Protein AF-A0A7Y4X6X1-F1 (afdb_monomer)

Radius of gyration: 31.56 Å; Cα contacts (8 Å, |Δi|>4): 1169; chains: 1; bounding box: 115×96×69 Å

Sequence (636 aa):
MRKLFISIATLCLVATAGYAQTANPLDARVKAAIADFKGQVWIHAKNLDSGAIYSLNGDQRVRTASTIKLPIMVAAFGLVADGKLKWTDELTLTEAKKVSGAGILFEFHDGLKITLRDAVHLMITISDNTATNLVLDAVTADEVNVRMDALGFKNLRSLRKIGGGGESKAFSDALNKRADGSTYGIGMSTPQEMVALLEKLERGELVSPEASKEMIAILKRQQFHDGAGRNLGRRLKGVTIANKTGALDALRSDIGILYSPRGRIVYALTTDYMPEIDWSPDNPGLLLLSRLSELLLDGLSTPLETKPVAPKQEGEPTALDKKRFDAIEGRFHDALGTYAELLLANQLIAQGQLVQPLFSVTQTEAKLQAALAQLPEADARRATFQRETEFIRQAAAQGAQQLLASSDKQLSQVRHTAREFAEAKAGDVQLTFADGTALPVSVKTDKSNKVAVAEGQTPDLFNKWAARYFKVTRTEYDKLISELGFASEAELKANYLNVARLVAEILLRKLALADGAINDFRRARVTNLAAAQHLFKQLRHYQHGNDGSRVIIFDRVDGEVKWASRLDAIDLDALTAERISFLPARPRNGHATVSEFGLKIDKQTVVTFQIKHRRGKAKGTARQYEFSDLTTRLSL

Secondary structure (DSSP, 8-state):
------------------------HHHHHHHHHHTT-SSEEEEEEEETTT--EEEESTTS-EE-GGGGHHHHHHHHHHHHHTTSS-TTPEEEP-GGG--SSS-SGGGSPTT-EEEHHHHHHHHHHS--HHHHHHHHHHH-HHHHHHHHHHTT-SS-EE---TTS----GGGGSGGGB-TTS-B-TTEEE-HHHHHHHHHHHHTT-SS-HHHHHHHHHHHTT----SSTTTTTTTTTTT-EEEEEEEEETTEEEEEEEEEETTEEEEEEEEEE--SS---STT-HHHHHHHHHHHHHHHHHSPPP------S--S-------HHHHHHHHHHHHHHHHHHHHHHHHHHHHHHTT-SSPPPP-HHHHHHHHHHHHTS-TT-THHHHHHHHHHHHHHHHHHHHHHHHHT-SSPEEEEEE-TT--SS----SEEEEETTS-EEEEEEEEESSSEEE-TT-----TIIIIIIHHH---HHHHHHHHHHTT-S-HHHHHTSHHHHHHHHHHHHHHHTTEET-BTTB-TT-EES-HHHHHHHHHHHHHHTT-SSS-EEEEEETTT--EE---TTTTS-SSS--GGGEEE-----STT-SS-SEEEEEETTEEEEEEEEEEPPSS-TTSGGGG-EEEEEEEEE-

Nearest PDB structures (foldseek):
  4ewf-assembly4_D  TM=9.244E-01  e=1.073E-20  Sphaerobacter thermophilus DSM 20745
  2jbf-assembly1_A  TM=8.949E-01  e=4.291E-19  Synechococcus elongatus
  2j7v-assembly1_A  TM=8.948E-01  e=4.291E-19  Synechococcus elongatus
  3cjm-assembly1_A  TM=8.525E-01  e=1.955E-15  Enterococcus faecalis V583
  5e43-assembly1_A  TM=8.623E-01  e=6.036E-13  Streptosporangium roseum DSM 43021

Solvent-accessible surface area (backbone atoms only — not comparable to full-atom values): 34229 Å² total; per-residue (Å²): 137,87,87,84,88,82,80,88,76,84,80,81,80,76,82,78,80,78,78,76,78,78,77,54,72,53,58,54,53,51,51,61,71,47,67,83,53,68,48,47,73,34,29,14,33,35,16,74,77,78,65,40,71,51,71,41,62,16,83,46,78,40,61,30,52,54,37,45,48,55,57,46,48,53,30,49,55,37,37,36,75,72,67,76,44,53,57,75,42,73,42,71,42,41,71,91,56,47,44,82,80,48,52,61,66,58,80,51,64,70,68,43,72,42,33,47,50,56,29,53,49,40,24,54,22,53,47,13,36,25,28,41,38,55,49,40,70,76,52,35,26,49,49,28,30,53,47,28,46,78,73,69,39,88,53,49,35,42,17,30,35,75,98,57,60,66,64,17,78,61,48,76,37,78,81,37,51,45,97,87,71,46,62,40,69,45,9,34,25,19,27,45,57,54,27,52,52,50,50,33,33,76,71,21,66,75,75,34,53,66,58,26,52,50,52,48,55,48,26,50,53,37,67,82,33,56,26,59,48,58,40,45,85,61,86,37,58,78,39,48,60,28,39,39,52,18,63,53,69,36,30,33,31,42,35,36,37,39,42,38,95,50,40,42,35,32,30,15,39,37,31,33,68,30,86,64,77,53,91,55,75,78,22,69,50,27,51,46,40,27,52,47,44,53,50,47,52,67,57,41,30,55,71,74,87,71,82,88,84,75,80,96,64,96,80,90,84,81,82,86,48,70,73,61,46,53,56,33,55,50,50,27,55,54,25,46,45,58,39,40,43,46,44,24,48,35,32,38,35,62,77,58,66,43,98,61,85,71,69,84,55,62,70,35,50,50,41,35,50,56,30,45,67,73,43,62,91,85,39,72,65,50,61,50,55,52,49,31,53,50,23,36,54,53,12,17,46,52,44,25,52,54,55,54,73,73,40,100,60,57,65,64,47,75,45,74,46,94,77,56,87,80,75,89,58,53,36,46,31,38,38,29,29,74,88,71,50,74,43,32,29,23,72,40,75,40,87,73,60,54,44,61,31,39,71,56,76,31,69,53,56,53,69,77,37,38,30,62,41,56,68,43,48,73,69,57,49,57,47,53,42,45,77,74,72,31,95,42,71,70,63,34,37,53,30,28,65,50,46,27,49,54,53,30,50,50,50,41,62,51,27,38,36,45,72,46,49,73,45,38,27,69,63,26,33,50,68,32,50,70,44,49,40,49,27,52,52,43,50,62,59,36,39,28,18,92,77,63,20,40,47,40,31,31,28,46,85,81,20,50,69,44,63,70,38,54,57,72,79,50,66,62,87,79,57,58,42,86,42,38,41,44,46,69,28,63,44,63,96,85,45,83,52,30,50,51,47,34,42,18,51,79,87,39,70,33,39,33,44,35,51,33,48,42,74,90,83,25,79,94,46,87,54,37,41,19,44,50,31,42,40,50,29,36,20,81

Mean predicted aligned error: 17.56 Å

Foldseek 3Di:
DDDDDDDDDDDDPPPPPPPPPDDQPLNVVLCVLCVPPQFDKWKWKAFLVPRDIDTDQQQPKAQCFLVLLLLLLLLLLQCCLVVNDPQADWQFDAQVLQDDDWFDCNVDDGRDIDGLNVLSLRCFQGVHQSSQSSSCVSRAQQSSVVLCVVVPFDFWGQAAGDPDDSGYPCVPDPSQADPVRHGSPRTMHGFVSLLVSVSCLVVQNSRGVVSSVVLQVSQLNHPDQLAQNVQCVHLVDQWGWRWGWRDDQFKTKIFTWIDHPLGIMGMIIMTGPHPGGDPDSVPVSRVSRNVSSSSCCVSNRDPPDDDDDDDDDPDDDDDQDPVNLVVLVVQLVVLLQLLLLLLLLQLLCVVLVEPDDRDDSPVSVVSNVVSLVSDDPPNVVSVLSVLLSVLSNLLSNVVSVVVCVVDPFRWHDKDACPDPPPDQFFARMWTATPVRDIAGAHEAEDAPLKDFQRRDFCPPCPPVPLCQQQVQDPVNLCVLCVVLPHNDPQRLLLFLQSVLLSVLVSCCPSQVWDPDDSQWQQPTFGPNLVSVLSNLVSCVCRSQHVNNYFYWYQYSPRSDIDGDFPSNVDDSVPDDRVQKGWDGRHDPPPDSHHQKIFIGGNPHTFKMWGWDADPDPQVPHSRRRRTDGTTIMGRD

pLDDT: mean 86.98, std 16.72, range [28.06, 98.94]

Structure (mmCIF, N/CA/C/O backbone):
data_AF-A0A7Y4X6X1-F1
#
_entry.id   AF-A0A7Y4X6X1-F1
#
loop_
_atom_site.group_PDB
_atom_site.id
_atom_site.type_symbol
_atom_site.label_atom_id
_atom_site.label_alt_id
_atom_site.label_comp_id
_atom_site.label_asym_id
_atom_site.label_entity_id
_atom_site.label_seq_id
_atom_site.pdbx_PDB_ins_code
_atom_site.Cartn_x
_atom_site.Cartn_y
_atom_site.Cartn_z
_atom_site.occupancy
_atom_site.B_iso_or_equiv
_atom_site.auth_seq_id
_atom_site.auth_comp_id
_atom_site.auth_asym_id
_atom_site.auth_atom_id
_atom_site.pdbx_PDB_model_num
ATOM 1 N N . MET A 1 1 ? 73.351 -66.917 -3.710 1.00 44.62 1 MET A N 1
ATOM 2 C CA . MET A 1 1 ? 73.353 -66.000 -2.545 1.00 44.62 1 MET A CA 1
ATOM 3 C C . MET A 1 1 ? 72.791 -64.651 -2.969 1.00 44.62 1 MET A C 1
ATOM 5 O O . MET A 1 1 ? 73.077 -64.234 -4.078 1.00 44.62 1 MET A O 1
ATOM 9 N N . ARG A 1 2 ? 72.100 -63.982 -2.035 1.00 36.53 2 ARG A N 1
ATOM 10 C CA . ARG A 1 2 ? 71.563 -62.603 -2.052 1.00 36.53 2 ARG A CA 1
ATOM 11 C C . ARG A 1 2 ? 70.124 -62.414 -2.560 1.00 36.53 2 ARG A C 1
ATOM 13 O O . ARG A 1 2 ? 69.808 -62.516 -3.734 1.00 36.53 2 ARG A O 1
ATOM 20 N N . LYS A 1 3 ? 69.301 -62.139 -1.545 1.00 40.00 3 LYS A N 1
ATOM 21 C CA . LYS A 1 3 ? 67.905 -61.708 -1.484 1.00 40.00 3 LYS A CA 1
ATOM 22 C C . LYS A 1 3 ? 67.731 -60.327 -2.126 1.00 40.00 3 LYS A C 1
ATOM 24 O O . LYS A 1 3 ? 68.626 -59.501 -1.960 1.00 40.00 3 LYS A O 1
ATOM 29 N N . LEU A 1 4 ? 66.542 -60.014 -2.643 1.00 32.50 4 LEU A N 1
ATOM 30 C CA . LEU A 1 4 ? 65.960 -58.695 -2.384 1.00 32.50 4 LEU A CA 1
ATOM 31 C C . LEU A 1 4 ? 64.427 -58.735 -2.391 1.00 32.50 4 LEU A C 1
ATOM 33 O O . LEU A 1 4 ? 63.801 -59.372 -3.230 1.00 32.50 4 LEU A O 1
ATOM 37 N N . PHE A 1 5 ? 63.883 -58.092 -1.365 1.00 35.22 5 PHE A N 1
ATOM 38 C CA . PHE A 1 5 ? 62.489 -58.002 -0.961 1.00 35.22 5 PHE A CA 1
ATOM 39 C C . PHE A 1 5 ? 61.619 -57.281 -1.998 1.00 35.22 5 PHE A C 1
ATOM 41 O O . PHE A 1 5 ? 62.009 -56.225 -2.489 1.00 35.22 5 PHE A O 1
ATOM 48 N N . ILE A 1 6 ? 60.399 -57.774 -2.220 1.00 36.19 6 ILE A N 1
ATOM 49 C CA . ILE A 1 6 ? 59.289 -56.952 -2.715 1.00 36.19 6 ILE A CA 1
ATOM 50 C C . ILE A 1 6 ? 58.206 -56.969 -1.636 1.00 36.19 6 ILE A C 1
ATOM 52 O O . ILE A 1 6 ? 57.622 -58.009 -1.332 1.00 36.19 6 ILE A O 1
ATOM 56 N N . SER A 1 7 ? 58.023 -55.807 -1.011 1.00 33.28 7 SER A N 1
ATOM 57 C CA . SER A 1 7 ? 57.021 -55.523 0.013 1.00 33.28 7 SER A CA 1
ATOM 58 C C . SER A 1 7 ? 55.604 -55.582 -0.551 1.00 33.28 7 SER A C 1
ATOM 60 O O . SER A 1 7 ? 55.316 -55.034 -1.613 1.00 33.28 7 SER A O 1
ATOM 62 N N . ILE A 1 8 ? 54.712 -56.191 0.224 1.00 38.94 8 ILE A N 1
ATOM 63 C CA . ILE A 1 8 ? 53.261 -56.133 0.062 1.00 38.94 8 ILE A CA 1
ATOM 64 C C . ILE A 1 8 ? 52.809 -54.715 0.436 1.00 38.94 8 ILE A C 1
ATOM 66 O O . ILE A 1 8 ? 52.896 -54.324 1.598 1.00 38.94 8 ILE A O 1
ATOM 70 N N . ALA A 1 9 ? 52.347 -53.941 -0.547 1.00 34.94 9 ALA A N 1
ATOM 71 C CA . ALA A 1 9 ? 51.637 -52.688 -0.322 1.00 34.94 9 ALA A CA 1
ATOM 72 C C . ALA A 1 9 ? 50.130 -52.958 -0.412 1.00 34.94 9 ALA A C 1
ATOM 74 O O . ALA A 1 9 ? 49.586 -53.210 -1.487 1.00 34.94 9 ALA A O 1
ATOM 75 N N . THR A 1 10 ? 49.468 -52.936 0.740 1.00 38.97 10 THR A N 1
ATOM 76 C CA . THR A 1 10 ? 48.012 -52.990 0.876 1.00 38.97 10 THR A CA 1
ATOM 77 C C . THR A 1 10 ? 47.400 -51.753 0.218 1.00 38.97 10 THR A C 1
ATOM 79 O O . THR A 1 10 ? 47.567 -50.634 0.701 1.00 38.97 10 THR A O 1
ATOM 82 N N . LEU A 1 11 ? 46.702 -51.949 -0.900 1.00 35.38 11 LEU A N 1
ATOM 83 C CA . LEU A 1 11 ? 45.959 -50.905 -1.597 1.00 35.38 11 LEU A CA 1
ATOM 84 C C . LEU A 1 11 ? 44.651 -50.635 -0.833 1.00 35.38 11 LEU A C 1
ATOM 86 O O . LEU A 1 11 ? 43.662 -51.345 -1.001 1.00 35.38 11 LEU A O 1
ATOM 90 N N . CYS A 1 12 ? 44.647 -49.618 0.031 1.00 31.97 12 CYS A N 1
ATOM 91 C CA . CYS A 1 12 ? 43.413 -49.051 0.573 1.00 31.97 12 CYS A CA 1
ATOM 92 C C . CYS A 1 12 ? 42.631 -48.382 -0.566 1.00 31.97 12 CYS A C 1
ATOM 94 O O . CYS A 1 12 ? 42.969 -47.281 -1.000 1.00 31.97 12 CYS A O 1
ATOM 96 N N . LEU A 1 13 ? 41.577 -49.047 -1.044 1.00 33.44 13 LEU A N 1
ATOM 97 C CA . LEU A 1 13 ? 40.573 -48.443 -1.914 1.00 33.44 13 LEU A CA 1
ATOM 98 C C . LEU A 1 13 ? 39.768 -47.426 -1.085 1.00 33.44 13 LEU A C 1
ATOM 100 O O . LEU A 1 13 ? 38.833 -47.782 -0.371 1.00 33.44 13 LEU A O 1
ATOM 104 N N . VAL A 1 14 ? 40.144 -46.150 -1.153 1.00 37.94 14 VAL A N 1
ATOM 105 C CA . VAL A 1 14 ? 39.281 -45.059 -0.691 1.00 37.94 14 VAL A CA 1
ATOM 106 C C . VAL A 1 14 ? 38.214 -44.863 -1.763 1.00 37.94 14 VAL A C 1
ATOM 108 O O . VAL A 1 14 ? 38.481 -44.305 -2.825 1.00 37.94 14 VAL A O 1
ATOM 111 N N . ALA A 1 15 ? 37.007 -45.359 -1.500 1.00 36.97 15 ALA A N 1
ATOM 112 C CA . ALA A 1 15 ? 35.839 -45.046 -2.306 1.00 36.97 15 ALA A CA 1
ATOM 113 C C . ALA A 1 15 ? 35.512 -43.553 -2.139 1.00 36.97 15 ALA A C 1
ATOM 115 O O . ALA A 1 15 ? 34.954 -43.131 -1.126 1.00 36.97 15 ALA A O 1
ATOM 116 N N . THR A 1 16 ? 35.874 -42.738 -3.127 1.00 37.56 16 THR A N 1
ATOM 117 C CA . THR A 1 16 ? 35.384 -41.366 -3.247 1.00 37.56 16 THR A CA 1
ATOM 118 C C . THR A 1 16 ? 33.923 -41.419 -3.686 1.00 37.56 16 THR A C 1
ATOM 120 O O . THR A 1 16 ? 33.598 -41.527 -4.866 1.00 37.56 16 THR A O 1
ATOM 123 N N . ALA A 1 17 ? 33.010 -41.366 -2.717 1.00 39.28 17 ALA A N 1
ATOM 124 C CA . ALA A 1 17 ? 31.610 -41.087 -2.993 1.00 39.28 17 ALA A CA 1
ATOM 125 C C . ALA A 1 17 ? 31.510 -39.661 -3.559 1.00 39.28 17 ALA A C 1
ATOM 127 O O . ALA A 1 17 ? 31.633 -38.675 -2.832 1.00 39.28 17 ALA A O 1
ATOM 128 N N . GLY A 1 18 ? 31.334 -39.553 -4.877 1.00 34.75 18 GLY A N 1
ATOM 129 C CA . GLY A 1 18 ? 30.986 -38.300 -5.528 1.00 34.75 18 GLY A CA 1
ATOM 130 C C . GLY A 1 18 ? 29.644 -37.812 -4.994 1.00 34.75 18 GLY A C 1
ATOM 131 O O . GLY A 1 18 ? 28.602 -38.383 -5.308 1.00 34.75 18 GLY A O 1
ATOM 132 N N . TYR A 1 19 ? 29.662 -36.754 -4.187 1.00 34.47 19 TYR A N 1
ATOM 133 C CA . TYR A 1 19 ? 28.461 -35.986 -3.884 1.00 34.47 19 TYR A CA 1
ATOM 134 C C . TYR A 1 19 ? 28.014 -35.292 -5.173 1.00 34.47 19 TYR A C 1
ATOM 136 O O . TYR A 1 19 ? 28.538 -34.245 -5.549 1.00 34.47 19 TYR A O 1
ATOM 144 N N . ALA A 1 20 ? 27.049 -35.884 -5.875 1.00 37.38 20 ALA A N 1
ATOM 145 C CA . ALA A 1 20 ? 26.297 -35.173 -6.895 1.00 37.38 20 ALA A CA 1
ATOM 146 C C . ALA A 1 20 ? 25.547 -34.022 -6.206 1.00 37.38 20 ALA A C 1
ATOM 148 O O . ALA A 1 20 ? 24.614 -34.240 -5.434 1.00 37.38 20 ALA A O 1
ATOM 149 N N . GLN A 1 21 ? 26.001 -32.793 -6.443 1.00 36.38 21 GLN A N 1
ATOM 150 C CA . GLN A 1 21 ? 25.398 -31.573 -5.922 1.00 36.38 21 GLN A CA 1
ATOM 151 C C . GLN A 1 21 ? 23.976 -31.448 -6.484 1.00 36.38 21 GLN A C 1
ATOM 153 O O . GLN A 1 21 ? 23.782 -31.131 -7.656 1.00 36.38 21 GLN A O 1
ATOM 158 N N . THR A 1 22 ? 22.966 -31.743 -5.665 1.00 40.16 22 THR A N 1
ATOM 159 C CA . THR A 1 22 ? 21.558 -31.583 -6.041 1.00 40.16 22 THR A CA 1
ATOM 160 C C . THR A 1 22 ? 21.306 -30.120 -6.409 1.00 40.16 22 THR A C 1
ATOM 162 O O . THR A 1 22 ? 21.441 -29.236 -5.562 1.00 40.16 22 THR A O 1
ATOM 165 N N . ALA A 1 23 ? 20.980 -29.854 -7.675 1.00 54.22 23 ALA A N 1
ATOM 166 C CA . ALA A 1 23 ? 20.745 -28.504 -8.179 1.00 54.22 23 ALA A CA 1
ATOM 167 C C . ALA A 1 23 ? 19.604 -27.816 -7.405 1.00 54.22 23 ALA A C 1
ATOM 169 O O . ALA A 1 23 ? 18.520 -28.380 -7.256 1.00 54.22 23 ALA A O 1
ATOM 170 N N . ASN A 1 24 ? 19.835 -26.591 -6.922 1.00 72.62 24 ASN A N 1
ATOM 171 C CA . ASN A 1 24 ? 18.816 -25.786 -6.246 1.00 72.62 24 ASN A CA 1
ATOM 172 C C . ASN A 1 24 ? 17.636 -25.519 -7.219 1.00 72.62 24 ASN A C 1
ATOM 174 O O . ASN A 1 24 ? 17.858 -24.921 -8.275 1.00 72.62 24 ASN A O 1
ATOM 178 N N . PRO A 1 25 ? 16.384 -25.915 -6.898 1.00 83.50 25 PRO A N 1
ATOM 179 C CA . PRO A 1 25 ? 15.237 -25.741 -7.796 1.00 83.50 25 PRO A CA 1
ATOM 180 C C . PRO A 1 25 ? 14.961 -24.285 -8.201 1.00 83.50 25 PRO A C 1
ATOM 182 O O . PRO A 1 25 ? 14.493 -24.036 -9.314 1.00 83.50 25 PRO A O 1
ATOM 185 N N . LEU A 1 26 ? 15.250 -23.311 -7.327 1.00 90.50 26 LEU A N 1
ATOM 186 C CA . LEU A 1 26 ? 15.163 -21.888 -7.668 1.00 90.50 26 LEU A CA 1
ATOM 187 C C . LEU A 1 26 ? 16.266 -21.496 -8.656 1.00 90.50 26 LEU A C 1
ATOM 189 O O . LEU A 1 26 ? 15.980 -20.824 -9.643 1.00 90.50 26 LEU A O 1
ATOM 193 N N . ASP A 1 27 ? 17.494 -21.963 -8.434 1.00 91.38 27 ASP A N 1
ATOM 194 C CA . ASP A 1 27 ? 18.629 -21.681 -9.317 1.00 91.38 27 ASP A CA 1
ATOM 195 C C . ASP A 1 27 ? 18.392 -22.191 -10.740 1.00 91.38 27 ASP A C 1
ATOM 197 O O . ASP A 1 27 ? 18.574 -21.447 -11.699 1.00 91.38 27 ASP A O 1
ATOM 201 N N . ALA A 1 28 ? 17.890 -23.419 -10.888 1.00 91.56 28 ALA A N 1
ATOM 202 C CA . ALA A 1 28 ? 17.552 -23.977 -12.196 1.00 91.56 28 ALA A CA 1
ATOM 203 C C . ALA A 1 28 ? 16.471 -23.151 -12.919 1.00 91.56 28 ALA A C 1
ATOM 205 O O . ALA A 1 28 ? 16.596 -22.871 -14.110 1.00 91.56 28 ALA A O 1
ATOM 206 N N . ARG A 1 29 ? 15.426 -22.711 -12.201 1.00 94.81 29 ARG A N 1
ATOM 207 C CA . ARG A 1 29 ? 14.353 -21.864 -12.757 1.00 94.81 29 ARG A CA 1
ATOM 208 C C . ARG A 1 29 ? 14.857 -20.480 -13.161 1.00 94.81 29 ARG A C 1
ATOM 210 O O . ARG A 1 29 ? 14.423 -19.964 -14.188 1.00 94.81 29 ARG A O 1
ATOM 217 N N . VAL A 1 30 ? 15.743 -19.882 -12.364 1.00 95.94 30 VAL A N 1
ATOM 218 C CA . VAL A 1 30 ? 16.373 -18.593 -12.681 1.00 95.94 30 VAL A CA 1
ATOM 219 C C . VAL A 1 30 ? 17.282 -18.742 -13.897 1.00 95.94 30 VAL A C 1
ATOM 221 O O . VAL A 1 30 ? 17.111 -17.993 -14.853 1.00 95.94 30 VAL A O 1
ATOM 224 N N . LYS A 1 31 ? 18.167 -19.748 -13.921 1.00 95.25 31 LYS A N 1
ATOM 225 C CA . LYS A 1 31 ? 19.034 -20.054 -15.071 1.00 95.25 31 LYS A CA 1
ATOM 226 C C . LYS A 1 31 ? 18.234 -20.278 -16.352 1.00 95.25 31 LYS A C 1
ATOM 228 O O . LYS A 1 31 ? 18.587 -19.724 -17.384 1.00 95.25 31 LYS A O 1
ATOM 233 N N . ALA A 1 32 ? 17.124 -21.011 -16.275 1.00 94.75 32 ALA A N 1
ATOM 234 C CA . ALA A 1 32 ? 16.222 -21.196 -17.408 1.00 94.75 32 ALA A CA 1
ATOM 235 C C . ALA A 1 32 ? 15.579 -19.876 -17.869 1.00 94.75 32 ALA A C 1
ATOM 237 O O . ALA A 1 32 ? 15.475 -19.633 -19.065 1.00 94.75 32 ALA A O 1
ATOM 238 N N . ALA A 1 33 ? 15.172 -19.003 -16.942 1.00 94.81 33 ALA A N 1
ATOM 239 C CA . ALA A 1 33 ? 14.563 -17.717 -17.281 1.00 94.81 33 ALA A CA 1
ATOM 240 C C . ALA A 1 33 ? 15.544 -16.721 -17.922 1.00 94.81 33 ALA A C 1
ATOM 242 O O . ALA A 1 33 ? 15.106 -15.852 -18.671 1.00 94.81 33 ALA A O 1
ATOM 243 N N . ILE A 1 34 ? 16.844 -16.834 -17.628 1.00 97.50 34 ILE A N 1
ATOM 244 C CA . ILE A 1 34 ? 17.882 -15.955 -18.187 1.00 97.50 34 ILE A CA 1
ATOM 245 C C . ILE A 1 34 ? 18.605 -16.558 -19.399 1.00 97.50 34 ILE A C 1
ATOM 247 O O . ILE A 1 34 ? 19.384 -15.849 -20.023 1.00 97.50 34 ILE A O 1
ATOM 251 N N . ALA A 1 35 ? 18.379 -17.834 -19.734 1.00 95.25 35 ALA A N 1
ATOM 252 C CA . ALA A 1 35 ? 19.161 -18.566 -20.737 1.00 95.25 35 ALA A CA 1
ATOM 253 C C . ALA A 1 35 ? 19.188 -17.874 -22.110 1.00 95.25 35 ALA A C 1
ATOM 255 O O . ALA A 1 35 ? 20.241 -17.777 -22.739 1.00 95.25 35 ALA A O 1
ATOM 256 N N . ASP A 1 36 ? 18.042 -17.342 -22.537 1.00 92.81 36 ASP A N 1
ATOM 257 C CA . ASP A 1 36 ? 17.900 -16.662 -23.827 1.00 92.81 36 ASP A CA 1
ATOM 258 C C . ASP A 1 36 ? 18.092 -15.141 -23.739 1.00 92.81 36 ASP A C 1
ATOM 260 O O . ASP A 1 36 ? 18.066 -14.449 -24.763 1.00 92.81 36 ASP A O 1
ATOM 264 N N . PHE A 1 37 ? 18.306 -14.598 -22.535 1.00 97.38 37 PHE A N 1
ATOM 265 C CA . PHE A 1 37 ? 18.473 -13.164 -22.341 1.00 97.38 37 PHE A CA 1
ATOM 266 C C . PHE A 1 37 ? 19.798 -12.686 -22.940 1.00 97.38 37 PHE A C 1
ATOM 268 O O . PHE A 1 37 ? 20.877 -13.171 -22.599 1.00 97.38 37 PHE A O 1
ATOM 275 N N . LYS A 1 38 ? 19.727 -11.706 -23.844 1.0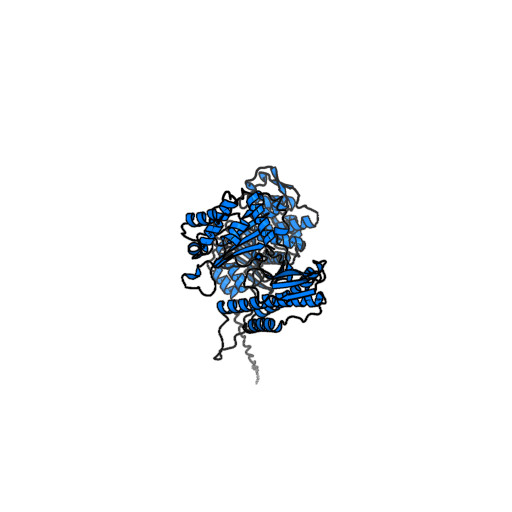0 96.38 38 LYS A N 1
ATOM 276 C CA . LYS A 1 38 ? 20.905 -11.095 -24.465 1.00 96.38 38 LYS A CA 1
ATOM 277 C C . LYS A 1 38 ? 21.384 -9.941 -23.592 1.00 96.38 38 LYS A C 1
ATOM 279 O O . LYS A 1 38 ? 20.920 -8.816 -23.730 1.00 96.38 38 LYS A O 1
ATOM 284 N N . GLY A 1 39 ? 22.270 -10.261 -22.658 1.00 96.12 39 GLY A N 1
ATOM 285 C CA . GLY A 1 39 ? 22.850 -9.333 -21.694 1.00 96.12 39 GLY A CA 1
ATOM 286 C C . GLY A 1 39 ? 23.389 -10.085 -20.482 1.00 96.12 39 GLY A C 1
ATOM 287 O O . GLY A 1 39 ? 23.401 -11.315 -20.449 1.00 96.12 39 GLY A O 1
ATOM 288 N N . GLN A 1 40 ? 23.827 -9.350 -19.468 1.00 96.69 40 GLN A N 1
ATOM 289 C CA . GLN A 1 40 ? 24.251 -9.911 -18.187 1.00 96.69 40 GLN A CA 1
ATOM 290 C C . GLN A 1 40 ? 23.223 -9.609 -17.100 1.00 96.69 40 GLN A C 1
ATOM 292 O O . GLN A 1 40 ? 22.528 -8.593 -17.152 1.00 96.69 40 GLN A O 1
ATOM 297 N N . VAL A 1 41 ? 23.132 -10.503 -16.113 1.00 98.50 41 VAL A N 1
ATOM 298 C CA . VAL A 1 41 ? 22.142 -10.447 -15.033 1.00 98.50 41 VAL A CA 1
ATOM 299 C C . VAL A 1 41 ? 22.844 -10.565 -13.683 1.00 98.50 41 VAL A C 1
ATOM 301 O O . VAL A 1 41 ? 23.680 -11.448 -13.474 1.00 98.50 41 VAL A O 1
ATOM 304 N N . TRP A 1 42 ? 22.459 -9.694 -12.756 1.00 98.62 42 TRP A N 1
ATOM 305 C CA . TRP A 1 42 ? 22.901 -9.680 -11.368 1.00 98.62 42 TRP A CA 1
ATOM 306 C C . TRP A 1 42 ? 21.689 -9.708 -10.449 1.00 98.62 42 TRP A C 1
ATOM 308 O O . TRP A 1 42 ? 20.734 -8.946 -10.626 1.00 98.62 42 TRP A O 1
ATOM 318 N N . ILE A 1 43 ? 21.730 -10.602 -9.468 1.00 98.69 43 ILE A N 1
ATOM 319 C CA . ILE A 1 43 ? 20.627 -10.873 -8.556 1.00 98.69 43 ILE A CA 1
ATOM 320 C C . ILE A 1 43 ? 21.196 -11.023 -7.157 1.00 98.69 43 ILE A C 1
ATOM 322 O O . ILE A 1 43 ? 22.104 -11.819 -6.924 1.00 98.69 43 ILE A O 1
ATOM 326 N N . HIS A 1 44 ? 20.595 -10.329 -6.205 1.00 98.69 44 HIS A N 1
ATOM 327 C CA . HIS A 1 44 ? 20.654 -10.739 -4.815 1.00 98.69 44 HIS A CA 1
ATOM 328 C C . HIS A 1 44 ? 19.284 -10.533 -4.195 1.00 98.69 44 HIS A C 1
ATOM 330 O O . HIS A 1 44 ? 18.635 -9.517 -4.436 1.00 98.69 44 HIS A O 1
ATOM 336 N N . ALA A 1 45 ? 18.819 -11.502 -3.424 1.00 98.25 45 ALA A N 1
ATOM 337 C CA . ALA A 1 45 ? 17.562 -11.393 -2.716 1.00 98.25 45 ALA A CA 1
ATOM 338 C C . ALA A 1 45 ? 17.605 -12.190 -1.422 1.00 98.25 45 ALA A C 1
ATOM 340 O O . ALA A 1 45 ? 18.242 -13.241 -1.346 1.00 98.25 45 ALA A O 1
ATOM 341 N N . LYS A 1 46 ? 16.902 -11.678 -0.417 1.00 96.81 46 LYS A N 1
ATOM 342 C CA . LYS A 1 46 ? 16.829 -12.238 0.922 1.00 96.81 46 LYS A CA 1
ATOM 343 C C . LYS A 1 46 ? 15.396 -12.195 1.423 1.00 96.81 46 LYS A C 1
ATOM 345 O O . LYS A 1 46 ? 14.737 -11.158 1.364 1.00 96.81 46 LYS A O 1
ATOM 350 N N . ASN A 1 47 ? 14.933 -13.315 1.954 1.00 95.06 47 ASN A N 1
ATOM 351 C CA . ASN A 1 47 ? 13.757 -13.344 2.802 1.00 95.06 47 ASN A CA 1
ATOM 352 C C . ASN A 1 47 ? 14.163 -12.883 4.205 1.00 95.06 47 ASN A C 1
ATOM 354 O O . ASN A 1 47 ? 14.997 -13.518 4.849 1.00 95.06 47 ASN A O 1
ATOM 358 N N . LEU A 1 48 ? 13.599 -11.770 4.671 1.00 92.88 48 LEU A N 1
ATOM 359 C CA . LEU A 1 48 ? 13.927 -11.218 5.987 1.00 92.88 48 LEU A CA 1
ATOM 360 C C . LEU A 1 48 ? 13.361 -12.037 7.144 1.00 92.88 48 LEU A C 1
ATOM 362 O O . LEU A 1 48 ? 13.860 -11.925 8.258 1.00 92.88 48 LEU A O 1
ATOM 366 N N . ASP A 1 49 ? 12.335 -12.842 6.886 1.00 89.38 49 ASP A N 1
ATOM 367 C CA . ASP A 1 49 ? 11.661 -13.630 7.911 1.00 89.38 49 ASP A CA 1
ATOM 368 C C . ASP A 1 49 ? 12.365 -14.978 8.121 1.00 89.38 49 ASP A C 1
ATOM 370 O O . ASP A 1 49 ? 12.552 -15.401 9.256 1.00 89.38 49 ASP A O 1
ATOM 374 N N . SER A 1 50 ? 12.795 -15.644 7.041 1.00 87.69 50 SER A N 1
ATOM 375 C CA . SER A 1 50 ? 13.488 -16.944 7.117 1.00 87.69 50 SER A CA 1
ATOM 376 C C . SER A 1 50 ? 15.014 -16.858 7.040 1.00 87.69 50 SER A C 1
ATOM 378 O O . SER A 1 50 ? 15.701 -17.831 7.337 1.00 87.69 50 SER A O 1
ATOM 380 N N . GLY A 1 51 ? 15.560 -15.729 6.584 1.00 89.31 51 GLY A N 1
ATOM 381 C CA . GLY A 1 51 ? 16.985 -15.575 6.290 1.00 89.31 51 GLY A CA 1
ATOM 382 C C . GLY A 1 51 ? 17.446 -16.253 4.993 1.00 89.31 51 GLY A C 1
ATOM 383 O O . GLY A 1 51 ? 18.629 -16.164 4.672 1.00 89.31 51 GLY A O 1
ATOM 384 N N . ALA A 1 52 ? 16.553 -16.904 4.234 1.00 90.25 52 ALA A N 1
ATOM 385 C CA . ALA A 1 52 ? 16.897 -17.552 2.968 1.00 90.25 52 ALA A CA 1
ATOM 386 C C . ALA A 1 52 ? 17.386 -16.532 1.929 1.00 90.25 52 ALA A C 1
ATOM 388 O O . ALA A 1 52 ? 16.784 -15.470 1.760 1.00 90.25 52 ALA A O 1
ATOM 389 N N . ILE A 1 53 ? 18.458 -16.872 1.212 1.00 94.06 53 ILE A N 1
ATOM 390 C CA . ILE A 1 53 ? 19.124 -15.985 0.251 1.00 94.06 53 ILE A CA 1
ATOM 391 C C . ILE A 1 53 ? 19.241 -16.680 -1.106 1.00 94.06 53 ILE A C 1
ATOM 393 O O . ILE A 1 53 ? 19.552 -17.868 -1.185 1.00 94.06 53 ILE A O 1
ATOM 397 N N . TYR A 1 54 ? 19.043 -15.917 -2.179 1.00 97.00 54 TYR A N 1
ATOM 398 C CA . TYR A 1 54 ? 19.458 -16.290 -3.529 1.00 97.00 54 TYR A CA 1
ATOM 399 C C . TYR A 1 54 ? 20.389 -15.215 -4.076 1.00 97.00 54 TYR A C 1
ATOM 401 O O . TYR A 1 54 ? 20.123 -14.021 -3.933 1.00 97.00 54 TYR A O 1
ATOM 409 N N . SER A 1 55 ? 21.475 -15.641 -4.713 1.00 97.19 55 SER A N 1
ATOM 410 C CA . SER A 1 55 ? 22.477 -14.742 -5.269 1.00 97.19 55 SER A CA 1
ATOM 411 C C . SER A 1 55 ? 22.988 -15.285 -6.598 1.00 97.19 55 SER A C 1
ATOM 413 O O . SER A 1 55 ? 23.357 -16.454 -6.687 1.00 97.19 55 SER A O 1
ATOM 415 N N . LEU A 1 56 ? 23.036 -14.423 -7.610 1.00 97.44 56 LEU A N 1
ATOM 416 C CA . LEU A 1 56 ? 23.700 -14.649 -8.890 1.00 97.44 56 LEU A CA 1
ATOM 417 C C . LEU A 1 56 ? 24.530 -13.401 -9.181 1.00 97.44 56 LEU A C 1
ATOM 419 O O . LEU A 1 56 ? 23.966 -12.327 -9.379 1.00 97.44 56 LEU A O 1
ATOM 423 N N . ASN A 1 57 ? 25.858 -13.530 -9.167 1.00 97.56 57 ASN A N 1
ATOM 424 C CA . ASN A 1 57 ? 26.787 -12.400 -9.289 1.00 97.56 57 ASN A CA 1
ATOM 425 C C . ASN A 1 57 ? 26.555 -11.294 -8.229 1.00 97.56 57 ASN A C 1
ATOM 427 O O . ASN A 1 57 ? 26.918 -10.144 -8.442 1.00 97.56 57 ASN A O 1
ATOM 431 N N . GLY A 1 58 ? 25.908 -11.598 -7.097 1.00 97.44 58 GLY A N 1
ATOM 432 C CA . GLY A 1 58 ? 25.417 -10.579 -6.160 1.00 97.44 58 GLY A CA 1
ATOM 433 C C . GLY A 1 58 ? 26.498 -9.738 -5.468 1.00 97.44 58 GLY A C 1
ATOM 434 O O . GLY A 1 58 ? 26.189 -8.669 -4.948 1.00 97.44 58 GLY A O 1
ATOM 435 N N . ASP A 1 59 ? 27.745 -10.197 -5.484 1.00 97.25 59 ASP A N 1
ATOM 436 C CA . ASP A 1 59 ? 28.944 -9.529 -4.971 1.00 97.25 59 ASP A CA 1
ATOM 437 C C . ASP A 1 59 ? 29.687 -8.705 -6.040 1.00 97.25 59 ASP A C 1
ATOM 439 O O . ASP A 1 59 ? 30.592 -7.934 -5.720 1.00 97.25 59 ASP A O 1
ATOM 443 N N . GLN A 1 60 ? 29.300 -8.825 -7.311 1.00 97.62 60 GLN A N 1
ATOM 444 C CA . GLN A 1 60 ? 29.908 -8.076 -8.403 1.00 97.62 60 GLN A CA 1
ATOM 445 C C . GLN A 1 60 ? 29.318 -6.670 -8.501 1.00 97.62 60 GLN A C 1
ATOM 447 O O . GLN A 1 60 ? 28.115 -6.447 -8.332 1.00 97.62 60 GLN A O 1
ATOM 452 N N . ARG A 1 61 ? 30.185 -5.700 -8.804 1.00 97.69 61 ARG A N 1
ATOM 453 C CA . ARG A 1 61 ? 29.775 -4.308 -8.979 1.00 97.69 61 ARG A CA 1
ATOM 454 C C . ARG A 1 61 ? 28.967 -4.134 -10.261 1.00 97.69 61 ARG A C 1
ATOM 456 O O . ARG A 1 61 ? 29.343 -4.613 -11.328 1.00 97.69 61 ARG A O 1
ATOM 463 N N . VAL A 1 62 ? 27.892 -3.364 -10.159 1.00 98.00 62 VAL A N 1
ATOM 464 C CA . VAL A 1 62 ? 27.022 -2.966 -11.265 1.00 98.00 62 VAL A CA 1
ATOM 465 C C . VAL A 1 62 ? 26.892 -1.451 -11.322 1.00 98.00 62 VAL A C 1
ATOM 467 O O . VAL A 1 62 ? 27.073 -0.748 -10.323 1.00 98.00 62 VAL A O 1
ATOM 470 N N . ARG A 1 63 ? 26.549 -0.937 -12.506 1.00 98.00 63 ARG A N 1
ATOM 471 C CA . ARG A 1 63 ? 26.077 0.445 -12.640 1.00 98.00 63 ARG A CA 1
ATOM 472 C C . ARG A 1 63 ? 24.736 0.535 -11.931 1.00 98.00 63 ARG A C 1
ATOM 474 O O . ARG A 1 63 ? 23.879 -0.324 -12.116 1.00 98.00 63 ARG A O 1
ATOM 481 N N . THR A 1 64 ? 24.539 1.565 -11.126 1.00 97.94 64 THR A N 1
ATOM 482 C CA . THR A 1 64 ? 23.288 1.722 -10.368 1.00 97.94 64 THR A CA 1
ATOM 483 C C . THR A 1 64 ? 22.185 2.363 -11.203 1.00 97.94 64 THR A C 1
ATOM 485 O O . THR A 1 64 ? 20.997 2.116 -10.980 1.00 97.94 64 THR A O 1
ATOM 488 N N . ALA A 1 65 ? 22.558 3.210 -12.168 1.00 97.56 65 ALA A N 1
ATOM 489 C CA . ALA A 1 65 ? 21.625 4.159 -12.765 1.00 97.56 65 ALA A CA 1
ATOM 490 C C . ALA A 1 65 ? 20.832 4.877 -11.650 1.00 97.56 65 ALA A C 1
ATOM 492 O O . ALA A 1 65 ? 21.378 5.196 -10.594 1.00 97.56 65 ALA A O 1
ATOM 493 N N . SER A 1 66 ? 19.533 5.114 -11.835 1.00 98.44 66 SER A N 1
ATOM 494 C CA . SER A 1 66 ? 18.720 5.821 -10.836 1.00 98.44 66 SER A CA 1
ATOM 495 C C . SER A 1 66 ? 18.501 5.074 -9.510 1.00 98.44 66 SER A C 1
ATOM 497 O O . SER A 1 66 ? 17.930 5.669 -8.595 1.00 98.44 66 SER A O 1
ATOM 499 N N . THR A 1 67 ? 18.961 3.828 -9.338 1.00 98.75 67 THR A N 1
ATOM 500 C CA . THR A 1 67 ? 18.887 3.171 -8.017 1.00 98.75 67 THR A CA 1
ATOM 501 C C . THR A 1 67 ? 19.840 3.802 -6.998 1.00 98.75 67 THR A C 1
ATOM 503 O O . THR A 1 67 ? 19.577 3.723 -5.801 1.00 98.75 67 THR A O 1
ATOM 506 N N . ILE A 1 68 ? 20.851 4.569 -7.445 1.00 98.81 68 ILE A N 1
ATOM 507 C CA . ILE A 1 68 ? 21.704 5.391 -6.564 1.00 98.81 68 ILE A CA 1
ATOM 508 C C . ILE A 1 68 ? 20.923 6.451 -5.781 1.00 98.81 68 ILE A C 1
ATOM 510 O O . ILE A 1 68 ? 21.386 6.951 -4.765 1.00 98.81 68 ILE A O 1
ATOM 514 N N . LYS A 1 69 ? 19.705 6.787 -6.206 1.00 98.81 69 LYS A N 1
ATOM 515 C CA . LYS A 1 69 ? 18.852 7.738 -5.486 1.00 98.81 69 LYS A CA 1
ATOM 516 C C . LYS A 1 69 ? 18.431 7.206 -4.112 1.00 98.81 69 LYS A C 1
ATOM 518 O O . LYS A 1 69 ? 18.100 7.999 -3.236 1.00 98.81 69 LYS A O 1
ATOM 523 N N . LEU A 1 70 ? 18.502 5.887 -3.898 1.00 98.69 70 LEU A N 1
ATOM 524 C CA . LEU A 1 70 ? 18.249 5.257 -2.605 1.00 98.69 70 LEU A CA 1
ATOM 525 C C . LEU A 1 70 ? 19.270 5.707 -1.536 1.00 98.69 70 LEU A C 1
ATOM 527 O O . LEU A 1 70 ? 18.831 6.326 -0.568 1.00 98.69 70 LEU A O 1
ATOM 531 N N . PRO A 1 71 ? 20.600 5.513 -1.682 1.00 98.75 71 PRO A N 1
ATOM 532 C CA . PRO A 1 71 ? 21.562 6.045 -0.713 1.00 98.75 71 PRO A CA 1
ATOM 533 C C . PRO A 1 71 ? 21.594 7.579 -0.653 1.00 98.75 71 PRO A C 1
ATOM 535 O O . PRO A 1 71 ? 21.867 8.118 0.415 1.00 98.75 71 PRO A O 1
ATOM 538 N N . ILE A 1 72 ? 21.255 8.294 -1.738 1.00 98.94 72 ILE A N 1
ATOM 539 C CA . ILE A 1 72 ? 21.111 9.763 -1.694 1.00 98.94 72 ILE A CA 1
ATOM 540 C C . ILE A 1 72 ? 19.985 10.167 -0.730 1.00 98.94 72 ILE A C 1
ATOM 542 O O . ILE A 1 72 ? 20.178 11.047 0.105 1.00 98.94 72 ILE A O 1
ATOM 546 N N . MET A 1 73 ? 18.827 9.496 -0.788 1.00 98.88 73 MET A N 1
ATOM 547 C CA . MET A 1 73 ? 17.743 9.715 0.175 1.00 98.88 73 MET A CA 1
ATOM 548 C C . MET A 1 73 ? 18.192 9.390 1.605 1.00 98.88 73 MET A C 1
ATOM 550 O O . MET A 1 73 ? 17.929 10.179 2.507 1.00 98.88 73 MET A O 1
ATOM 554 N N . VAL A 1 74 ? 18.900 8.275 1.816 1.00 98.81 74 VAL A N 1
ATOM 555 C CA . VAL A 1 74 ? 19.407 7.897 3.149 1.00 98.81 74 VAL A CA 1
ATOM 556 C C . VAL A 1 74 ? 20.337 8.970 3.718 1.00 98.81 74 VAL A C 1
ATOM 558 O O . VAL A 1 74 ? 20.206 9.334 4.885 1.00 98.81 74 VAL A O 1
ATOM 561 N N . ALA A 1 75 ? 21.236 9.516 2.898 1.00 98.88 75 ALA A N 1
ATOM 562 C CA . ALA A 1 75 ? 22.119 10.607 3.297 1.00 98.88 75 ALA A CA 1
ATOM 563 C C . ALA A 1 75 ? 21.348 11.899 3.603 1.00 98.88 75 ALA A C 1
ATOM 565 O O . ALA A 1 75 ? 21.617 12.524 4.623 1.00 98.88 75 ALA A O 1
ATOM 566 N N . ALA A 1 76 ? 20.346 12.262 2.793 1.00 98.88 76 ALA A N 1
ATOM 567 C CA . ALA A 1 76 ? 19.504 13.432 3.050 1.00 98.88 76 ALA A CA 1
ATOM 568 C C . ALA A 1 76 ? 18.757 13.324 4.392 1.00 98.88 76 ALA A C 1
ATOM 570 O O . ALA A 1 76 ? 18.822 14.241 5.206 1.00 98.88 76 ALA A O 1
ATOM 571 N N . PHE A 1 77 ? 18.103 12.186 4.660 1.00 98.81 77 PHE A N 1
ATOM 572 C CA . PHE A 1 77 ? 17.466 11.931 5.960 1.00 98.81 77 PHE A CA 1
ATOM 573 C C . PHE A 1 77 ? 18.478 11.977 7.106 1.00 98.81 77 PHE A C 1
ATOM 575 O O . PHE A 1 77 ? 18.182 12.526 8.164 1.00 98.81 77 PHE A O 1
ATOM 582 N N . GLY A 1 78 ? 19.670 11.422 6.882 1.00 98.62 78 GLY A N 1
ATOM 583 C CA . GLY A 1 78 ? 20.774 11.460 7.826 1.00 98.62 78 GLY A CA 1
ATOM 584 C C . GLY A 1 78 ? 21.197 12.877 8.198 1.00 98.62 78 GLY A C 1
ATOM 585 O O . GLY A 1 78 ? 21.173 13.228 9.369 1.00 98.62 78 GLY A O 1
ATOM 586 N N . LEU A 1 79 ? 21.509 13.708 7.205 1.00 98.81 79 LEU A N 1
ATOM 587 C CA . LEU A 1 79 ? 21.932 15.094 7.414 1.00 98.81 79 LEU A CA 1
ATOM 588 C C . LEU A 1 79 ? 20.845 15.950 8.072 1.00 98.81 79 LEU A C 1
ATOM 590 O O . LEU A 1 79 ? 21.167 16.840 8.857 1.00 98.81 79 LEU A O 1
ATOM 594 N N . VAL A 1 80 ? 19.568 15.683 7.779 1.00 98.81 80 VAL A N 1
ATOM 595 C CA . VAL A 1 80 ? 18.458 16.360 8.461 1.00 98.81 80 VAL A CA 1
ATOM 596 C C . VAL A 1 80 ? 18.354 15.929 9.924 1.00 98.81 80 VAL A C 1
ATOM 598 O O . VAL A 1 80 ? 18.186 16.779 10.795 1.00 98.81 80 VAL A O 1
ATOM 601 N N . ALA A 1 81 ? 18.488 14.633 10.215 1.00 98.00 81 ALA A N 1
ATOM 602 C CA . ALA A 1 81 ? 18.500 14.133 11.590 1.00 98.00 81 ALA A CA 1
ATOM 603 C C . ALA A 1 81 ? 19.696 14.674 12.393 1.00 98.00 81 ALA A C 1
ATOM 605 O O . ALA A 1 81 ? 19.548 15.005 13.566 1.00 98.00 81 ALA A O 1
ATOM 606 N N . ASP A 1 82 ? 20.845 14.844 11.736 1.00 97.44 82 ASP A N 1
ATOM 607 C CA . ASP A 1 82 ? 22.060 15.421 12.321 1.00 97.44 82 ASP A CA 1
ATOM 608 C C . ASP A 1 82 ? 21.977 16.959 12.471 1.00 97.44 82 ASP A C 1
ATOM 610 O O . ASP A 1 82 ? 22.930 17.593 12.924 1.00 97.44 82 ASP A O 1
ATOM 614 N N . GLY A 1 83 ? 20.867 17.588 12.059 1.00 97.88 83 GLY A N 1
ATOM 615 C CA . GLY A 1 83 ? 20.649 19.037 12.137 1.00 97.88 83 GLY A CA 1
ATOM 616 C C . GLY A 1 83 ? 21.465 19.870 11.141 1.00 97.88 83 GLY A C 1
ATOM 617 O O . GLY A 1 83 ? 21.483 21.096 11.244 1.00 97.88 83 GLY A O 1
ATOM 618 N N . LYS A 1 84 ? 22.136 19.229 10.176 1.00 98.25 84 LYS A N 1
ATOM 619 C CA . LYS A 1 84 ? 22.969 19.889 9.154 1.00 98.25 84 LYS A CA 1
ATOM 620 C C . LYS A 1 84 ? 22.158 20.439 7.983 1.00 98.25 84 LYS A C 1
ATOM 622 O O . LYS A 1 84 ? 22.591 21.387 7.340 1.00 98.25 84 LYS A O 1
ATOM 627 N N . LEU A 1 85 ? 20.999 19.842 7.714 1.00 98.50 85 LEU A N 1
ATOM 628 C CA . LEU A 1 85 ? 20.017 20.298 6.729 1.00 98.50 85 LEU A CA 1
ATOM 629 C C . LEU A 1 85 ? 18.630 20.358 7.375 1.00 98.50 85 LEU A C 1
ATOM 631 O O . LEU A 1 85 ? 18.381 19.740 8.411 1.00 98.50 85 LEU A O 1
ATOM 635 N N . LYS A 1 86 ? 17.694 21.061 6.742 1.00 98.62 86 LYS A N 1
ATOM 636 C CA . LYS A 1 86 ? 16.279 21.070 7.124 1.00 98.62 86 LYS A CA 1
ATOM 637 C C . LYS A 1 86 ? 15.427 20.651 5.943 1.00 98.62 86 LYS A C 1
ATOM 639 O O . LYS A 1 86 ? 15.669 21.014 4.798 1.00 98.62 86 LYS A O 1
ATOM 644 N N . TRP A 1 87 ? 14.339 19.942 6.229 1.00 98.56 87 TRP A N 1
ATOM 645 C CA . TRP A 1 87 ? 13.371 19.567 5.197 1.00 98.56 87 TRP A CA 1
ATOM 646 C C . TRP A 1 87 ? 12.767 20.761 4.452 1.00 98.56 87 TRP A C 1
ATOM 648 O O . TRP A 1 87 ? 12.342 20.601 3.311 1.00 98.56 87 TRP A O 1
ATOM 658 N N . THR A 1 88 ? 12.736 21.925 5.099 1.00 98.44 88 THR A N 1
ATOM 659 C CA . THR A 1 88 ? 12.218 23.191 4.574 1.00 98.44 88 THR A CA 1
ATOM 660 C C . THR A 1 88 ? 13.260 24.016 3.822 1.00 98.44 88 THR A C 1
ATOM 662 O O . THR A 1 88 ? 12.915 25.100 3.365 1.00 98.44 88 THR A O 1
ATOM 665 N N . ASP A 1 89 ? 14.513 23.559 3.716 1.00 98.38 89 ASP A N 1
ATOM 666 C CA . ASP A 1 89 ? 15.532 24.282 2.952 1.00 98.38 89 ASP A CA 1
ATOM 667 C C . ASP A 1 89 ? 15.084 24.406 1.491 1.00 98.38 89 ASP A C 1
ATOM 669 O O . ASP A 1 89 ? 14.657 23.426 0.871 1.00 98.38 89 ASP A O 1
ATOM 673 N N . GLU A 1 90 ? 15.140 25.625 0.958 1.00 98.38 90 GLU A N 1
ATOM 674 C CA . GLU A 1 90 ? 14.716 25.928 -0.406 1.00 98.38 90 GLU A CA 1
ATOM 675 C C . GLU A 1 90 ? 15.846 25.629 -1.397 1.00 98.38 90 GLU A C 1
ATOM 677 O O . GLU A 1 90 ? 16.948 26.170 -1.304 1.00 98.38 90 GLU A O 1
ATOM 682 N N . LEU A 1 91 ? 15.548 24.795 -2.387 1.00 98.25 91 LEU A N 1
ATOM 683 C CA . LEU A 1 91 ? 16.409 24.495 -3.519 1.00 98.25 91 LEU A CA 1
ATOM 684 C C . LEU A 1 91 ? 15.888 25.255 -4.738 1.00 98.25 91 LEU A C 1
ATOM 686 O O . LEU A 1 91 ? 14.758 25.041 -5.183 1.00 98.25 91 LEU A O 1
ATOM 690 N N . THR A 1 92 ? 16.718 26.137 -5.287 1.00 98.06 92 THR A N 1
ATOM 691 C CA . THR A 1 92 ? 16.377 26.895 -6.494 1.00 98.06 92 THR A CA 1
ATOM 692 C C . THR A 1 92 ? 16.675 26.067 -7.738 1.00 98.06 92 THR A C 1
ATOM 694 O O . THR A 1 92 ? 17.832 25.709 -7.999 1.00 98.06 92 THR A O 1
ATOM 697 N N . LEU A 1 93 ? 15.628 25.796 -8.513 1.00 98.00 93 LEU A N 1
ATOM 698 C CA . LEU A 1 93 ? 15.722 25.292 -9.873 1.00 98.00 93 LEU A CA 1
ATOM 699 C C . LEU A 1 93 ? 16.273 26.398 -10.773 1.00 98.00 93 LEU A C 1
ATOM 701 O O . LEU A 1 93 ? 15.710 27.488 -10.823 1.00 98.00 93 LEU A O 1
ATOM 705 N N . THR A 1 94 ? 17.350 26.105 -11.497 1.00 95.94 94 THR A N 1
ATOM 706 C CA . THR A 1 94 ? 17.865 26.996 -12.539 1.00 95.94 94 THR A CA 1
ATOM 707 C C . THR A 1 94 ? 17.961 26.269 -13.872 1.00 95.94 94 THR A C 1
ATOM 709 O O . THR A 1 94 ? 18.115 25.045 -13.884 1.00 95.94 94 THR A O 1
ATOM 712 N N . GLU A 1 95 ? 17.925 26.997 -14.991 1.00 94.88 95 GLU A N 1
ATOM 713 C CA . GLU A 1 95 ? 18.083 26.406 -16.332 1.00 94.88 95 GLU A CA 1
ATOM 714 C C . GLU A 1 95 ? 19.341 25.530 -16.433 1.00 94.88 95 GLU A C 1
ATOM 716 O O . GLU A 1 95 ? 19.281 24.402 -16.913 1.00 94.88 95 GLU A O 1
ATOM 721 N N . ALA A 1 96 ? 20.466 25.985 -15.871 1.00 91.06 96 ALA A N 1
ATOM 722 C CA . ALA A 1 96 ? 21.727 25.237 -15.867 1.00 91.06 96 ALA A CA 1
ATOM 723 C C . ALA A 1 96 ? 21.674 23.908 -15.085 1.00 91.06 96 ALA A C 1
ATOM 725 O O . ALA A 1 96 ? 22.524 23.042 -15.281 1.00 91.06 96 ALA A O 1
ATOM 726 N N . LYS A 1 97 ? 20.705 23.745 -14.176 1.00 90.00 97 LYS A N 1
ATOM 727 C CA . LYS A 1 97 ? 20.530 22.529 -13.367 1.00 90.00 97 LYS A CA 1
ATOM 728 C C . LYS A 1 97 ? 19.540 21.541 -13.977 1.00 90.00 97 LYS A C 1
ATOM 730 O O . LYS A 1 97 ? 19.472 20.399 -13.511 1.00 90.00 97 LYS A O 1
ATOM 735 N N . LYS A 1 98 ? 18.770 21.955 -14.986 1.00 95.00 98 LYS A N 1
ATOM 736 C CA . LYS A 1 98 ? 17.820 21.081 -15.672 1.00 95.00 98 LYS A CA 1
ATOM 737 C C . LYS A 1 98 ? 18.566 20.025 -16.470 1.00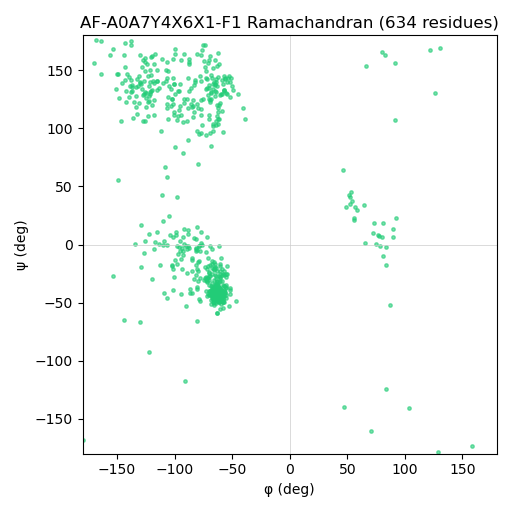 95.00 98 LYS A C 1
ATOM 739 O O . LYS A 1 98 ? 19.470 20.321 -17.245 1.00 95.00 98 LYS A O 1
ATOM 744 N N . VAL A 1 99 ? 18.152 18.779 -16.289 1.00 95.31 99 VAL A N 1
ATOM 745 C CA . VAL A 1 99 ? 18.709 17.632 -17.004 1.00 95.31 99 VAL A CA 1
ATOM 746 C C . VAL A 1 99 ? 17.588 16.786 -17.589 1.00 95.31 99 VAL A C 1
ATOM 748 O O . VAL A 1 99 ? 16.514 16.658 -17.002 1.00 95.31 99 VAL A O 1
ATOM 751 N N . SER A 1 100 ? 17.847 16.211 -18.762 1.00 89.88 100 SER A N 1
ATOM 752 C CA . SER A 1 100 ? 16.889 15.373 -19.479 1.00 89.88 100 SER A CA 1
ATOM 753 C C . SER A 1 100 ? 16.717 13.988 -18.835 1.00 89.88 100 SER A C 1
ATOM 755 O O . SER A 1 100 ? 17.441 13.582 -17.915 1.00 89.88 100 SER A O 1
ATOM 757 N N . GLY A 1 101 ? 15.731 13.237 -19.329 1.00 91.12 101 GLY A N 1
ATOM 758 C CA . GLY A 1 101 ? 15.399 11.893 -18.861 1.00 91.12 101 GLY A CA 1
ATOM 759 C C . GLY A 1 101 ? 14.158 11.886 -17.971 1.00 91.12 101 GLY A C 1
ATOM 760 O O . GLY A 1 101 ? 13.179 12.562 -18.263 1.00 91.12 101 GLY A O 1
ATOM 761 N N . ALA A 1 102 ? 14.174 11.080 -16.908 1.00 92.75 102 ALA A N 1
ATOM 762 C CA . ALA A 1 102 ? 13.023 10.931 -16.020 1.00 92.75 102 ALA A CA 1
ATOM 763 C C . ALA A 1 102 ? 12.817 12.168 -15.133 1.00 92.75 102 ALA A C 1
ATOM 765 O O . ALA A 1 102 ? 13.783 12.743 -14.628 1.00 92.75 102 ALA A O 1
ATOM 766 N N . GLY A 1 103 ? 11.555 12.519 -14.886 1.00 94.62 103 GLY A N 1
ATOM 767 C CA . GLY A 1 103 ? 11.163 13.637 -14.033 1.00 94.62 103 GLY A CA 1
ATOM 768 C C . GLY A 1 103 ? 10.174 14.576 -14.703 1.00 94.62 103 GLY A C 1
ATOM 769 O O . GLY A 1 103 ? 9.751 14.343 -15.829 1.00 94.62 103 GLY A O 1
ATOM 770 N N . ILE A 1 104 ? 9.810 15.629 -13.983 1.00 96.94 104 ILE A N 1
ATOM 771 C CA . ILE A 1 104 ? 8.957 16.716 -14.465 1.00 96.94 104 ILE A CA 1
ATOM 772 C C . ILE A 1 104 ? 9.571 18.093 -14.201 1.00 96.94 104 ILE A C 1
ATOM 774 O O . ILE A 1 104 ? 9.212 19.055 -14.867 1.00 96.94 104 ILE A O 1
ATOM 778 N N . LEU A 1 105 ? 10.527 18.219 -13.271 1.00 97.00 105 LEU A N 1
ATOM 779 C CA . LEU A 1 105 ? 11.071 19.527 -12.897 1.00 97.00 105 LEU A CA 1
ATOM 780 C C . LEU A 1 105 ? 11.791 20.250 -14.038 1.00 97.00 105 LEU A C 1
ATOM 782 O O . LEU A 1 105 ? 11.895 21.470 -13.993 1.00 97.00 105 LEU A O 1
ATOM 786 N N . PHE A 1 106 ? 12.280 19.545 -15.062 1.00 95.56 106 PHE A N 1
ATOM 787 C CA . PHE A 1 106 ? 12.889 20.212 -16.217 1.00 95.56 106 PHE A CA 1
ATOM 788 C C . PHE A 1 106 ? 11.876 21.043 -17.032 1.00 95.56 106 PHE A C 1
ATOM 790 O O . PHE A 1 106 ? 12.282 21.991 -17.698 1.00 95.56 106 PHE A O 1
ATOM 797 N N . GLU A 1 107 ? 10.574 20.755 -16.919 1.00 96.81 107 GLU A N 1
ATOM 798 C CA . GLU A 1 107 ? 9.491 21.514 -17.566 1.00 96.81 107 GLU A CA 1
ATOM 799 C C . GLU A 1 107 ? 9.135 22.808 -16.816 1.00 96.81 107 GLU A C 1
ATOM 801 O O . GLU A 1 107 ? 8.410 23.659 -17.327 1.00 96.81 107 GLU A O 1
ATOM 806 N N . PHE A 1 108 ? 9.581 22.956 -15.566 1.00 97.50 108 PHE A N 1
ATOM 807 C CA . PHE A 1 108 ? 9.164 24.066 -14.708 1.00 97.50 108 PHE A CA 1
ATOM 808 C C . PHE A 1 108 ? 10.062 25.290 -14.909 1.00 97.50 108 PHE A C 1
ATOM 810 O O . PHE A 1 108 ? 11.200 25.171 -15.352 1.00 97.50 108 PHE A O 1
ATOM 817 N N . HIS A 1 109 ? 9.548 26.486 -14.624 1.00 97.06 109 HIS A N 1
ATOM 818 C CA . HIS A 1 109 ? 10.245 27.737 -14.933 1.00 97.06 109 HIS A CA 1
ATOM 819 C C . HIS A 1 109 ? 11.534 27.937 -14.111 1.00 97.06 109 HIS A C 1
ATOM 821 O O . HIS A 1 109 ? 11.647 27.474 -12.973 1.00 97.06 109 HIS A O 1
ATOM 827 N N . ASP A 1 110 ? 12.488 28.676 -14.683 1.00 97.44 110 ASP A N 1
ATOM 828 C CA . ASP A 1 110 ? 13.696 29.144 -13.997 1.00 97.44 110 ASP A CA 1
ATOM 829 C C . ASP A 1 110 ? 13.356 29.910 -12.707 1.00 97.44 110 ASP A C 1
ATOM 831 O O . ASP A 1 110 ? 12.348 30.621 -12.624 1.00 97.44 110 ASP A O 1
ATOM 835 N N . GLY A 1 111 ? 14.180 29.736 -11.675 1.00 97.00 111 GLY A N 1
ATOM 836 C CA . GLY A 1 111 ? 14.014 30.387 -10.377 1.00 97.00 111 GLY A CA 1
ATOM 837 C C . GLY A 1 111 ? 12.949 29.766 -9.467 1.00 97.00 111 GLY A C 1
ATOM 838 O O . GLY A 1 111 ? 12.791 30.233 -8.337 1.00 97.00 111 GLY A O 1
ATOM 839 N N . LEU A 1 112 ? 12.233 28.719 -9.905 1.00 98.19 112 LEU A N 1
ATOM 840 C CA . LEU A 1 112 ? 11.300 27.999 -9.037 1.00 98.19 112 LEU A CA 1
ATOM 841 C C . LEU A 1 112 ? 12.027 27.478 -7.792 1.00 98.19 112 LEU A C 1
ATOM 843 O O . LEU A 1 112 ? 13.064 26.820 -7.883 1.00 98.19 112 LEU A O 1
ATOM 847 N N . LYS A 1 113 ? 11.438 27.720 -6.623 1.00 98.12 113 LYS A N 1
ATOM 848 C CA . LYS A 1 113 ? 11.922 27.183 -5.355 1.00 98.12 113 LYS A CA 1
ATOM 849 C C . LYS A 1 113 ? 11.112 25.964 -4.949 1.00 98.12 113 LYS A C 1
ATOM 851 O O . LYS A 1 113 ? 9.884 26.017 -4.916 1.00 98.12 113 LYS A O 1
ATOM 856 N N . ILE A 1 114 ? 11.804 24.883 -4.613 1.00 98.19 114 ILE A N 1
ATOM 857 C CA . ILE A 1 114 ? 11.201 23.669 -4.057 1.00 98.19 114 ILE A CA 1
ATOM 858 C C . ILE A 1 114 ? 11.891 23.310 -2.749 1.00 98.19 114 ILE A C 1
ATOM 860 O O . ILE A 1 114 ? 13.081 23.567 -2.587 1.00 98.19 114 ILE A O 1
ATOM 864 N N . THR A 1 115 ? 11.176 22.699 -1.809 1.00 98.81 115 THR A N 1
ATOM 865 C CA . THR A 1 115 ? 11.808 22.269 -0.558 1.00 98.81 115 THR A CA 1
ATOM 866 C C . THR A 1 115 ? 12.689 21.036 -0.785 1.00 98.81 115 THR A C 1
ATOM 868 O O . THR A 1 115 ? 12.408 20.217 -1.668 1.00 98.81 115 THR A O 1
ATOM 871 N N . LEU A 1 116 ? 13.722 20.844 0.044 1.00 98.81 116 LEU A N 1
ATOM 872 C CA . LEU A 1 116 ? 14.515 19.607 0.067 1.00 98.81 116 LEU A CA 1
ATOM 873 C C . LEU A 1 116 ? 13.614 18.368 0.195 1.00 98.81 116 LEU A C 1
ATOM 875 O O . LEU A 1 116 ? 13.842 17.352 -0.465 1.00 98.81 116 LEU A O 1
ATOM 879 N N . ARG A 1 117 ? 12.558 18.462 1.013 1.00 98.69 117 ARG A N 1
ATOM 880 C CA . ARG A 1 117 ? 11.566 17.395 1.195 1.00 98.69 117 ARG A CA 1
ATOM 881 C C . ARG A 1 117 ? 10.872 17.036 -0.113 1.00 98.69 117 ARG A C 1
ATOM 883 O O . ARG A 1 117 ? 10.820 15.852 -0.452 1.00 98.69 117 ARG A O 1
ATOM 890 N N . ASP A 1 118 ? 10.384 18.023 -0.853 1.00 98.69 118 ASP A N 1
ATOM 891 C CA . ASP A 1 118 ? 9.696 17.792 -2.126 1.00 98.69 118 ASP A CA 1
ATOM 892 C C . ASP A 1 118 ? 10.656 17.265 -3.195 1.00 98.69 118 ASP A C 1
ATOM 894 O O . ASP A 1 118 ? 10.327 16.316 -3.911 1.00 98.69 118 ASP A O 1
ATOM 898 N N . ALA A 1 119 ? 11.879 17.799 -3.247 1.00 98.75 119 ALA A N 1
ATOM 899 C CA . ALA A 1 119 ? 12.913 17.326 -4.160 1.00 98.75 119 ALA A CA 1
ATOM 900 C C . ALA A 1 119 ? 13.259 15.845 -3.914 1.00 98.75 119 ALA A C 1
ATOM 902 O O . ALA A 1 119 ? 13.296 15.057 -4.861 1.00 98.75 119 ALA A O 1
ATOM 903 N N . VAL A 1 120 ? 13.418 15.420 -2.653 1.00 98.88 120 VAL A N 1
ATOM 904 C CA . VAL A 1 120 ? 13.632 14.003 -2.303 1.00 98.88 120 VAL A CA 1
ATOM 905 C C . VAL A 1 120 ? 12.429 13.137 -2.700 1.00 98.88 120 VAL A C 1
ATOM 907 O O . VAL A 1 120 ? 12.605 12.032 -3.218 1.00 98.88 120 VAL A O 1
ATOM 910 N N . HIS A 1 121 ? 11.200 13.631 -2.527 1.00 98.69 121 HIS A N 1
ATOM 911 C CA . HIS A 1 121 ? 10.002 12.899 -2.941 1.00 98.69 121 HIS A CA 1
ATOM 912 C C . HIS A 1 121 ? 9.938 12.703 -4.461 1.00 98.69 121 HIS A C 1
ATOM 914 O O . HIS A 1 121 ? 9.672 11.585 -4.912 1.00 98.69 121 HIS A O 1
ATOM 920 N N . LEU A 1 122 ? 10.214 13.738 -5.258 1.00 98.69 122 LEU A N 1
ATOM 921 C CA . LEU A 1 122 ? 10.252 13.647 -6.725 1.00 98.69 122 LEU A CA 1
ATOM 922 C C . LEU A 1 122 ? 11.398 12.744 -7.205 1.00 98.69 122 LEU A C 1
ATOM 924 O O . LEU A 1 122 ? 11.198 11.884 -8.070 1.00 98.69 122 LEU A O 1
ATOM 928 N N . MET A 1 123 ? 12.571 12.867 -6.576 1.00 98.75 123 MET A N 1
ATOM 929 C CA . MET A 1 123 ? 13.748 12.031 -6.826 1.00 98.75 123 MET A CA 1
ATOM 930 C C . MET A 1 123 ? 13.438 10.535 -6.666 1.00 98.75 123 MET A C 1
ATOM 932 O O . MET A 1 123 ? 13.954 9.712 -7.425 1.00 98.75 123 MET A O 1
ATOM 936 N N . ILE A 1 124 ? 12.596 10.160 -5.701 1.00 98.81 124 ILE A N 1
ATOM 937 C CA . ILE A 1 124 ? 12.253 8.754 -5.473 1.00 98.81 124 ILE A CA 1
ATOM 938 C C . ILE A 1 124 ? 11.028 8.323 -6.273 1.00 98.81 124 ILE A C 1
ATOM 940 O O . ILE A 1 124 ? 11.122 7.336 -6.997 1.00 98.81 124 ILE A O 1
ATOM 944 N N . THR A 1 125 ? 9.904 9.034 -6.175 1.00 98.19 125 THR A N 1
ATOM 945 C CA . THR A 1 125 ? 8.593 8.555 -6.663 1.00 98.19 125 THR A CA 1
ATOM 946 C C . THR A 1 125 ? 8.450 8.529 -8.181 1.00 98.19 125 THR A C 1
ATOM 948 O O . THR A 1 125 ? 7.760 7.656 -8.699 1.00 98.19 125 THR A O 1
ATOM 951 N N . ILE A 1 126 ? 9.110 9.450 -8.885 1.00 97.81 126 ILE A N 1
ATOM 952 C CA . ILE A 1 126 ? 9.113 9.534 -10.356 1.00 97.81 126 ILE A CA 1
ATOM 953 C C . ILE A 1 126 ? 10.534 9.620 -10.918 1.00 97.81 126 ILE A C 1
ATOM 955 O O . ILE A 1 126 ? 10.744 9.998 -12.067 1.00 97.81 126 ILE A O 1
ATOM 959 N N . SER A 1 127 ? 11.529 9.260 -10.102 1.00 98.06 127 SER A N 1
ATOM 960 C CA . SER A 1 127 ? 12.939 9.239 -10.488 1.00 98.06 127 SER A CA 1
ATOM 961 C C . SER A 1 127 ? 13.443 10.551 -11.096 1.00 98.06 127 SER A C 1
ATOM 963 O O . SER A 1 127 ? 14.297 10.497 -11.979 1.00 98.06 127 SER A O 1
ATOM 965 N N . ASP A 1 128 ? 12.959 11.706 -10.636 1.00 98.69 128 ASP A N 1
ATOM 966 C CA . ASP A 1 128 ? 13.266 12.995 -11.263 1.00 98.69 128 ASP A CA 1
ATOM 967 C C . ASP A 1 128 ? 14.774 13.300 -11.236 1.00 98.69 128 ASP A C 1
ATOM 969 O O . ASP A 1 128 ? 15.409 13.300 -10.175 1.00 98.69 128 ASP A O 1
ATOM 973 N N . ASN A 1 129 ? 15.381 13.474 -12.411 1.00 98.44 129 ASN A N 1
ATOM 974 C CA . ASN A 1 129 ? 16.816 13.702 -12.577 1.00 98.44 129 ASN A CA 1
ATOM 975 C C . ASN A 1 129 ? 17.235 15.105 -12.130 1.00 98.44 129 ASN A C 1
ATOM 977 O O . ASN A 1 129 ? 18.248 15.243 -11.444 1.00 98.44 129 ASN A O 1
ATOM 981 N N . THR A 1 130 ? 16.433 16.119 -12.437 1.00 98.56 130 THR A N 1
ATOM 982 C CA . THR A 1 130 ? 16.676 17.500 -12.012 1.00 98.56 130 THR A CA 1
ATOM 983 C C . THR A 1 130 ? 16.559 17.617 -10.492 1.00 98.56 130 THR A C 1
ATOM 985 O O . THR A 1 130 ? 17.449 18.172 -9.851 1.00 98.56 130 THR A O 1
ATOM 988 N N . ALA A 1 131 ? 15.550 16.987 -9.882 1.00 98.69 131 ALA A N 1
ATOM 989 C CA . ALA A 1 131 ? 15.418 16.906 -8.426 1.00 98.69 131 ALA A CA 1
ATOM 990 C C . ALA A 1 131 ? 16.629 16.212 -7.790 1.00 98.69 131 ALA A C 1
ATOM 992 O O . ALA A 1 131 ? 17.116 16.645 -6.753 1.00 98.69 131 ALA A O 1
ATOM 993 N N . THR A 1 132 ? 17.149 15.158 -8.430 1.00 98.62 132 THR A N 1
ATOM 994 C CA . THR A 1 132 ? 18.347 14.448 -7.946 1.00 98.62 132 THR A CA 1
ATOM 995 C C . THR A 1 132 ? 19.558 15.371 -7.900 1.00 98.62 132 THR A C 1
ATOM 997 O O . THR A 1 132 ? 20.281 15.375 -6.908 1.00 98.62 132 THR A O 1
ATOM 1000 N N . ASN A 1 133 ? 19.771 16.165 -8.951 1.00 98.38 133 ASN A N 1
ATOM 1001 C CA . ASN A 1 133 ? 20.879 17.114 -8.996 1.00 98.38 133 ASN A CA 1
ATOM 1002 C C . ASN A 1 133 ? 20.712 18.230 -7.961 1.00 98.38 133 ASN A C 1
ATOM 1004 O O . ASN A 1 133 ? 21.683 18.555 -7.287 1.00 98.38 133 ASN A O 1
ATOM 1008 N N . LEU A 1 134 ? 19.492 18.742 -7.766 1.00 98.56 134 LEU A N 1
ATOM 1009 C CA . LEU A 1 134 ? 19.197 19.712 -6.706 1.00 98.56 134 LEU A CA 1
ATOM 1010 C C . LEU A 1 134 ? 19.483 19.142 -5.310 1.00 98.56 134 LEU A C 1
ATOM 1012 O O . LEU A 1 134 ? 20.100 19.812 -4.487 1.00 98.56 134 LEU A O 1
ATOM 1016 N N . VAL A 1 135 ? 19.101 17.889 -5.047 1.00 98.81 135 VAL A N 1
ATOM 1017 C CA . VAL A 1 135 ? 19.428 17.216 -3.780 1.00 98.81 135 VAL A CA 1
ATOM 1018 C C . VAL A 1 135 ? 20.941 17.027 -3.641 1.00 98.81 135 VAL A C 1
ATOM 1020 O O . VAL A 1 135 ? 21.484 17.270 -2.570 1.00 98.81 135 VAL A O 1
ATOM 1023 N N . LEU A 1 136 ? 21.649 16.643 -4.707 1.00 98.56 136 LEU A N 1
ATOM 1024 C CA . LEU A 1 136 ? 23.108 16.490 -4.691 1.00 98.56 136 LEU A CA 1
ATOM 1025 C C . LEU A 1 136 ? 23.871 17.819 -4.611 1.00 98.56 136 LEU A C 1
ATOM 1027 O O . LEU A 1 136 ? 25.039 17.794 -4.239 1.00 98.56 136 LEU A O 1
ATOM 1031 N N . ASP A 1 137 ? 23.263 18.963 -4.920 1.00 97.44 137 ASP A N 1
ATOM 1032 C CA . ASP A 1 137 ? 23.861 20.269 -4.619 1.00 97.44 137 ASP A CA 1
ATOM 1033 C C . ASP A 1 137 ? 23.927 20.515 -3.106 1.00 97.44 137 ASP A C 1
ATOM 1035 O O . ASP A 1 137 ? 24.912 21.065 -2.624 1.00 97.44 137 ASP A O 1
ATOM 1039 N N . ALA A 1 138 ? 22.895 20.095 -2.368 1.00 97.50 138 ALA A N 1
ATOM 1040 C CA . ALA A 1 138 ? 22.810 20.273 -0.918 1.00 97.50 138 ALA A CA 1
ATOM 1041 C C . ALA A 1 138 ? 23.528 19.159 -0.139 1.00 97.50 138 ALA A C 1
ATOM 1043 O O . ALA A 1 138 ? 24.206 19.424 0.848 1.00 97.50 138 ALA A O 1
ATOM 1044 N N . VAL A 1 139 ? 23.375 17.907 -0.578 1.00 98.19 139 VAL A N 1
ATOM 1045 C CA . VAL A 1 139 ? 23.941 16.727 0.090 1.00 98.19 139 VAL A CA 1
ATOM 1046 C C . VAL A 1 139 ? 25.370 16.468 -0.378 1.00 98.19 139 VAL A C 1
ATOM 1048 O O . VAL A 1 139 ? 26.212 16.146 0.440 1.00 98.19 139 VAL A O 1
ATOM 1051 N N . THR A 1 140 ? 25.691 16.663 -1.659 1.00 98.50 140 THR A N 1
ATOM 1052 C CA . THR A 1 140 ? 26.938 16.223 -2.325 1.00 98.50 140 THR A CA 1
ATOM 1053 C C . THR A 1 140 ? 27.104 14.705 -2.429 1.00 98.50 140 THR A C 1
ATOM 1055 O O . THR A 1 140 ? 26.566 13.930 -1.644 1.00 98.50 140 THR A O 1
ATOM 1058 N N . ALA A 1 141 ? 27.859 14.248 -3.431 1.00 98.44 141 ALA A N 1
ATOM 1059 C CA . ALA A 1 141 ? 28.146 12.825 -3.599 1.00 98.44 141 ALA A CA 1
ATOM 1060 C C . ALA A 1 141 ? 29.109 12.283 -2.520 1.00 98.44 141 ALA A C 1
ATOM 1062 O O . ALA A 1 141 ? 29.004 11.114 -2.151 1.00 98.44 141 ALA A O 1
ATOM 1063 N N . ASP A 1 142 ? 30.001 13.121 -1.980 1.00 98.56 142 ASP A N 1
ATOM 1064 C CA . ASP A 1 142 ? 30.927 12.726 -0.913 1.00 98.56 142 ASP A CA 1
ATOM 1065 C C . ASP A 1 142 ? 30.208 12.480 0.421 1.00 98.56 142 ASP A C 1
ATOM 1067 O O . ASP A 1 142 ? 30.474 11.456 1.042 1.00 98.56 142 ASP A O 1
ATOM 1071 N N . GLU A 1 143 ? 29.246 13.312 0.843 1.00 98.56 143 GLU A N 1
ATOM 1072 C CA . GLU A 1 143 ? 28.477 13.028 2.076 1.00 98.56 143 GLU A CA 1
ATOM 1073 C C . GLU A 1 143 ? 27.644 11.749 1.952 1.00 98.56 143 GLU A C 1
ATOM 1075 O O . GLU A 1 143 ? 27.503 10.997 2.918 1.00 98.56 143 GLU A O 1
ATOM 1080 N N . VAL A 1 144 ? 27.125 11.453 0.751 1.00 98.81 144 VAL A N 1
ATOM 1081 C CA . VAL A 1 144 ? 26.472 10.161 0.496 1.00 98.81 144 VAL A CA 1
ATOM 1082 C C . VAL A 1 144 ? 27.453 9.027 0.770 1.00 98.81 144 VAL A C 1
ATOM 1084 O O . VAL A 1 144 ? 27.108 8.081 1.475 1.00 98.81 144 VAL A O 1
ATOM 1087 N N . ASN A 1 145 ? 28.683 9.132 0.265 1.00 98.75 145 ASN A N 1
ATOM 1088 C CA . ASN A 1 145 ? 29.711 8.115 0.468 1.00 98.75 145 ASN A CA 1
ATOM 1089 C C . ASN A 1 145 ? 30.140 8.008 1.936 1.00 98.75 145 ASN A C 1
ATOM 1091 O O . ASN A 1 145 ? 30.200 6.894 2.443 1.00 98.75 145 ASN A O 1
ATOM 1095 N N . VAL A 1 146 ? 30.327 9.131 2.638 1.00 98.62 146 VAL A N 1
ATOM 1096 C CA . VAL A 1 146 ? 30.621 9.166 4.083 1.00 98.62 146 VAL A CA 1
ATOM 1097 C C . VAL A 1 146 ? 29.531 8.448 4.877 1.00 98.62 146 VAL A C 1
ATOM 1099 O O . VAL A 1 146 ? 29.826 7.632 5.751 1.00 98.62 146 VAL A O 1
ATOM 1102 N N . ARG A 1 147 ? 28.255 8.692 4.552 1.00 98.31 147 ARG A N 1
ATOM 1103 C CA . ARG A 1 147 ? 27.139 7.996 5.202 1.00 98.31 147 ARG A CA 1
ATOM 1104 C C . ARG A 1 147 ? 27.154 6.501 4.898 1.00 98.31 147 ARG A C 1
ATOM 1106 O O . ARG A 1 147 ? 26.902 5.699 5.794 1.00 98.31 147 ARG A O 1
ATOM 1113 N N . MET A 1 148 ? 27.426 6.120 3.651 1.00 98.69 148 MET A N 1
ATOM 1114 C CA . MET A 1 148 ? 27.504 4.710 3.262 1.00 98.69 148 MET A CA 1
ATOM 1115 C C . MET A 1 148 ? 28.678 3.997 3.945 1.00 98.69 148 MET A C 1
ATOM 1117 O O . MET A 1 148 ? 28.505 2.868 4.401 1.00 98.69 148 MET A O 1
ATOM 1121 N N . ASP A 1 149 ? 29.816 4.673 4.115 1.00 98.50 149 ASP A N 1
ATOM 1122 C CA . ASP A 1 149 ? 30.970 4.178 4.872 1.00 98.50 149 ASP A CA 1
ATOM 1123 C C . ASP A 1 149 ? 30.640 3.954 6.344 1.00 98.50 149 ASP A C 1
ATOM 1125 O O . ASP A 1 149 ? 30.920 2.882 6.880 1.00 98.50 149 ASP A O 1
ATOM 1129 N N . ALA A 1 150 ? 29.972 4.919 6.982 1.00 98.00 150 ALA A N 1
ATOM 1130 C CA . ALA A 1 150 ? 29.526 4.795 8.369 1.00 98.00 150 ALA A CA 1
ATOM 1131 C C . ALA A 1 150 ? 28.549 3.621 8.577 1.00 98.00 150 ALA A C 1
ATOM 1133 O O . ALA A 1 150 ? 28.504 3.028 9.653 1.00 98.00 150 ALA A O 1
ATOM 1134 N N . LEU A 1 151 ? 27.788 3.254 7.541 1.00 97.44 151 LEU A N 1
ATOM 1135 C CA . LEU A 1 151 ? 26.887 2.099 7.547 1.00 97.44 151 LEU A CA 1
ATOM 1136 C C . LEU A 1 151 ? 27.570 0.779 7.133 1.00 97.44 151 LEU A C 1
ATOM 1138 O O . LEU A 1 151 ? 26.927 -0.274 7.181 1.00 97.44 151 LEU A O 1
ATOM 1142 N N . GLY A 1 152 ? 28.856 0.821 6.766 1.00 98.06 152 GLY A N 1
ATOM 1143 C CA . GLY A 1 152 ? 29.682 -0.340 6.427 1.00 98.06 152 GLY A CA 1
ATOM 1144 C C . GLY A 1 152 ? 29.664 -0.759 4.953 1.00 98.06 152 GLY A C 1
ATOM 1145 O O . GLY A 1 152 ? 30.124 -1.858 4.639 1.00 98.06 152 GLY A O 1
ATOM 1146 N N . PHE A 1 153 ? 29.151 0.073 4.043 1.00 98.31 153 PHE A N 1
ATOM 1147 C CA . PHE A 1 153 ? 29.087 -0.231 2.611 1.00 98.31 153 PHE A CA 1
ATOM 1148 C C . PHE A 1 153 ? 30.322 0.290 1.880 1.00 98.31 153 PHE A C 1
ATOM 1150 O O . PHE A 1 153 ? 30.597 1.487 1.895 1.00 98.31 153 PHE A O 1
ATOM 1157 N N . LYS A 1 154 ? 31.059 -0.605 1.214 1.00 95.06 154 LYS A N 1
ATOM 1158 C CA . LYS A 1 154 ? 32.338 -0.275 0.563 1.00 95.06 154 LYS A CA 1
ATOM 1159 C C . LYS A 1 154 ? 32.203 -0.070 -0.942 1.00 95.06 154 LYS A C 1
ATOM 1161 O O . LYS A 1 154 ? 33.008 0.641 -1.539 1.00 95.06 154 LYS A O 1
ATOM 1166 N N . ASN A 1 155 ? 31.219 -0.715 -1.565 1.00 97.31 155 ASN A N 1
ATOM 1167 C CA . ASN A 1 155 ? 31.017 -0.678 -3.011 1.00 97.31 155 ASN A CA 1
ATOM 1168 C C . ASN A 1 155 ? 29.881 0.263 -3.423 1.00 97.31 155 ASN A C 1
ATOM 1170 O O . ASN A 1 155 ? 29.829 0.656 -4.584 1.00 97.31 155 ASN A O 1
ATOM 1174 N N . LEU A 1 156 ? 28.984 0.625 -2.506 1.00 98.31 156 LEU A N 1
ATOM 1175 C CA . LEU A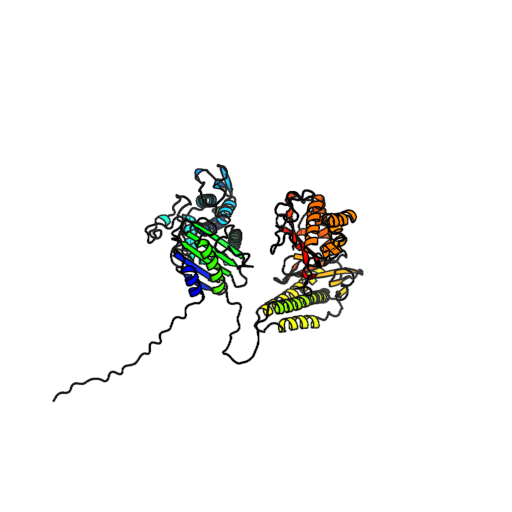 1 156 ? 27.869 1.535 -2.717 1.00 98.31 156 LEU A CA 1
ATOM 1176 C C . LEU A 1 156 ? 28.370 2.979 -2.695 1.00 98.31 156 LEU A C 1
ATOM 1178 O O . LEU A 1 156 ? 28.525 3.588 -1.635 1.00 98.31 156 LEU A O 1
ATOM 1182 N N . ARG A 1 157 ? 28.637 3.510 -3.889 1.00 98.62 157 ARG A N 1
ATOM 1183 C CA . ARG A 1 157 ? 29.198 4.847 -4.087 1.00 98.62 157 ARG A CA 1
ATOM 1184 C C . ARG A 1 157 ? 28.345 5.697 -5.008 1.00 98.62 157 ARG A C 1
ATOM 1186 O O . ARG A 1 157 ? 28.025 5.286 -6.125 1.00 98.62 157 ARG A O 1
ATOM 1193 N N . SER A 1 158 ? 28.045 6.909 -4.552 1.00 98.62 158 SER A N 1
ATOM 1194 C CA . SER A 1 158 ? 27.609 8.015 -5.398 1.00 98.62 158 SER A CA 1
ATOM 1195 C C . SER A 1 158 ? 28.848 8.641 -6.029 1.00 98.62 158 SER A C 1
ATOM 1197 O O . SER A 1 158 ? 29.779 9.052 -5.331 1.00 98.62 158 SER A O 1
ATOM 1199 N N . LEU A 1 159 ? 28.907 8.649 -7.357 1.00 98.56 159 LEU A N 1
ATOM 1200 C CA . LEU A 1 159 ? 30.127 8.995 -8.084 1.00 98.56 159 LEU A CA 1
ATOM 1201 C C . LEU A 1 159 ? 30.087 10.422 -8.624 1.00 98.56 159 LEU A C 1
ATOM 1203 O O . LEU A 1 159 ? 31.103 11.100 -8.589 1.00 98.56 159 LEU A O 1
ATOM 1207 N N . ARG A 1 160 ? 28.937 10.878 -9.127 1.00 97.75 160 ARG A N 1
ATOM 1208 C CA . ARG A 1 160 ? 28.751 12.232 -9.672 1.00 97.75 160 ARG A CA 1
ATOM 1209 C C . ARG A 1 160 ? 27.270 12.543 -9.899 1.00 97.75 160 ARG A C 1
ATOM 1211 O O . ARG A 1 160 ? 26.421 11.659 -9.763 1.00 97.75 160 ARG A O 1
ATOM 1218 N N . LYS A 1 161 ? 26.966 13.775 -10.309 1.00 97.69 161 LYS A N 1
ATOM 1219 C CA . LYS A 1 161 ? 25.614 14.206 -10.692 1.00 97.69 161 LYS A CA 1
ATOM 1220 C C . LYS A 1 161 ? 25.138 13.574 -12.001 1.00 97.69 161 LYS A C 1
ATOM 1222 O O . LYS A 1 161 ? 25.923 13.081 -12.818 1.00 97.69 161 LYS A O 1
ATOM 1227 N N . ILE A 1 162 ? 23.824 13.619 -12.212 1.00 96.31 162 ILE A N 1
ATOM 1228 C CA . ILE A 1 162 ? 23.205 13.255 -13.488 1.00 96.31 162 ILE A CA 1
ATOM 1229 C C . ILE A 1 162 ? 23.661 14.260 -14.552 1.00 96.31 162 ILE A C 1
ATOM 1231 O O . ILE A 1 162 ? 23.625 15.462 -14.310 1.00 96.31 162 ILE A O 1
ATOM 1235 N N . GLY A 1 163 ? 24.094 13.780 -15.719 1.00 90.62 163 GLY A N 1
ATOM 1236 C CA . GLY A 1 163 ? 24.608 14.629 -16.804 1.00 90.62 163 GLY A CA 1
ATOM 1237 C C . GLY A 1 163 ? 26.088 15.022 -16.677 1.00 90.62 163 GLY A C 1
ATOM 1238 O O . GLY A 1 163 ? 26.705 15.334 -17.688 1.00 90.62 163 GLY A O 1
ATOM 1239 N N . GLY A 1 164 ? 26.693 14.904 -15.489 1.00 92.12 164 GLY A N 1
ATOM 1240 C CA . GLY A 1 164 ? 28.110 15.199 -15.234 1.00 92.12 164 GLY A CA 1
ATOM 1241 C C . GLY A 1 164 ? 28.337 16.275 -14.169 1.00 92.12 164 GLY A C 1
ATOM 1242 O O . GLY A 1 164 ? 27.396 16.955 -13.763 1.00 92.12 164 GLY A O 1
ATOM 1243 N N . GLY A 1 165 ? 29.584 16.407 -13.702 1.00 93.25 165 GLY A N 1
ATOM 1244 C CA . GLY A 1 165 ? 29.961 17.343 -12.645 1.00 93.25 165 GLY A CA 1
ATOM 1245 C C . GLY A 1 165 ? 29.643 16.841 -11.233 1.00 93.25 165 GLY A C 1
ATOM 1246 O O . GLY A 1 165 ? 28.875 15.895 -11.028 1.00 93.25 165 GLY A O 1
ATOM 1247 N N . GLY A 1 166 ? 30.222 17.505 -10.231 1.00 94.31 166 GLY A N 1
ATOM 1248 C CA . GLY A 1 166 ? 30.043 17.137 -8.822 1.00 94.31 166 GLY A CA 1
ATOM 1249 C C . GLY A 1 166 ? 30.618 15.760 -8.495 1.00 94.31 166 GLY A C 1
ATOM 1250 O O . GLY A 1 166 ? 30.024 15.021 -7.708 1.00 94.31 166 GLY A O 1
ATOM 1251 N N . GLU A 1 167 ? 31.715 15.397 -9.159 1.00 97.69 167 GLU A N 1
ATOM 1252 C CA . GLU A 1 167 ? 32.456 14.166 -8.938 1.00 97.69 167 GLU A CA 1
ATOM 1253 C C . GLU A 1 167 ? 32.858 14.039 -7.463 1.00 97.69 167 GLU A C 1
ATOM 1255 O O . GLU A 1 167 ? 33.427 14.958 -6.873 1.00 97.69 167 GLU A O 1
ATOM 1260 N N . SER A 1 168 ? 32.557 12.888 -6.864 1.00 97.88 168 SER A N 1
ATOM 1261 C CA . SER A 1 168 ? 33.065 12.523 -5.544 1.00 97.88 168 SER A CA 1
ATOM 1262 C C . SER A 1 168 ? 34.521 12.082 -5.633 1.00 97.88 168 SER A C 1
ATOM 1264 O O . SER A 1 168 ? 35.028 11.749 -6.708 1.00 97.88 168 SER A O 1
ATOM 1266 N N . LYS A 1 169 ? 35.194 11.965 -4.487 1.00 96.81 169 LYS A N 1
ATOM 1267 C CA . LYS A 1 169 ? 36.548 11.384 -4.432 1.00 96.81 169 LYS A CA 1
ATOM 1268 C C . LYS A 1 169 ? 36.583 9.963 -5.005 1.00 96.81 169 LYS A C 1
ATOM 1270 O O . LYS A 1 169 ? 37.524 9.602 -5.706 1.00 96.81 169 LYS A O 1
ATOM 1275 N N . ALA A 1 170 ? 35.510 9.199 -4.791 1.00 96.75 170 ALA A N 1
ATOM 1276 C CA . ALA A 1 170 ? 35.349 7.847 -5.322 1.00 96.75 170 ALA A CA 1
ATOM 1277 C C . ALA A 1 170 ? 35.206 7.799 -6.858 1.00 96.75 170 ALA A C 1
ATOM 1279 O O . ALA A 1 170 ? 35.349 6.731 -7.451 1.00 96.75 170 ALA A O 1
ATOM 1280 N N . PHE A 1 171 ? 34.944 8.927 -7.534 1.00 96.81 171 PHE A N 1
ATOM 1281 C CA . PHE A 1 171 ? 34.911 8.978 -8.999 1.00 96.81 171 PHE A CA 1
ATOM 1282 C C . PHE A 1 171 ? 36.265 8.612 -9.617 1.00 96.81 171 PHE A C 1
ATOM 1284 O O . PHE A 1 171 ? 36.309 7.929 -10.643 1.00 96.81 171 PHE A O 1
ATOM 1291 N N . SER A 1 172 ? 37.355 9.031 -8.972 1.00 93.94 172 SER A N 1
ATOM 1292 C CA . SER A 1 172 ? 38.730 8.804 -9.429 1.00 93.94 172 SER A CA 1
ATOM 1293 C C . SER A 1 172 ? 39.338 7.497 -8.914 1.00 93.94 172 SER A C 1
ATOM 1295 O O . SER A 1 172 ? 40.457 7.161 -9.299 1.00 93.94 172 SER A O 1
ATOM 1297 N N . ASP A 1 173 ? 38.625 6.745 -8.069 1.00 93.69 173 ASP A N 1
ATOM 1298 C CA . ASP A 1 173 ? 39.119 5.467 -7.560 1.00 93.69 173 ASP A CA 1
ATOM 1299 C C . ASP A 1 173 ? 39.291 4.449 -8.688 1.00 93.69 173 ASP A C 1
ATOM 1301 O O . ASP A 1 173 ? 38.438 4.298 -9.567 1.00 93.69 173 ASP A O 1
ATOM 1305 N N . ALA A 1 174 ? 40.350 3.641 -8.596 1.00 92.50 174 ALA A N 1
ATOM 1306 C CA . ALA A 1 174 ? 40.571 2.518 -9.508 1.00 92.50 174 ALA A CA 1
ATOM 1307 C C . ALA A 1 174 ? 39.386 1.529 -9.518 1.00 92.50 174 ALA A C 1
ATOM 1309 O O . ALA A 1 174 ? 39.123 0.873 -10.524 1.00 92.50 174 ALA A O 1
ATOM 1310 N N . LEU A 1 175 ? 38.623 1.461 -8.419 1.00 91.38 175 LEU A N 1
ATOM 1311 C CA . LEU A 1 175 ? 37.412 0.644 -8.303 1.00 91.38 175 LEU A CA 1
ATOM 1312 C C . LEU A 1 175 ? 36.259 1.126 -9.200 1.00 91.38 175 LEU A C 1
ATOM 1314 O O . LEU A 1 175 ? 35.384 0.319 -9.518 1.00 91.38 175 LEU A O 1
ATOM 1318 N N . ASN A 1 176 ? 36.279 2.386 -9.655 1.00 95.06 176 ASN A N 1
ATOM 1319 C CA . ASN A 1 176 ? 35.334 2.932 -10.633 1.00 95.06 176 ASN A CA 1
ATOM 1320 C C . ASN A 1 176 ? 35.692 2.549 -12.088 1.00 95.06 176 ASN A C 1
ATOM 1322 O O . ASN A 1 176 ? 35.178 3.134 -13.041 1.00 95.06 176 ASN A O 1
ATOM 1326 N N . LYS A 1 177 ? 36.577 1.570 -12.298 1.00 93.88 177 LYS A N 1
ATOM 1327 C CA . LYS A 1 177 ? 36.855 0.991 -13.616 1.00 93.88 177 LYS A CA 1
ATOM 1328 C C . LYS A 1 177 ? 36.176 -0.366 -13.765 1.00 93.88 177 LYS A C 1
ATOM 1330 O O . LYS A 1 177 ? 36.214 -1.214 -12.872 1.00 93.88 177 LYS A O 1
ATOM 1335 N N . ARG A 1 178 ? 35.524 -0.556 -14.908 1.00 92.62 178 ARG A N 1
ATOM 1336 C CA . ARG A 1 178 ? 34.924 -1.821 -15.345 1.00 92.62 178 ARG A CA 1
ATOM 1337 C C . ARG A 1 178 ? 35.927 -2.608 -16.183 1.00 92.62 178 ARG A C 1
ATOM 1339 O O . ARG A 1 178 ? 36.913 -2.057 -16.666 1.00 92.62 178 ARG A O 1
ATOM 1346 N N . ALA A 1 179 ? 35.653 -3.897 -16.370 1.00 86.94 179 ALA A N 1
ATOM 1347 C CA . ALA A 1 179 ? 36.506 -4.791 -17.157 1.00 86.94 179 ALA A CA 1
ATOM 1348 C C . ALA A 1 179 ? 36.652 -4.348 -18.626 1.00 86.94 179 ALA A C 1
ATOM 1350 O O . ALA A 1 179 ? 37.682 -4.591 -19.242 1.00 86.94 179 ALA A O 1
ATOM 1351 N N . ASP A 1 180 ? 35.647 -3.655 -19.164 1.00 86.25 180 ASP A N 1
ATOM 1352 C CA . ASP A 1 180 ? 35.636 -3.074 -20.513 1.00 86.25 180 ASP A CA 1
ATOM 1353 C C . ASP A 1 180 ? 36.331 -1.694 -20.598 1.00 86.25 180 ASP A C 1
ATOM 1355 O O . ASP A 1 180 ? 36.277 -1.033 -21.631 1.00 86.25 180 ASP A O 1
ATOM 1359 N N . GLY A 1 181 ? 36.964 -1.230 -19.513 1.00 89.12 181 GLY A N 1
ATOM 1360 C CA . GLY A 1 181 ? 37.642 0.068 -19.428 1.00 89.12 181 GLY A CA 1
ATOM 1361 C C . GLY A 1 181 ? 36.721 1.267 -19.159 1.00 89.12 181 GLY A C 1
ATOM 1362 O O . GLY A 1 181 ? 37.215 2.355 -18.837 1.00 89.12 181 GLY A O 1
ATOM 1363 N N . SER A 1 182 ? 35.397 1.086 -19.229 1.00 91.31 182 SER A N 1
ATOM 1364 C CA . SER A 1 182 ? 34.419 2.133 -18.912 1.00 91.31 182 SER A CA 1
ATOM 1365 C C . SER A 1 182 ? 34.279 2.360 -17.397 1.00 91.31 182 SER A C 1
ATOM 1367 O O . SER A 1 182 ? 34.840 1.625 -16.579 1.00 91.31 182 SER A O 1
ATOM 1369 N N . THR A 1 183 ? 33.551 3.407 -16.998 1.00 94.19 183 THR A N 1
ATOM 1370 C CA . THR A 1 183 ? 33.237 3.677 -15.584 1.00 94.19 183 THR A CA 1
ATOM 1371 C C . THR A 1 183 ? 31.836 3.205 -15.216 1.00 94.19 183 THR A C 1
ATOM 1373 O O . THR A 1 183 ? 31.011 2.906 -16.084 1.00 94.19 183 THR A O 1
ATOM 1376 N N . TYR A 1 184 ? 31.518 3.171 -13.920 1.00 96.69 184 TYR A N 1
ATOM 1377 C CA . TYR A 1 184 ? 30.171 2.805 -13.478 1.00 96.69 184 TYR A CA 1
ATOM 1378 C C . TYR A 1 184 ? 29.126 3.928 -13.646 1.00 96.69 184 TYR A C 1
ATOM 1380 O O . TYR A 1 184 ? 27.944 3.743 -13.352 1.00 96.69 184 TYR A O 1
ATOM 1388 N N . GLY A 1 185 ? 29.525 5.085 -14.182 1.00 95.44 185 GLY A N 1
ATOM 1389 C CA . GLY A 1 185 ? 28.631 6.204 -14.465 1.00 95.44 185 GLY A CA 1
ATOM 1390 C C . GLY A 1 185 ? 28.379 7.079 -13.238 1.00 95.44 185 GLY A C 1
ATOM 1391 O O . GLY A 1 185 ? 29.312 7.646 -12.681 1.00 95.44 185 GLY A O 1
ATOM 1392 N N . ILE A 1 186 ? 27.108 7.262 -12.869 1.00 97.56 186 ILE A N 1
ATOM 1393 C CA . ILE A 1 186 ? 26.695 8.139 -11.753 1.00 97.56 186 ILE A CA 1
ATOM 1394 C C . ILE A 1 186 ? 26.826 7.473 -10.379 1.00 97.56 186 ILE A C 1
ATOM 1396 O O . ILE A 1 186 ? 26.845 8.151 -9.355 1.00 97.56 186 ILE A O 1
ATOM 1400 N N . GLY A 1 187 ? 26.929 6.146 -10.343 1.00 97.94 187 GLY A N 1
ATOM 1401 C CA . GLY A 1 187 ? 27.063 5.394 -9.109 1.00 97.94 187 GLY A CA 1
ATOM 1402 C C . GLY A 1 187 ? 27.403 3.931 -9.358 1.00 97.94 187 GLY A C 1
ATOM 1403 O O . GLY A 1 187 ? 27.097 3.377 -10.417 1.00 97.94 187 GLY A O 1
ATOM 1404 N N . MET A 1 188 ? 28.005 3.305 -8.354 1.00 98.00 188 MET A N 1
ATOM 1405 C CA . MET A 1 188 ? 28.282 1.871 -8.328 1.00 98.00 188 MET A CA 1
ATOM 1406 C C . MET A 1 188 ? 27.760 1.246 -7.043 1.00 98.00 188 MET A C 1
ATOM 1408 O O . MET A 1 188 ? 27.606 1.925 -6.030 1.00 98.00 188 MET A O 1
ATOM 1412 N N . SER A 1 189 ? 27.439 -0.041 -7.107 1.00 98.50 189 SER A N 1
ATOM 1413 C CA . SER A 1 189 ? 27.121 -0.872 -5.947 1.00 98.50 189 SER A CA 1
ATOM 1414 C C . SER A 1 189 ? 27.191 -2.344 -6.325 1.00 98.50 189 SER A C 1
ATOM 1416 O O . SER A 1 189 ? 27.347 -2.669 -7.499 1.00 98.50 189 SER A O 1
ATOM 1418 N N . THR A 1 190 ? 27.028 -3.229 -5.350 1.00 98.81 190 THR A N 1
ATOM 1419 C CA . THR A 1 190 ? 26.713 -4.639 -5.575 1.00 98.81 190 THR A CA 1
ATOM 1420 C C . THR A 1 190 ? 25.242 -4.887 -5.216 1.00 98.81 190 THR A C 1
ATOM 1422 O O . THR A 1 190 ? 24.703 -4.222 -4.322 1.00 98.81 190 THR A O 1
ATOM 1425 N N . PRO A 1 191 ? 24.555 -5.842 -5.869 1.00 98.75 191 PRO A N 1
ATOM 1426 C CA . PRO A 1 191 ? 23.217 -6.254 -5.446 1.00 98.75 191 PRO A CA 1
ATOM 1427 C C . PRO A 1 191 ? 23.142 -6.621 -3.955 1.00 98.75 191 PRO A C 1
ATOM 1429 O O . PRO A 1 191 ? 22.163 -6.295 -3.285 1.00 98.75 191 PRO A O 1
ATOM 1432 N N . GLN A 1 192 ? 24.190 -7.252 -3.419 1.00 98.75 192 GLN A N 1
ATOM 1433 C CA . GLN A 1 192 ? 24.284 -7.617 -2.009 1.00 98.75 192 GLN A CA 1
ATOM 1434 C C . GLN A 1 192 ? 24.268 -6.397 -1.079 1.00 98.75 192 GLN A C 1
ATOM 1436 O O . GLN A 1 192 ? 23.524 -6.396 -0.100 1.00 98.75 192 GLN A O 1
ATOM 1441 N N . GLU A 1 193 ? 25.036 -5.344 -1.376 1.00 98.75 193 GLU A N 1
ATOM 1442 C CA . GLU A 1 193 ? 25.038 -4.131 -0.548 1.00 98.75 193 GLU A CA 1
ATOM 1443 C C . GLU A 1 193 ? 23.709 -3.371 -0.635 1.00 98.75 193 GLU A C 1
ATOM 1445 O O . GLU A 1 193 ? 23.229 -2.862 0.376 1.00 98.75 193 GLU A O 1
ATOM 1450 N N . MET A 1 194 ? 23.060 -3.357 -1.802 1.00 98.81 194 MET A N 1
ATOM 1451 C CA . MET A 1 194 ? 21.726 -2.764 -1.954 1.00 98.81 194 MET A CA 1
ATOM 1452 C C . MET A 1 194 ? 20.657 -3.498 -1.130 1.00 98.81 194 MET A C 1
ATOM 1454 O O . MET A 1 194 ? 19.835 -2.857 -0.472 1.00 98.81 194 MET A O 1
ATOM 1458 N N . VAL A 1 195 ? 20.682 -4.835 -1.113 1.00 98.81 195 VAL A N 1
ATOM 1459 C CA . VAL A 1 195 ? 19.802 -5.632 -0.242 1.00 98.81 195 VAL A CA 1
ATOM 1460 C C . VAL A 1 195 ? 20.117 -5.388 1.231 1.00 98.81 195 VAL A C 1
ATOM 1462 O O . VAL A 1 195 ? 19.195 -5.209 2.020 1.00 98.81 195 VAL A O 1
ATOM 1465 N N . ALA A 1 196 ? 21.393 -5.319 1.610 1.00 98.81 196 ALA A N 1
ATOM 1466 C CA . ALA A 1 196 ? 21.787 -5.038 2.987 1.00 98.81 196 ALA A CA 1
ATOM 1467 C C . ALA A 1 196 ? 21.368 -3.626 3.448 1.00 98.81 196 ALA A C 1
ATOM 1469 O O . ALA A 1 196 ? 20.948 -3.456 4.594 1.00 98.81 196 ALA A O 1
ATOM 1470 N N . LEU A 1 197 ? 21.404 -2.621 2.564 1.00 98.81 197 LEU A N 1
ATOM 1471 C CA . LEU A 1 197 ? 20.870 -1.283 2.840 1.00 98.81 197 LEU A CA 1
ATOM 1472 C C . LEU A 1 197 ? 19.359 -1.325 3.105 1.00 98.81 197 LEU A C 1
ATOM 1474 O O . LEU A 1 197 ? 18.887 -0.730 4.072 1.00 98.81 197 LEU A O 1
ATOM 1478 N N . LEU A 1 198 ? 18.600 -2.048 2.278 1.00 98.81 198 LEU A N 1
ATOM 1479 C CA . LEU A 1 198 ? 17.153 -2.206 2.450 1.00 98.81 198 LEU A CA 1
ATOM 1480 C C . LEU A 1 198 ? 16.776 -3.072 3.663 1.00 98.81 198 LEU A C 1
ATOM 1482 O O . LEU A 1 198 ? 15.744 -2.835 4.284 1.00 98.81 198 LEU A O 1
ATOM 1486 N N . GLU A 1 199 ? 17.606 -4.041 4.043 1.00 98.38 199 GLU A N 1
ATOM 1487 C CA . GLU A 1 199 ? 17.440 -4.794 5.289 1.00 98.38 199 GLU A CA 1
ATOM 1488 C C . GLU A 1 199 ? 17.599 -3.875 6.507 1.00 98.38 199 GLU A C 1
ATOM 1490 O O . GLU A 1 199 ? 16.742 -3.872 7.390 1.00 98.38 199 GLU A O 1
ATOM 1495 N N . LYS A 1 200 ? 18.646 -3.039 6.527 1.00 98.56 200 LYS A N 1
ATOM 1496 C CA . LYS A 1 200 ? 18.814 -2.007 7.561 1.00 98.56 200 LYS A CA 1
ATOM 1497 C C . LYS A 1 200 ? 17.653 -1.011 7.565 1.00 98.56 200 LYS A C 1
ATOM 1499 O O . LYS A 1 200 ? 17.215 -0.605 8.637 1.00 98.56 200 LYS A O 1
ATOM 1504 N N . LEU A 1 201 ? 17.135 -0.643 6.389 1.00 98.38 201 LEU A N 1
ATOM 1505 C CA . LEU A 1 201 ? 15.950 0.210 6.265 1.00 98.38 201 LEU A CA 1
ATOM 1506 C C . LEU A 1 201 ? 14.731 -0.436 6.937 1.00 98.38 201 LEU A C 1
ATOM 1508 O O . LEU A 1 201 ? 14.091 0.193 7.771 1.00 98.38 201 LEU A O 1
ATOM 1512 N N . GLU A 1 202 ? 14.423 -1.692 6.618 1.00 96.62 202 GLU A N 1
ATOM 1513 C CA . GLU A 1 202 ? 13.277 -2.406 7.195 1.00 96.62 202 GLU A CA 1
ATOM 1514 C C . GLU A 1 202 ? 13.404 -2.592 8.717 1.00 96.62 202 GLU A C 1
ATOM 1516 O O . GLU A 1 202 ? 12.395 -2.572 9.422 1.00 96.62 202 GLU A O 1
ATOM 1521 N N . ARG A 1 203 ? 14.630 -2.729 9.242 1.00 96.31 203 ARG A N 1
ATOM 1522 C CA . ARG A 1 203 ? 14.893 -2.824 10.690 1.00 96.31 203 ARG A CA 1
ATOM 1523 C C . ARG A 1 203 ? 14.934 -1.479 11.421 1.00 96.31 203 ARG A C 1
ATOM 1525 O O . ARG A 1 203 ? 15.032 -1.470 12.643 1.00 96.31 203 ARG A O 1
ATOM 1532 N N . GLY A 1 204 ? 14.850 -0.350 10.715 1.00 96.44 204 GLY A N 1
ATOM 1533 C CA . GLY A 1 204 ? 14.906 0.974 11.341 1.00 96.44 204 GLY A CA 1
ATOM 1534 C C . GLY A 1 204 ? 16.318 1.477 11.670 1.00 96.44 204 GLY A C 1
ATOM 1535 O O . GLY A 1 204 ? 16.463 2.391 12.475 1.00 96.44 204 GLY A O 1
ATOM 1536 N N . GLU A 1 205 ? 17.359 0.900 11.063 1.00 96.31 205 GLU A N 1
ATOM 1537 C CA . GLU A 1 205 ? 18.768 1.064 11.464 1.00 96.31 205 GLU A CA 1
ATOM 1538 C C . GLU A 1 205 ? 19.551 2.111 10.649 1.00 96.31 205 GLU A C 1
ATOM 1540 O O . GLU A 1 205 ? 20.741 2.305 10.888 1.00 96.31 205 GLU A O 1
ATOM 1545 N N . LEU A 1 206 ? 18.946 2.759 9.647 1.00 94.69 206 LEU A N 1
ATOM 1546 C CA . LEU A 1 206 ? 19.688 3.681 8.767 1.00 94.69 206 LEU A CA 1
ATOM 1547 C C . LEU A 1 206 ? 19.904 5.078 9.363 1.00 94.69 206 LEU A C 1
ATOM 1549 O O . LEU A 1 206 ? 20.938 5.712 9.131 1.00 94.69 206 LEU A O 1
ATOM 1553 N N . VAL A 1 207 ? 18.893 5.586 10.065 1.00 95.69 207 VAL A N 1
ATOM 1554 C CA . VAL A 1 207 ? 18.874 6.929 10.666 1.00 95.69 207 VAL A CA 1
ATOM 1555 C C . VAL A 1 207 ? 18.139 6.843 12.002 1.00 95.69 207 VAL A C 1
ATOM 1557 O O . VAL A 1 207 ? 18.743 6.997 13.053 1.00 95.69 207 VAL A O 1
ATOM 1560 N N . SER A 1 208 ? 16.847 6.523 11.942 1.00 95.69 208 SER A N 1
ATOM 1561 C CA . SER A 1 208 ? 15.991 6.166 13.072 1.00 95.69 208 SER A CA 1
ATOM 1562 C C . SER A 1 208 ? 14.849 5.265 12.572 1.00 95.69 208 SER A C 1
ATOM 1564 O O . SER A 1 208 ? 14.631 5.176 11.348 1.00 95.69 208 SER A O 1
ATOM 1566 N N . PRO A 1 209 ? 14.082 4.621 13.469 1.00 95.00 209 PRO A N 1
ATOM 1567 C CA . PRO A 1 209 ? 12.878 3.883 13.091 1.00 95.00 209 PRO A CA 1
ATOM 1568 C C . PRO A 1 209 ? 11.852 4.740 12.328 1.00 95.00 209 PRO A C 1
ATOM 1570 O O . PRO A 1 209 ? 11.297 4.298 11.319 1.00 95.00 209 PRO A O 1
ATOM 1573 N N . GLU A 1 210 ? 11.637 5.989 12.744 1.00 95.88 210 GLU A N 1
ATOM 1574 C CA . GLU A 1 210 ? 10.677 6.927 12.143 1.00 95.88 210 GLU A CA 1
ATOM 1575 C C . GLU A 1 210 ? 11.119 7.347 10.742 1.00 95.88 210 GLU A C 1
ATOM 1577 O O . GLU A 1 210 ? 10.338 7.261 9.792 1.00 95.88 210 GLU A O 1
ATOM 1582 N N . ALA A 1 211 ? 12.390 7.734 10.599 1.00 97.06 211 ALA A N 1
ATOM 1583 C CA . ALA A 1 211 ? 12.981 8.079 9.310 1.00 97.06 211 ALA A CA 1
ATOM 1584 C C . ALA A 1 211 ? 12.910 6.898 8.334 1.00 97.06 211 ALA A C 1
ATOM 1586 O O . ALA A 1 211 ? 12.580 7.064 7.160 1.00 97.06 211 ALA A O 1
ATOM 1587 N N . SER A 1 212 ? 13.156 5.682 8.823 1.00 97.56 212 SER A N 1
ATOM 1588 C CA . SER A 1 212 ? 13.074 4.472 8.005 1.00 97.56 212 SER A CA 1
ATOM 1589 C C . SER A 1 212 ? 11.645 4.171 7.557 1.00 97.56 212 SER A C 1
ATOM 1591 O O . SER A 1 212 ? 11.407 3.893 6.380 1.00 97.56 212 SER A O 1
ATOM 1593 N N . LYS A 1 213 ? 10.664 4.322 8.455 1.00 96.75 213 LYS A N 1
ATOM 1594 C CA . LYS A 1 213 ? 9.238 4.210 8.119 1.00 96.75 213 LYS A CA 1
ATOM 1595 C C . LYS A 1 213 ? 8.820 5.240 7.067 1.00 96.75 213 LYS A C 1
ATOM 1597 O O . LYS A 1 213 ? 8.067 4.902 6.151 1.00 96.75 213 LYS A O 1
ATOM 1602 N N . GLU A 1 214 ? 9.317 6.472 7.165 1.00 98.12 214 GLU A N 1
ATOM 1603 C CA . GLU A 1 214 ? 9.056 7.526 6.182 1.00 98.12 214 GLU A CA 1
ATOM 1604 C C . GLU A 1 214 ? 9.684 7.202 4.817 1.00 98.12 214 GLU A C 1
ATOM 1606 O O . GLU A 1 214 ? 8.991 7.250 3.798 1.00 98.12 214 GLU A O 1
ATOM 1611 N N . MET A 1 215 ? 10.951 6.781 4.787 1.00 98.75 215 MET A N 1
ATOM 1612 C CA . MET A 1 215 ? 11.639 6.344 3.567 1.00 98.75 215 MET A CA 1
ATOM 1613 C C . MET A 1 215 ? 10.917 5.168 2.885 1.00 98.75 215 MET A C 1
ATOM 1615 O O . MET A 1 215 ? 10.696 5.198 1.672 1.00 98.75 215 MET A O 1
ATOM 1619 N N . ILE A 1 216 ? 10.459 4.167 3.648 1.00 98.69 216 ILE A N 1
ATOM 1620 C CA . ILE A 1 216 ? 9.637 3.060 3.127 1.00 98.69 216 ILE A CA 1
ATOM 1621 C C . ILE A 1 216 ? 8.317 3.586 2.553 1.00 98.69 216 ILE A C 1
ATOM 1623 O O . ILE A 1 216 ? 7.890 3.151 1.482 1.00 98.69 216 ILE A O 1
ATOM 1627 N N . ALA A 1 217 ? 7.657 4.529 3.231 1.00 98.44 217 ALA A N 1
ATOM 1628 C CA . ALA A 1 217 ? 6.418 5.125 2.738 1.00 98.44 217 ALA A CA 1
ATOM 1629 C C . ALA A 1 217 ? 6.623 5.896 1.422 1.00 98.44 217 ALA A C 1
ATOM 1631 O O . ALA A 1 217 ? 5.743 5.861 0.562 1.00 98.44 217 ALA A O 1
ATOM 1632 N N . ILE A 1 218 ? 7.773 6.552 1.238 1.00 98.62 218 ILE A N 1
ATOM 1633 C CA . ILE A 1 218 ? 8.149 7.205 -0.023 1.00 98.62 218 ILE A CA 1
ATOM 1634 C C . ILE A 1 218 ? 8.382 6.160 -1.126 1.00 98.62 218 ILE A C 1
ATOM 1636 O O . ILE A 1 218 ? 7.817 6.289 -2.212 1.00 98.62 218 ILE A O 1
ATOM 1640 N N . LEU A 1 219 ? 9.122 5.084 -0.838 1.00 98.69 219 LEU A N 1
ATOM 1641 C CA . LEU A 1 219 ? 9.369 3.987 -1.786 1.00 98.69 219 LEU A CA 1
ATOM 1642 C C . LEU A 1 219 ? 8.083 3.259 -2.213 1.00 98.69 219 LEU A C 1
ATOM 1644 O O . LEU A 1 219 ? 7.958 2.868 -3.371 1.00 98.69 219 LEU A O 1
ATOM 1648 N N . LYS A 1 220 ? 7.093 3.120 -1.319 1.00 98.06 220 LYS A N 1
ATOM 1649 C CA . LYS A 1 220 ? 5.759 2.561 -1.639 1.00 98.06 220 LYS A CA 1
ATOM 1650 C C . LYS A 1 220 ? 4.942 3.425 -2.609 1.00 98.06 220 LYS A C 1
ATOM 1652 O O . LYS A 1 220 ? 3.941 2.954 -3.140 1.00 98.06 220 LYS A O 1
ATOM 1657 N N . ARG A 1 221 ? 5.338 4.685 -2.822 1.00 97.25 221 ARG A N 1
ATOM 1658 C CA . ARG A 1 221 ? 4.706 5.632 -3.759 1.00 97.25 221 ARG A CA 1
ATOM 1659 C C . ARG A 1 221 ? 5.443 5.738 -5.099 1.00 97.25 221 ARG A C 1
ATOM 1661 O O . ARG A 1 221 ? 5.119 6.625 -5.886 1.00 97.25 221 ARG A O 1
ATOM 1668 N N . GLN A 1 222 ? 6.432 4.876 -5.347 1.00 95.88 222 GLN A N 1
ATOM 1669 C CA . GLN A 1 222 ? 7.072 4.735 -6.656 1.00 95.88 222 GLN A CA 1
ATOM 1670 C C . GLN A 1 222 ? 6.017 4.568 -7.753 1.00 95.88 222 GLN A C 1
ATOM 1672 O O . GLN A 1 222 ? 5.065 3.820 -7.560 1.00 95.88 222 GLN A O 1
ATOM 1677 N N . GLN A 1 223 ? 6.182 5.254 -8.884 1.00 95.19 223 GLN A N 1
ATOM 1678 C CA . GLN A 1 223 ? 5.230 5.188 -9.998 1.00 95.19 223 GLN A CA 1
ATOM 1679 C C . GLN A 1 223 ? 5.703 4.281 -11.138 1.00 95.19 223 GLN A C 1
ATOM 1681 O O . GLN A 1 223 ? 4.882 3.794 -11.913 1.00 95.19 223 GLN A O 1
ATOM 1686 N N . PHE A 1 224 ? 7.008 4.011 -11.233 1.00 93.19 224 PHE A N 1
ATOM 1687 C CA . PHE A 1 224 ? 7.547 3.096 -12.238 1.00 93.19 224 PHE A CA 1
ATOM 1688 C C . PHE A 1 224 ? 7.450 1.643 -11.772 1.00 93.19 224 PHE A C 1
ATOM 1690 O O . PHE A 1 224 ? 8.174 1.209 -10.873 1.00 93.19 224 PHE A O 1
ATOM 1697 N N . HIS A 1 225 ? 6.559 0.886 -12.414 1.00 92.06 225 HIS A N 1
ATOM 1698 C CA . HIS A 1 225 ? 6.261 -0.502 -12.062 1.00 92.06 225 HIS A CA 1
ATOM 1699 C C . HIS A 1 225 ? 6.483 -1.497 -13.207 1.00 92.06 225 HIS A C 1
ATOM 1701 O O . HIS A 1 225 ? 6.147 -2.659 -13.041 1.00 92.06 225 HIS A O 1
ATOM 1707 N N . ASP A 1 226 ? 7.071 -1.113 -14.339 1.00 92.00 226 ASP A N 1
ATOM 1708 C CA . ASP A 1 226 ? 7.193 -2.000 -15.513 1.00 92.00 226 ASP A CA 1
ATOM 1709 C C . ASP A 1 226 ? 8.133 -3.209 -15.308 1.00 92.00 226 ASP A C 1
ATOM 1711 O O . ASP A 1 226 ? 8.064 -4.182 -16.063 1.00 92.00 226 ASP A O 1
ATOM 1715 N N . GLY A 1 227 ? 8.981 -3.158 -14.270 1.00 93.69 227 GLY A N 1
ATOM 1716 C CA . GLY A 1 227 ? 9.869 -4.233 -13.815 1.00 93.69 227 GLY A CA 1
ATOM 1717 C C . GLY A 1 227 ? 9.230 -5.140 -12.757 1.00 93.69 227 GLY A C 1
ATOM 1718 O O . GLY A 1 227 ? 8.222 -5.804 -13.002 1.00 93.69 227 GLY A O 1
ATOM 1719 N N . ALA A 1 228 ? 9.792 -5.179 -11.544 1.00 93.69 228 ALA A N 1
ATOM 1720 C CA . ALA A 1 228 ? 9.340 -6.097 -10.493 1.00 93.69 228 ALA A CA 1
ATOM 1721 C C . ALA A 1 228 ? 7.871 -5.867 -10.083 1.00 93.69 228 ALA A C 1
ATOM 1723 O O . ALA A 1 228 ? 7.193 -6.806 -9.663 1.00 93.69 228 ALA A O 1
ATOM 1724 N N . GLY A 1 229 ? 7.370 -4.637 -10.246 1.00 88.81 229 GLY A N 1
ATOM 1725 C CA . GLY A 1 229 ? 5.995 -4.238 -9.937 1.00 88.81 229 GLY A CA 1
ATOM 1726 C C . GLY A 1 229 ? 4.939 -4.572 -11.002 1.00 88.81 229 GLY A C 1
ATOM 1727 O O . GLY A 1 229 ? 3.750 -4.339 -10.767 1.00 88.81 229 GLY A O 1
ATOM 1728 N N . ARG A 1 230 ? 5.318 -5.142 -12.154 1.00 93.00 230 ARG A N 1
ATOM 1729 C CA . ARG A 1 230 ? 4.447 -5.196 -13.347 1.00 93.00 230 ARG A CA 1
ATOM 1730 C C . ARG A 1 230 ? 3.140 -5.947 -13.109 1.00 93.00 230 ARG A C 1
ATOM 1732 O O . ARG A 1 230 ? 2.099 -5.621 -13.675 1.00 93.00 230 ARG A O 1
ATOM 1739 N N . ASN A 1 231 ? 3.184 -6.946 -12.225 1.00 85.94 231 ASN A N 1
ATOM 1740 C CA . ASN A 1 231 ? 2.085 -7.870 -11.958 1.00 85.94 231 ASN A CA 1
ATOM 1741 C C . ASN A 1 231 ? 1.417 -7.698 -10.575 1.00 85.94 231 ASN A C 1
ATOM 1743 O O . ASN A 1 231 ? 0.701 -8.611 -10.150 1.00 85.94 231 ASN A O 1
ATOM 1747 N N . LEU A 1 232 ? 1.561 -6.541 -9.903 1.00 73.94 232 LEU A N 1
ATOM 1748 C CA . LEU A 1 232 ? 1.005 -6.237 -8.556 1.00 73.94 232 LEU A CA 1
ATOM 1749 C C . LEU A 1 232 ? -0.531 -6.325 -8.428 1.00 73.94 232 LEU A C 1
ATOM 1751 O O . LEU A 1 232 ? -1.077 -6.368 -7.329 1.00 73.94 232 LEU A O 1
ATOM 1755 N N . GLY A 1 233 ? -1.253 -6.425 -9.546 1.00 64.19 233 GLY A N 1
ATOM 1756 C CA . GLY A 1 233 ? -2.702 -6.667 -9.583 1.00 64.19 233 GLY A CA 1
ATOM 1757 C C . GLY A 1 233 ? -3.120 -8.020 -10.169 1.00 64.19 233 GLY A C 1
ATOM 1758 O O . GLY A 1 233 ? -4.318 -8.286 -10.275 1.00 64.19 233 GLY A O 1
ATOM 1759 N N . ARG A 1 234 ? -2.163 -8.856 -10.590 1.00 74.62 234 ARG A N 1
ATOM 1760 C CA . ARG A 1 234 ? -2.406 -10.134 -11.280 1.00 74.62 234 ARG A CA 1
ATOM 1761 C C . ARG A 1 234 ? -1.768 -11.289 -10.512 1.00 74.62 234 ARG A C 1
ATOM 1763 O O . ARG A 1 234 ? -2.397 -11.834 -9.610 1.00 74.62 234 ARG A O 1
ATOM 1770 N N . ARG A 1 235 ? -0.529 -11.648 -10.855 1.00 70.44 235 ARG A N 1
ATOM 1771 C CA . ARG A 1 235 ? 0.211 -12.754 -10.229 1.00 70.44 235 ARG A CA 1
ATOM 1772 C C . ARG A 1 235 ? 0.715 -12.406 -8.830 1.00 70.44 235 ARG A C 1
ATOM 1774 O O . ARG A 1 235 ? 0.734 -13.273 -7.968 1.00 70.44 235 ARG A O 1
ATOM 1781 N N . LEU A 1 236 ? 1.018 -11.134 -8.574 1.00 71.25 236 LEU A N 1
ATOM 1782 C CA . LEU A 1 236 ? 1.469 -10.627 -7.274 1.00 71.25 236 LEU A CA 1
ATOM 1783 C C . LEU A 1 236 ? 0.304 -10.012 -6.475 1.00 71.25 236 LEU A C 1
ATOM 1785 O O . LEU A 1 236 ? 0.426 -8.947 -5.874 1.00 71.25 236 LEU A O 1
ATOM 1789 N N . LYS A 1 237 ? -0.872 -10.651 -6.495 1.00 73.31 237 LYS A N 1
ATOM 1790 C CA . LYS A 1 237 ? -2.059 -10.130 -5.804 1.00 73.31 237 LYS A CA 1
ATOM 1791 C C . LYS A 1 237 ? -1.843 -10.117 -4.288 1.00 73.31 237 LYS A C 1
ATOM 1793 O O . LYS A 1 237 ? -1.537 -11.145 -3.695 1.00 73.31 237 LYS A O 1
ATOM 1798 N N . GLY A 1 238 ? -2.085 -8.965 -3.661 1.00 80.94 238 GLY A N 1
ATOM 1799 C CA . GLY A 1 238 ? -1.884 -8.784 -2.218 1.00 80.94 238 GLY A CA 1
ATOM 1800 C C . GLY A 1 238 ? -0.425 -8.547 -1.826 1.00 80.94 238 GLY A C 1
ATOM 1801 O O . GLY A 1 238 ? -0.131 -8.481 -0.637 1.00 80.94 238 GLY A O 1
ATOM 1802 N N . VAL A 1 239 ? 0.470 -8.400 -2.806 1.00 88.81 239 VAL A N 1
ATOM 1803 C CA . VAL A 1 239 ? 1.842 -7.955 -2.581 1.00 88.81 239 VAL A CA 1
ATOM 1804 C C . VAL A 1 239 ? 1.869 -6.431 -2.614 1.00 88.81 239 VAL A C 1
ATOM 1806 O O . VAL A 1 239 ? 1.317 -5.815 -3.524 1.00 88.81 239 VAL A O 1
ATOM 1809 N N . THR A 1 240 ? 2.507 -5.819 -1.621 1.00 94.12 240 THR A N 1
ATOM 1810 C CA . THR A 1 240 ? 2.877 -4.398 -1.669 1.00 94.12 240 THR A CA 1
ATOM 1811 C C . THR A 1 240 ? 4.349 -4.300 -2.037 1.00 94.12 240 THR A C 1
ATOM 1813 O O . THR A 1 240 ? 5.157 -5.062 -1.513 1.00 94.12 240 THR A O 1
ATOM 1816 N N . ILE A 1 241 ? 4.704 -3.363 -2.912 1.00 96.12 241 ILE A N 1
ATOM 1817 C CA . ILE A 1 241 ? 6.093 -3.098 -3.290 1.00 96.12 241 ILE A CA 1
ATOM 1818 C C . ILE A 1 241 ? 6.559 -1.776 -2.679 1.00 96.12 241 ILE A C 1
ATOM 1820 O O . ILE A 1 241 ? 5.798 -0.810 -2.633 1.00 96.12 241 ILE A O 1
ATOM 1824 N N . ALA A 1 242 ? 7.804 -1.733 -2.220 1.00 98.25 242 ALA A N 1
ATOM 1825 C CA . ALA A 1 242 ? 8.533 -0.502 -1.944 1.00 98.25 242 ALA A CA 1
ATOM 1826 C C . ALA A 1 242 ? 9.843 -0.567 -2.731 1.00 98.25 242 ALA A C 1
ATOM 1828 O O . ALA A 1 242 ? 10.707 -1.364 -2.376 1.00 98.25 242 ALA A O 1
ATOM 1829 N N . ASN A 1 243 ? 9.983 0.194 -3.819 1.00 98.19 243 ASN A N 1
ATOM 1830 C CA . ASN A 1 243 ? 11.121 0.022 -4.723 1.00 98.19 243 ASN A CA 1
ATOM 1831 C C . ASN A 1 243 ? 11.659 1.320 -5.336 1.00 98.19 243 ASN A C 1
ATOM 1833 O O . ASN A 1 243 ? 11.011 2.371 -5.375 1.00 98.19 243 ASN A O 1
ATOM 1837 N N . LYS A 1 244 ? 12.879 1.207 -5.864 1.00 98.62 244 LYS A N 1
ATOM 1838 C CA . LYS A 1 244 ? 13.511 2.186 -6.737 1.00 98.62 244 LYS A CA 1
ATOM 1839 C C . LYS A 1 244 ? 13.991 1.501 -8.012 1.00 98.62 244 LYS A C 1
ATOM 1841 O O . LYS A 1 244 ? 14.714 0.511 -7.973 1.00 98.62 244 LYS A O 1
ATOM 1846 N N . THR A 1 245 ? 13.615 2.080 -9.145 1.00 98.12 245 THR A N 1
ATOM 1847 C CA . THR A 1 245 ? 14.020 1.625 -10.480 1.00 98.12 245 THR A CA 1
ATOM 1848 C C . THR A 1 245 ? 15.249 2.376 -11.002 1.00 98.12 245 THR A C 1
ATOM 1850 O O . THR A 1 245 ? 15.552 3.495 -10.565 1.00 98.12 245 THR A O 1
ATOM 1853 N N . GLY A 1 246 ? 15.949 1.782 -11.966 1.00 97.88 246 GLY A N 1
ATOM 1854 C CA . GLY A 1 246 ? 17.053 2.383 -12.707 1.00 97.88 246 GLY A CA 1
ATOM 1855 C C . GLY A 1 246 ? 17.046 1.948 -14.169 1.00 97.88 246 GLY A C 1
ATOM 1856 O O . GLY A 1 246 ? 16.743 0.798 -14.474 1.00 97.88 246 GLY A O 1
ATOM 1857 N N . ALA A 1 247 ? 17.377 2.866 -15.075 1.00 97.62 247 ALA A N 1
ATOM 1858 C CA . ALA A 1 247 ? 17.438 2.591 -16.504 1.00 97.62 247 ALA A CA 1
ATOM 1859 C C . ALA A 1 247 ? 18.558 3.405 -17.171 1.00 97.62 247 ALA A C 1
ATOM 1861 O O . ALA A 1 247 ? 18.747 4.574 -16.836 1.00 97.62 247 ALA A O 1
ATOM 1862 N N . LEU A 1 248 ? 19.282 2.771 -18.093 1.00 97.19 248 LEU A N 1
ATOM 1863 C CA . LEU A 1 248 ? 20.175 3.366 -19.103 1.00 97.19 248 LEU A CA 1
ATOM 1864 C C . LEU A 1 248 ? 19.943 2.611 -20.417 1.00 97.19 248 LEU A C 1
ATOM 1866 O O . LEU A 1 248 ? 19.303 1.567 -20.388 1.00 97.19 248 LEU A O 1
ATOM 1870 N N . ASP A 1 249 ? 20.501 3.050 -21.540 1.00 96.50 249 ASP A N 1
ATOM 1871 C CA . ASP A 1 249 ? 20.246 2.431 -22.854 1.00 96.50 249 ASP A CA 1
ATOM 1872 C C . ASP A 1 249 ? 20.328 0.893 -22.852 1.00 96.50 249 ASP A C 1
ATOM 1874 O O . ASP A 1 249 ? 19.378 0.228 -23.257 1.00 96.50 249 ASP A O 1
ATOM 1878 N N . ALA A 1 250 ? 21.394 0.336 -22.269 1.00 96.12 250 ALA A N 1
ATOM 1879 C CA . ALA A 1 250 ? 21.631 -1.108 -22.184 1.00 96.12 250 ALA A CA 1
ATOM 1880 C C . ALA A 1 250 ? 21.300 -1.744 -20.815 1.00 96.12 250 ALA A C 1
ATOM 1882 O O . ALA A 1 250 ? 21.609 -2.917 -20.608 1.00 96.12 250 ALA A O 1
ATOM 1883 N N . LEU A 1 251 ? 20.714 -0.993 -19.866 1.00 98.25 251 LEU A N 1
ATOM 1884 C CA . LEU A 1 251 ? 20.544 -1.420 -18.466 1.00 98.25 251 LEU A CA 1
ATOM 1885 C C . LEU A 1 251 ? 19.128 -1.211 -17.938 1.00 98.25 251 LEU A C 1
ATOM 1887 O O . LEU A 1 251 ? 18.560 -0.126 -18.069 1.00 98.25 251 LEU A O 1
ATOM 1891 N N . ARG A 1 252 ? 18.594 -2.199 -17.217 1.00 98.56 252 ARG A N 1
ATOM 1892 C CA . ARG A 1 252 ? 17.407 -2.046 -16.357 1.00 98.56 252 ARG A CA 1
ATOM 1893 C C . ARG A 1 252 ? 17.704 -2.593 -14.969 1.00 98.56 252 ARG A C 1
ATOM 1895 O O . ARG A 1 252 ? 18.300 -3.658 -14.841 1.00 98.56 252 ARG A O 1
ATOM 1902 N N . SER A 1 253 ? 17.256 -1.889 -13.939 1.00 98.38 253 SER A N 1
ATOM 1903 C CA . SER A 1 253 ? 17.410 -2.289 -12.544 1.00 98.38 253 SER A CA 1
ATOM 1904 C C . SER A 1 253 ? 16.143 -1.995 -11.742 1.00 98.38 253 SER A C 1
ATOM 1906 O O . SER A 1 253 ? 15.465 -0.991 -11.972 1.00 98.38 253 SER A O 1
ATOM 1908 N N . ASP A 1 254 ? 15.828 -2.875 -10.800 1.00 98.62 254 ASP A N 1
ATOM 1909 C CA . ASP A 1 254 ? 14.741 -2.728 -9.837 1.00 98.62 254 ASP A CA 1
ATOM 1910 C C . ASP A 1 254 ? 15.215 -3.299 -8.498 1.00 98.62 254 ASP A C 1
ATOM 1912 O O . ASP A 1 254 ? 15.659 -4.447 -8.416 1.00 98.62 254 ASP A O 1
ATOM 1916 N N . ILE A 1 255 ? 15.173 -2.470 -7.460 1.00 98.56 255 ILE A N 1
ATOM 1917 C CA . ILE A 1 255 ? 15.679 -2.793 -6.128 1.00 98.56 255 ILE A CA 1
ATOM 1918 C C . ILE A 1 255 ? 14.615 -2.377 -5.119 1.00 98.56 255 ILE A C 1
ATOM 1920 O O . ILE A 1 255 ? 14.140 -1.238 -5.149 1.00 98.56 255 ILE A O 1
ATOM 1924 N N . GLY A 1 256 ? 14.220 -3.281 -4.228 1.00 98.12 256 GLY A N 1
ATOM 1925 C CA . GLY A 1 256 ? 13.107 -3.008 -3.332 1.00 98.12 256 GLY A CA 1
ATOM 1926 C C . GLY A 1 256 ? 12.761 -4.122 -2.359 1.00 98.12 256 GLY A C 1
ATOM 1927 O O . GLY A 1 256 ? 13.502 -5.084 -2.170 1.00 98.12 256 GLY A O 1
ATOM 1928 N N . ILE A 1 257 ? 11.599 -3.956 -1.733 1.00 98.31 257 ILE A N 1
ATOM 1929 C CA . ILE A 1 257 ? 11.004 -4.878 -0.770 1.00 98.31 257 ILE A CA 1
ATOM 1930 C C . ILE A 1 257 ? 9.627 -5.295 -1.288 1.00 98.31 257 ILE A C 1
ATOM 1932 O O . ILE A 1 257 ? 8.764 -4.450 -1.544 1.00 98.31 257 ILE A O 1
ATOM 1936 N N . LEU A 1 258 ? 9.418 -6.602 -1.433 1.00 96.25 258 LEU A N 1
ATOM 1937 C CA . LEU A 1 258 ? 8.112 -7.211 -1.661 1.00 96.25 258 LEU A CA 1
ATOM 1938 C C . LEU A 1 258 ? 7.535 -7.643 -0.315 1.00 96.25 258 LEU A C 1
ATOM 1940 O O . LEU A 1 258 ? 8.009 -8.595 0.303 1.00 96.25 258 LEU A O 1
ATOM 1944 N N . TYR A 1 259 ? 6.479 -6.964 0.115 1.00 94.50 259 TYR A N 1
ATOM 1945 C CA . TYR A 1 259 ? 5.692 -7.350 1.279 1.00 94.50 259 TYR A CA 1
ATOM 1946 C C . TYR A 1 259 ? 4.591 -8.296 0.822 1.00 94.50 259 TYR A C 1
ATOM 1948 O O . TYR A 1 259 ? 3.625 -7.863 0.188 1.00 94.50 259 TYR A O 1
ATOM 1956 N N . SER A 1 260 ? 4.736 -9.583 1.127 1.00 87.25 260 SER A N 1
ATOM 1957 C CA . SER A 1 260 ? 3.744 -10.603 0.798 1.00 87.25 260 SER A CA 1
ATOM 1958 C C . SER A 1 260 ? 3.327 -11.392 2.041 1.00 87.25 260 SER A C 1
ATOM 1960 O O . SER A 1 260 ? 4.090 -11.463 3.004 1.00 87.25 260 SER A O 1
ATOM 1962 N N . PRO A 1 261 ? 2.174 -12.082 2.011 1.00 79.19 261 PRO A N 1
ATOM 1963 C CA . PRO A 1 261 ? 1.808 -13.023 3.071 1.00 79.19 261 PRO A CA 1
ATOM 1964 C C . PRO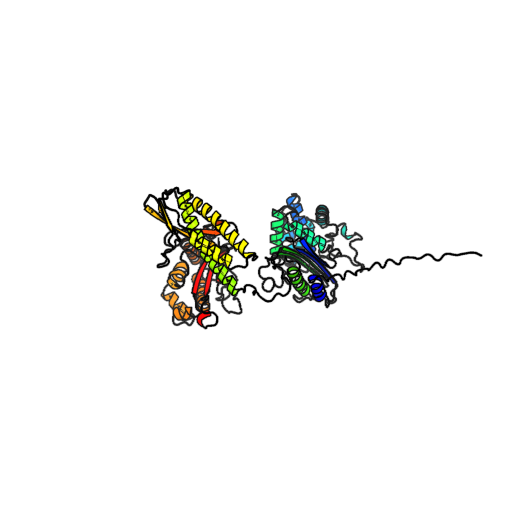 A 1 261 ? 2.791 -14.192 3.252 1.00 79.19 261 PRO A C 1
ATOM 1966 O O . PRO A 1 261 ? 2.732 -14.875 4.265 1.00 79.19 261 PRO A O 1
ATOM 1969 N N . ARG A 1 262 ? 3.659 -14.456 2.263 1.00 73.31 262 ARG A N 1
ATOM 1970 C CA . ARG A 1 262 ? 4.656 -15.542 2.280 1.00 73.31 262 ARG A CA 1
ATOM 1971 C C . ARG A 1 262 ? 6.044 -15.086 2.748 1.00 73.31 262 ARG A C 1
ATOM 1973 O O . ARG A 1 262 ? 6.999 -15.862 2.729 1.00 73.31 262 ARG A O 1
ATOM 1980 N N . GLY A 1 263 ? 6.135 -13.817 3.128 1.00 84.31 263 GLY A N 1
ATOM 1981 C CA . GLY A 1 263 ? 7.319 -13.199 3.684 1.00 84.31 263 GLY A CA 1
ATOM 1982 C C . GLY A 1 263 ? 7.686 -11.881 3.013 1.00 84.31 263 GLY A C 1
ATOM 1983 O O . GLY A 1 263 ? 7.138 -11.500 1.965 1.00 84.31 263 GLY A O 1
ATOM 1984 N N . ARG A 1 264 ? 8.626 -11.191 3.656 1.00 94.19 264 ARG A N 1
ATOM 1985 C CA . ARG A 1 264 ? 9.243 -9.942 3.207 1.00 94.19 264 ARG A CA 1
ATOM 1986 C C . ARG A 1 264 ? 10.509 -10.260 2.427 1.00 94.19 264 ARG A C 1
ATOM 1988 O O . ARG A 1 264 ? 11.527 -10.635 3.006 1.00 94.19 264 ARG A O 1
ATOM 1995 N N . ILE A 1 265 ? 10.438 -10.115 1.106 1.00 96.12 265 ILE A N 1
ATOM 1996 C CA . ILE A 1 265 ? 11.578 -10.367 0.222 1.00 96.12 265 ILE A CA 1
ATOM 1997 C C . ILE A 1 265 ? 12.214 -9.040 -0.156 1.00 96.12 265 ILE A C 1
ATOM 1999 O O . ILE A 1 265 ? 11.631 -8.257 -0.906 1.00 96.12 265 ILE A O 1
ATOM 2003 N N . VAL A 1 266 ? 13.421 -8.807 0.342 1.00 98.25 266 VAL A N 1
ATOM 2004 C CA . VAL A 1 266 ? 14.278 -7.722 -0.131 1.00 98.25 266 VAL A CA 1
ATOM 2005 C C . VAL A 1 266 ? 15.058 -8.231 -1.331 1.00 98.25 266 VAL A C 1
ATOM 2007 O O . VAL A 1 266 ? 15.585 -9.342 -1.297 1.00 98.25 266 VAL A O 1
ATOM 2010 N N . TYR A 1 267 ? 15.130 -7.443 -2.396 1.00 98.62 267 TYR A N 1
ATOM 2011 C CA . TYR A 1 267 ? 15.783 -7.844 -3.633 1.00 98.62 267 TYR A CA 1
ATOM 2012 C C . TYR A 1 267 ? 16.518 -6.679 -4.295 1.00 98.62 267 TYR A C 1
ATOM 2014 O O . TYR A 1 267 ? 16.132 -5.517 -4.176 1.00 98.62 267 TYR A O 1
ATOM 2022 N N . ALA A 1 268 ? 17.551 -7.028 -5.051 1.00 98.81 268 ALA A N 1
ATOM 2023 C CA . ALA A 1 268 ? 18.230 -6.176 -6.003 1.00 98.81 268 ALA A CA 1
ATOM 2024 C C . ALA A 1 268 ? 18.411 -6.957 -7.306 1.00 98.81 268 ALA A C 1
ATOM 2026 O O . ALA A 1 268 ? 19.063 -8.005 -7.328 1.00 98.81 268 ALA A O 1
ATOM 2027 N N . LEU A 1 269 ? 17.806 -6.455 -8.381 1.00 98.81 269 LEU A N 1
ATOM 2028 C CA . LEU A 1 269 ? 17.853 -7.055 -9.706 1.00 98.81 269 LEU A CA 1
ATOM 2029 C C . LEU A 1 269 ? 18.416 -6.045 -10.699 1.00 98.81 269 LEU A C 1
ATOM 2031 O O . LEU A 1 269 ? 17.896 -4.935 -10.811 1.00 98.81 269 LEU A O 1
ATOM 2035 N N . THR A 1 270 ? 19.440 -6.438 -11.450 1.00 98.69 270 THR A N 1
ATOM 2036 C CA . THR A 1 270 ? 20.034 -5.602 -12.496 1.00 98.69 270 THR A CA 1
ATOM 2037 C C . THR A 1 270 ? 20.316 -6.435 -13.735 1.00 98.69 270 THR A C 1
ATOM 2039 O O . THR A 1 270 ? 20.851 -7.536 -13.653 1.00 98.69 270 THR A O 1
ATOM 2042 N N . THR A 1 271 ? 19.972 -5.880 -14.888 1.00 98.50 271 THR A N 1
ATOM 2043 C CA . THR A 1 271 ? 20.357 -6.364 -16.213 1.00 98.50 271 THR A CA 1
ATOM 2044 C C . THR A 1 271 ? 21.191 -5.290 -16.889 1.00 98.50 271 THR A C 1
ATOM 2046 O O . THR A 1 271 ? 20.864 -4.113 -16.763 1.00 98.50 271 THR A O 1
ATOM 2049 N N . ASP A 1 272 ? 22.261 -5.669 -17.575 1.00 97.19 272 ASP A N 1
ATOM 2050 C CA . ASP A 1 272 ? 23.139 -4.748 -18.302 1.00 97.19 272 ASP A CA 1
ATOM 2051 C C . ASP A 1 272 ? 23.623 -5.399 -19.609 1.00 97.19 272 ASP A C 1
ATOM 2053 O O . ASP A 1 272 ? 23.395 -6.590 -19.830 1.00 97.19 272 ASP A O 1
ATOM 2057 N N . TYR A 1 273 ? 24.320 -4.645 -20.459 1.00 95.88 273 TYR A N 1
ATOM 2058 C CA . TYR A 1 273 ? 24.877 -5.106 -21.733 1.00 95.88 273 TYR A CA 1
ATOM 2059 C C . TYR A 1 273 ? 23.822 -5.656 -22.704 1.00 95.88 273 TYR A C 1
ATOM 2061 O O . TYR A 1 273 ? 24.121 -6.536 -23.512 1.00 95.88 273 TYR A O 1
ATOM 2069 N N . MET A 1 274 ? 22.588 -5.147 -22.634 1.00 97.06 274 MET A N 1
ATOM 2070 C CA . MET A 1 274 ? 21.598 -5.429 -23.670 1.00 97.06 274 MET A CA 1
ATOM 2071 C C . MET A 1 274 ? 22.069 -4.827 -25.005 1.00 97.06 274 MET A C 1
ATOM 2073 O O . MET A 1 274 ? 22.474 -3.663 -25.015 1.00 97.06 274 MET A O 1
ATOM 2077 N N . PRO A 1 275 ? 22.048 -5.595 -26.110 1.00 94.69 275 PRO A N 1
ATOM 2078 C CA . PRO A 1 275 ? 22.587 -5.142 -27.393 1.00 94.69 275 PRO A CA 1
ATOM 2079 C C . PRO A 1 275 ? 21.708 -4.080 -28.060 1.00 94.69 275 PRO A C 1
ATOM 2081 O O . PRO A 1 275 ? 22.223 -3.214 -28.757 1.00 94.69 275 PRO A O 1
ATOM 2084 N N . GLU A 1 276 ? 20.398 -4.136 -27.818 1.00 94.69 276 GLU A N 1
ATOM 2085 C CA . GLU A 1 276 ? 19.414 -3.243 -28.420 1.00 94.69 276 GLU A CA 1
ATOM 2086 C C . GLU A 1 276 ? 18.936 -2.196 -27.413 1.00 94.69 276 GLU A C 1
ATOM 2088 O O . GLU A 1 276 ? 18.622 -2.510 -26.258 1.00 94.69 276 GLU A O 1
ATOM 2093 N N . ILE A 1 277 ? 18.842 -0.948 -27.873 1.00 96.50 277 ILE A N 1
ATOM 2094 C CA . ILE A 1 277 ? 18.286 0.155 -27.090 1.00 96.50 277 ILE A CA 1
ATOM 2095 C C . ILE A 1 277 ? 16.765 0.121 -27.227 1.00 96.50 277 ILE A C 1
ATOM 2097 O O . ILE A 1 277 ? 16.222 0.387 -28.295 1.00 96.50 277 ILE A O 1
ATOM 2101 N N . ASP A 1 278 ? 16.071 -0.155 -26.126 1.00 93.31 278 ASP A N 1
ATOM 2102 C CA . ASP A 1 278 ? 14.607 -0.185 -26.095 1.00 93.31 278 ASP A CA 1
ATOM 2103 C C . ASP A 1 278 ? 14.073 0.523 -24.848 1.00 93.31 278 ASP A C 1
ATOM 2105 O O . ASP A 1 278 ? 14.178 0.014 -23.733 1.00 93.31 278 ASP A O 1
ATOM 2109 N N . TRP A 1 279 ? 13.476 1.700 -25.019 1.00 93.44 279 TRP A N 1
ATOM 2110 C CA . TRP A 1 279 ? 12.866 2.480 -23.936 1.00 93.44 279 TRP A CA 1
ATOM 2111 C C . TRP A 1 279 ? 11.367 2.204 -23.740 1.00 93.44 279 TRP A C 1
ATOM 2113 O O . TRP A 1 279 ? 10.725 2.868 -22.925 1.00 93.44 279 TRP A O 1
ATOM 2123 N N . SER A 1 280 ? 10.803 1.223 -24.447 1.00 94.00 280 SER A N 1
ATOM 2124 C CA . SER A 1 280 ? 9.409 0.825 -24.282 1.00 94.00 280 SER A CA 1
ATOM 2125 C C . SER A 1 280 ? 9.167 0.113 -22.939 1.00 94.00 280 SER A C 1
ATOM 2127 O O . SER A 1 280 ? 10.086 -0.474 -22.350 1.00 94.00 280 SER A O 1
ATOM 2129 N N . PRO A 1 281 ? 7.911 0.089 -22.456 1.00 89.25 281 PRO A N 1
ATOM 2130 C CA . PRO A 1 281 ? 7.530 -0.739 -21.312 1.00 89.25 281 PRO A CA 1
ATOM 2131 C C . PRO A 1 281 ? 7.786 -2.237 -21.528 1.00 89.25 281 PRO A C 1
ATOM 2133 O O . PRO A 1 281 ? 7.891 -2.985 -20.557 1.00 89.25 281 PRO A O 1
ATOM 2136 N N . ASP A 1 282 ? 7.888 -2.698 -22.776 1.00 93.12 282 ASP A N 1
ATOM 2137 C CA . ASP A 1 282 ? 8.138 -4.097 -23.140 1.00 93.12 282 ASP A CA 1
ATOM 2138 C C . ASP A 1 282 ? 9.631 -4.418 -23.316 1.00 93.12 282 ASP A C 1
ATOM 2140 O O . ASP A 1 282 ? 9.966 -5.512 -23.769 1.00 93.12 282 ASP A O 1
ATOM 2144 N N . ASN A 1 283 ? 10.524 -3.522 -22.869 1.00 97.25 283 ASN A N 1
ATOM 2145 C CA . ASN A 1 283 ? 11.962 -3.774 -22.836 1.00 97.25 283 ASN A CA 1
ATOM 2146 C C . ASN A 1 283 ? 12.274 -5.179 -22.264 1.00 97.25 283 ASN A C 1
ATOM 2148 O O . ASN A 1 283 ? 11.808 -5.505 -21.162 1.00 97.25 283 ASN A O 1
ATOM 2152 N N . PRO A 1 284 ? 13.103 -5.995 -22.947 1.00 96.81 284 PRO A N 1
ATOM 2153 C CA . PRO A 1 284 ? 13.408 -7.362 -22.522 1.00 96.81 284 PRO A CA 1
ATOM 2154 C C . PRO A 1 284 ? 13.952 -7.462 -21.094 1.00 96.81 284 PRO A C 1
ATOM 2156 O O . PRO A 1 284 ? 13.611 -8.390 -20.360 1.00 96.81 284 PRO A O 1
ATOM 2159 N N . GLY A 1 285 ? 14.761 -6.488 -20.671 1.00 97.94 285 GLY A N 1
ATOM 2160 C CA . GLY A 1 285 ? 15.254 -6.372 -19.304 1.00 97.94 285 GLY A CA 1
ATOM 2161 C C . GLY A 1 285 ? 14.118 -6.160 -18.308 1.00 97.94 285 GLY A C 1
ATOM 2162 O O . GLY A 1 285 ? 14.037 -6.889 -17.328 1.00 97.94 285 GLY A O 1
ATOM 2163 N N . LEU A 1 286 ? 13.183 -5.236 -18.561 1.00 98.12 286 LEU A N 1
ATOM 2164 C CA . LEU A 1 286 ? 12.017 -5.016 -17.683 1.00 98.12 286 LEU A CA 1
ATOM 2165 C C . LEU A 1 286 ? 11.144 -6.272 -17.554 1.00 98.12 286 LEU A C 1
ATOM 2167 O O . LEU A 1 286 ? 10.760 -6.648 -16.442 1.00 98.12 286 LEU A O 1
ATOM 2171 N N . LEU A 1 287 ? 10.875 -6.952 -18.672 1.00 97.31 287 LEU A N 1
ATOM 2172 C CA . LEU A 1 287 ? 10.140 -8.219 -18.684 1.00 97.31 287 LEU A CA 1
ATOM 2173 C C . LEU A 1 287 ? 10.865 -9.299 -17.873 1.00 97.31 287 LEU A C 1
ATOM 2175 O O . LEU A 1 287 ? 10.233 -10.017 -17.091 1.00 97.31 287 LEU A O 1
ATOM 2179 N N . LEU A 1 288 ? 12.191 -9.380 -18.002 1.00 98.12 288 LEU A N 1
ATOM 2180 C CA . LEU A 1 288 ? 12.998 -10.309 -17.226 1.00 98.12 288 LEU A CA 1
ATOM 2181 C C . LEU A 1 288 ? 12.989 -9.965 -15.731 1.00 98.12 288 LEU A C 1
ATOM 2183 O O . LEU A 1 288 ? 12.757 -10.856 -14.921 1.00 98.12 288 LEU A O 1
ATOM 2187 N N . LEU A 1 289 ? 13.170 -8.699 -15.343 1.00 98.31 289 LEU A N 1
ATOM 2188 C CA . LEU A 1 289 ? 13.098 -8.264 -13.940 1.00 98.31 289 LEU A CA 1
ATOM 2189 C C . LEU A 1 289 ? 11.738 -8.618 -13.316 1.00 98.31 289 LEU A C 1
ATOM 2191 O O . LEU A 1 289 ? 11.689 -9.107 -12.187 1.00 98.31 289 LEU A O 1
ATOM 2195 N N . SER A 1 290 ? 10.645 -8.439 -14.067 1.00 96.94 290 SER A N 1
ATOM 2196 C CA . SER A 1 290 ? 9.303 -8.873 -13.661 1.00 96.94 290 SER A CA 1
ATOM 2197 C C . SER A 1 290 ? 9.228 -10.386 -13.443 1.00 96.94 290 SER A C 1
ATOM 2199 O O . SER A 1 290 ? 8.701 -10.854 -12.434 1.00 96.94 290 SER A O 1
ATOM 2201 N N . ARG A 1 291 ? 9.780 -11.176 -14.370 1.00 96.19 291 ARG A N 1
ATOM 2202 C CA . ARG A 1 291 ? 9.793 -12.636 -14.245 1.00 96.19 291 ARG A CA 1
ATOM 2203 C C . ARG A 1 291 ? 10.648 -13.100 -13.066 1.00 96.19 291 ARG A C 1
ATOM 2205 O O . ARG A 1 291 ? 10.237 -14.002 -12.339 1.00 96.19 291 ARG A O 1
ATOM 2212 N N . LEU A 1 292 ? 11.815 -12.495 -12.870 1.00 96.75 292 LEU A N 1
ATOM 2213 C CA . LEU A 1 292 ? 12.732 -12.816 -11.781 1.00 96.75 292 LEU A CA 1
ATOM 2214 C C . LEU A 1 292 ? 12.127 -12.472 -10.420 1.00 96.75 292 LEU A C 1
ATOM 2216 O O . LEU A 1 292 ? 12.258 -13.276 -9.503 1.00 96.75 292 LEU A O 1
ATOM 2220 N N . SER A 1 293 ? 11.414 -11.349 -10.281 1.00 94.56 293 SER A N 1
ATOM 2221 C CA . SER A 1 293 ? 10.756 -11.006 -9.013 1.00 94.56 293 SER A CA 1
ATOM 2222 C C . SER A 1 293 ? 9.693 -12.039 -8.617 1.00 94.56 293 SER A C 1
ATOM 2224 O O . SER A 1 293 ? 9.621 -12.420 -7.450 1.00 94.56 293 SER A O 1
ATOM 2226 N N . GLU A 1 294 ? 8.931 -12.573 -9.580 1.00 93.06 294 GLU A N 1
ATOM 2227 C CA . GLU A 1 294 ? 7.999 -13.688 -9.350 1.00 93.06 294 GLU A CA 1
ATOM 2228 C C . GLU A 1 294 ? 8.730 -14.963 -8.912 1.00 93.06 294 GLU A C 1
ATOM 2230 O O . GLU A 1 294 ? 8.329 -15.600 -7.940 1.00 93.06 294 GLU A O 1
ATOM 2235 N N . LEU A 1 295 ? 9.813 -15.332 -9.607 1.00 93.56 295 LEU A N 1
ATOM 2236 C CA . LEU A 1 295 ? 10.594 -16.532 -9.294 1.00 93.56 295 LEU A CA 1
ATOM 2237 C C . LEU A 1 295 ? 11.242 -16.451 -7.912 1.00 93.56 295 LEU A C 1
ATOM 2239 O O . LEU A 1 295 ? 11.206 -17.431 -7.171 1.00 93.56 295 LEU A O 1
ATOM 2243 N N . LEU A 1 296 ? 11.807 -15.296 -7.563 1.00 92.94 296 LEU A N 1
ATOM 2244 C CA . LEU A 1 296 ? 12.415 -15.053 -6.260 1.00 92.94 296 LEU A CA 1
ATOM 2245 C C . LEU A 1 296 ? 11.373 -15.042 -5.160 1.00 92.94 296 LEU A C 1
ATOM 2247 O O . LEU A 1 296 ? 11.583 -15.686 -4.139 1.00 92.94 296 LEU A O 1
ATOM 2251 N N . LEU A 1 297 ? 10.233 -14.382 -5.371 1.00 90.06 297 LEU A N 1
ATOM 2252 C CA . LEU A 1 297 ? 9.141 -14.468 -4.417 1.00 90.06 297 LEU A CA 1
ATOM 2253 C C . LEU A 1 297 ? 8.719 -15.930 -4.246 1.00 90.06 297 LEU A C 1
ATOM 2255 O O . LEU A 1 297 ? 8.582 -16.377 -3.121 1.00 90.06 297 LEU A O 1
ATOM 2259 N N . ASP A 1 298 ? 8.580 -16.711 -5.314 1.00 88.00 298 ASP A N 1
ATOM 2260 C CA . ASP A 1 298 ? 8.200 -18.122 -5.207 1.00 88.00 298 ASP A CA 1
ATOM 2261 C C . ASP A 1 298 ? 9.238 -19.019 -4.536 1.00 88.00 298 ASP A C 1
ATOM 2263 O O . ASP A 1 298 ? 8.855 -19.920 -3.796 1.00 88.00 298 ASP A O 1
ATOM 2267 N N . GLY A 1 299 ? 10.524 -18.821 -4.823 1.00 88.50 299 GLY A N 1
ATOM 2268 C CA . GLY A 1 299 ? 11.590 -19.702 -4.350 1.00 88.50 299 GLY A CA 1
ATOM 2269 C C . GLY A 1 299 ? 12.253 -19.277 -3.042 1.00 88.50 299 GLY A C 1
ATOM 2270 O O . GLY A 1 299 ? 12.865 -20.124 -2.402 1.00 88.50 299 GLY A O 1
ATOM 2271 N N . LEU A 1 300 ? 12.156 -18.001 -2.651 1.00 87.69 300 LEU A N 1
ATOM 2272 C CA . LEU A 1 300 ? 12.674 -17.489 -1.375 1.00 87.69 300 LEU A CA 1
ATOM 2273 C C . LEU A 1 300 ? 11.600 -17.280 -0.323 1.00 87.69 300 LEU A C 1
ATOM 2275 O O . LEU A 1 300 ? 11.932 -17.160 0.857 1.00 87.69 300 LEU A O 1
ATOM 2279 N N . SER A 1 301 ? 10.327 -17.219 -0.716 1.00 79.06 301 SER A N 1
ATOM 2280 C CA . SER A 1 301 ? 9.253 -17.295 0.267 1.00 79.06 301 SER A CA 1
ATOM 2281 C C . SER A 1 301 ? 9.463 -18.517 1.140 1.00 79.06 301 SER A C 1
ATOM 2283 O O . SER A 1 301 ? 9.811 -19.594 0.651 1.00 79.06 301 SER A O 1
ATOM 2285 N N . THR A 1 302 ? 9.203 -18.360 2.431 1.00 59.38 302 THR A N 1
ATOM 2286 C CA . THR A 1 302 ? 9.038 -19.522 3.291 1.00 59.38 302 THR A CA 1
ATOM 2287 C C . THR A 1 302 ? 7.935 -20.363 2.645 1.00 59.38 302 THR A C 1
ATOM 2289 O O . THR A 1 302 ? 6.898 -19.794 2.268 1.00 59.38 302 THR A O 1
ATOM 2292 N N . PRO A 1 303 ? 8.126 -21.679 2.437 1.00 42.00 303 PRO A N 1
ATOM 2293 C CA . PRO A 1 303 ? 7.002 -22.526 2.085 1.00 42.00 303 PRO A CA 1
ATOM 2294 C C . PRO A 1 303 ? 5.900 -22.224 3.101 1.00 42.00 303 PRO A C 1
ATOM 2296 O O . PRO A 1 303 ? 6.180 -22.167 4.300 1.00 42.00 303 PRO A O 1
ATOM 2299 N N . LEU A 1 304 ? 4.658 -22.010 2.660 1.00 36.34 304 LEU A N 1
ATOM 2300 C CA . LEU A 1 304 ? 3.554 -22.263 3.588 1.00 36.34 304 LEU A CA 1
ATOM 2301 C C . LEU A 1 304 ? 3.811 -23.678 4.107 1.00 36.34 304 LEU A C 1
ATOM 2303 O O . LEU A 1 304 ? 4.064 -24.545 3.266 1.00 36.34 304 LEU A O 1
ATOM 2307 N N . GLU A 1 305 ? 3.861 -23.891 5.425 1.00 30.08 305 GLU A N 1
ATOM 2308 C CA . GLU A 1 305 ? 4.143 -25.215 5.986 1.00 30.08 305 GLU A CA 1
ATOM 2309 C C . GLU A 1 305 ? 3.400 -26.286 5.183 1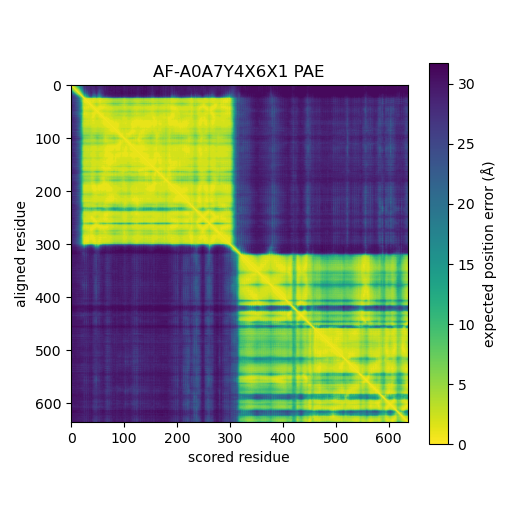.00 30.08 305 GLU A C 1
ATOM 2311 O O . GLU A 1 305 ? 2.172 -26.284 5.071 1.00 30.08 305 GLU A O 1
ATOM 2316 N N . THR A 1 306 ? 4.173 -27.172 4.562 1.00 30.72 306 THR A N 1
ATOM 2317 C CA . THR A 1 306 ? 3.661 -28.391 3.951 1.00 30.72 306 THR A CA 1
ATOM 2318 C C . THR A 1 306 ? 4.099 -29.518 4.871 1.00 30.72 306 THR A C 1
ATOM 2320 O O . THR A 1 306 ? 5.285 -29.676 5.152 1.00 30.72 306 THR A O 1
ATOM 2323 N N . LYS A 1 307 ? 3.130 -30.271 5.403 1.00 30.97 307 LYS A N 1
ATOM 2324 C CA . LYS A 1 307 ? 3.391 -31.518 6.135 1.00 30.97 307 LYS A CA 1
ATOM 2325 C C . LYS A 1 307 ? 4.277 -32.449 5.277 1.00 30.97 307 LYS A C 1
ATOM 2327 O O . LYS A 1 307 ? 4.079 -32.487 4.060 1.00 30.97 307 LYS A O 1
ATOM 2332 N N . PRO A 1 308 ? 5.190 -33.237 5.875 1.00 28.06 308 PRO A N 1
ATOM 2333 C CA . PRO A 1 308 ? 5.979 -34.213 5.132 1.00 28.06 308 PRO A CA 1
ATOM 2334 C C . PRO A 1 308 ? 5.085 -35.314 4.544 1.00 28.06 308 PRO A C 1
ATOM 2336 O O . PRO A 1 308 ? 4.192 -35.822 5.221 1.00 28.06 308 PRO A O 1
ATOM 2339 N N . VAL A 1 309 ? 5.359 -35.706 3.297 1.00 31.55 309 VAL A N 1
ATOM 2340 C CA . VAL A 1 309 ? 4.813 -36.920 2.673 1.00 31.55 309 VAL A CA 1
ATOM 2341 C C . VAL A 1 309 ? 5.845 -38.038 2.830 1.00 31.55 309 VAL A C 1
ATOM 2343 O O . VAL A 1 309 ? 6.949 -37.948 2.296 1.00 31.55 309 VAL A O 1
ATOM 2346 N N . ALA A 1 310 ? 5.477 -39.072 3.586 1.00 30.52 310 ALA A N 1
ATOM 2347 C CA . ALA A 1 310 ? 6.179 -40.351 3.693 1.00 30.52 310 ALA A CA 1
ATOM 2348 C C . ALA A 1 310 ? 5.823 -41.256 2.479 1.00 30.52 310 ALA A C 1
ATOM 2350 O O . ALA A 1 310 ? 4.866 -40.949 1.763 1.00 30.52 310 ALA A O 1
ATOM 2351 N N . PRO A 1 311 ? 6.587 -42.331 2.185 1.00 29.67 311 PRO A N 1
ATOM 2352 C CA . PRO A 1 311 ? 6.445 -43.107 0.950 1.00 29.67 311 PRO A CA 1
ATOM 2353 C C . PRO A 1 311 ? 5.061 -43.753 0.829 1.00 29.67 311 PRO A C 1
ATOM 2355 O O . PRO A 1 311 ? 4.408 -44.001 1.839 1.00 29.67 311 PRO A O 1
ATOM 2358 N N . LYS A 1 312 ? 4.644 -44.035 -0.418 1.00 39.22 312 LYS A N 1
ATOM 2359 C CA . LYS A 1 312 ? 3.371 -44.689 -0.761 1.00 39.22 312 LYS A CA 1
ATOM 2360 C C . LYS A 1 312 ? 3.032 -45.800 0.237 1.00 39.22 312 LYS A C 1
ATOM 2362 O O . LYS A 1 312 ? 3.621 -46.877 0.196 1.00 39.22 312 LYS A O 1
ATOM 2367 N N . GLN A 1 313 ? 2.033 -45.532 1.063 1.00 29.50 313 GLN A N 1
ATOM 2368 C CA . GLN A 1 313 ? 1.169 -46.542 1.642 1.00 29.50 313 GLN A CA 1
ATOM 2369 C C . GLN A 1 313 ? -0.244 -46.209 1.179 1.00 29.50 313 GLN A C 1
ATOM 2371 O O . GLN A 1 313 ? -0.642 -45.047 1.114 1.00 29.50 313 GLN A O 1
ATOM 2376 N N . GLU A 1 314 ? -0.941 -47.229 0.705 1.00 36.38 314 GLU A N 1
ATOM 2377 C CA . GLU A 1 314 ? -2.272 -47.119 0.134 1.00 36.38 314 GLU A CA 1
ATOM 2378 C C . GLU A 1 314 ? -3.256 -46.604 1.200 1.00 36.38 314 GLU A C 1
ATOM 2380 O O . GLU A 1 314 ? -3.516 -47.287 2.185 1.00 36.38 314 GLU A O 1
ATOM 2385 N N . GLY A 1 315 ? -3.796 -45.394 0.998 1.00 51.06 315 GLY A N 1
ATOM 2386 C CA . GLY A 1 315 ? -4.919 -44.835 1.767 1.00 51.06 315 GLY A CA 1
ATOM 2387 C C . GLY A 1 315 ? -4.671 -43.450 2.398 1.00 51.06 315 GLY A C 1
ATOM 2388 O O . GLY A 1 315 ? -3.698 -43.273 3.115 1.00 51.06 315 GLY A O 1
ATOM 2389 N N . GLU A 1 316 ? -5.617 -42.514 2.187 1.00 32.78 316 GLU A N 1
ATOM 2390 C CA . GLU A 1 316 ? -5.857 -41.219 2.895 1.00 32.78 316 GLU A CA 1
ATOM 2391 C C . GLU A 1 316 ? -5.197 -39.891 2.385 1.00 32.78 316 GLU A C 1
ATOM 2393 O O . GLU A 1 316 ? -4.234 -39.921 1.625 1.00 32.78 316 GLU A O 1
ATOM 2398 N N . PRO A 1 317 ? -5.762 -38.682 2.682 1.00 44.34 317 PRO A N 1
ATOM 2399 C CA . PRO A 1 317 ? -6.862 -38.044 1.943 1.00 44.34 317 PRO A CA 1
ATOM 2400 C C . PRO A 1 317 ? -6.492 -36.652 1.359 1.00 44.34 317 PRO A C 1
ATOM 2402 O O . PRO A 1 317 ? -5.551 -35.978 1.769 1.00 44.34 317 PRO A O 1
ATOM 2405 N N . THR A 1 318 ? -7.274 -36.196 0.382 1.00 46.53 318 THR A N 1
ATOM 2406 C CA . THR A 1 318 ? -7.077 -34.991 -0.450 1.00 46.53 318 THR A CA 1
ATOM 2407 C C . THR A 1 318 ? -6.953 -33.655 0.307 1.00 46.53 318 THR A C 1
ATOM 2409 O O . THR A 1 318 ? -7.647 -33.400 1.290 1.00 46.53 318 THR A O 1
ATOM 2412 N N . ALA A 1 319 ? -6.114 -32.748 -0.219 1.00 57.22 319 ALA A N 1
ATOM 2413 C CA . ALA A 1 319 ? -5.963 -31.368 0.257 1.00 57.22 319 ALA A CA 1
ATOM 2414 C C . ALA A 1 319 ? -7.307 -30.605 0.307 1.00 57.22 319 ALA A C 1
ATOM 2416 O O . ALA A 1 319 ? -8.132 -30.715 -0.602 1.00 57.22 319 ALA A O 1
ATOM 2417 N N . LEU A 1 320 ? -7.511 -29.805 1.365 1.00 67.75 320 LEU A N 1
ATOM 2418 C CA . LEU A 1 320 ? -8.734 -29.032 1.609 1.00 67.75 320 LEU A CA 1
ATOM 2419 C C . LEU A 1 320 ? -8.945 -27.972 0.511 1.00 67.75 320 LEU A C 1
ATOM 2421 O O . LEU A 1 320 ? -8.253 -26.952 0.481 1.00 67.75 320 LEU A O 1
ATOM 2425 N N . ASP A 1 321 ? -9.907 -28.195 -0.385 1.00 80.00 321 ASP A N 1
ATOM 2426 C CA . ASP A 1 321 ? -10.210 -27.250 -1.460 1.00 80.00 321 ASP A CA 1
ATOM 2427 C C . ASP A 1 321 ? -10.749 -25.901 -0.933 1.00 80.00 321 ASP A C 1
ATOM 2429 O O . ASP A 1 321 ? -11.278 -25.783 0.178 1.00 80.00 321 ASP A O 1
ATOM 2433 N N . LYS A 1 322 ? -10.639 -24.854 -1.762 1.00 74.38 322 LYS A N 1
ATOM 2434 C CA . LYS A 1 322 ? -11.047 -23.486 -1.409 1.00 74.38 322 LYS A CA 1
ATOM 2435 C C . LYS A 1 322 ? -12.515 -23.380 -0.986 1.00 74.38 322 LYS A C 1
ATOM 2437 O O . LYS A 1 322 ? -12.822 -22.643 -0.059 1.00 74.38 322 LYS A O 1
ATOM 2442 N N . LYS A 1 323 ? -13.423 -24.103 -1.646 1.00 74.50 323 LYS A N 1
ATOM 2443 C CA . LYS A 1 323 ? -14.860 -24.043 -1.341 1.00 74.50 323 LYS A CA 1
ATOM 2444 C C . LYS A 1 323 ? -15.129 -24.623 0.048 1.00 74.50 323 LYS A C 1
ATOM 2446 O O . LYS A 1 323 ? -15.951 -24.081 0.786 1.00 74.50 323 LYS A O 1
ATOM 2451 N N . ARG A 1 324 ? -14.428 -25.701 0.409 1.00 80.12 324 ARG A N 1
ATOM 2452 C CA . ARG A 1 324 ? -14.512 -26.321 1.733 1.00 80.12 324 ARG A CA 1
ATOM 2453 C C . ARG A 1 324 ? -13.904 -25.428 2.813 1.00 80.12 324 ARG A C 1
ATOM 2455 O O . ARG A 1 324 ? -14.511 -25.296 3.872 1.00 80.12 324 ARG A O 1
ATOM 2462 N N . PHE A 1 325 ? -12.782 -24.761 2.536 1.00 84.94 325 PHE A N 1
ATOM 2463 C CA . PHE A 1 325 ? -12.225 -23.768 3.457 1.00 84.94 325 PHE A CA 1
ATOM 2464 C C . PHE A 1 325 ? -13.154 -22.567 3.664 1.00 84.94 325 PHE A C 1
ATOM 2466 O O . PHE A 1 325 ? -13.446 -22.241 4.809 1.00 84.94 325 PHE A O 1
ATOM 2473 N N . ASP A 1 326 ? -13.676 -21.961 2.592 1.00 75.38 326 ASP A N 1
ATOM 2474 C CA . ASP A 1 326 ? -14.595 -20.816 2.678 1.00 75.38 326 ASP A CA 1
ATOM 2475 C C . ASP A 1 326 ? -15.825 -21.160 3.555 1.00 75.38 326 ASP A C 1
ATOM 2477 O O . ASP A 1 326 ? -16.327 -20.325 4.308 1.00 75.38 326 ASP A O 1
ATOM 2481 N N . ALA A 1 327 ? -16.294 -22.416 3.509 1.00 80.06 327 ALA A N 1
ATOM 2482 C CA . ALA A 1 327 ? -17.380 -22.912 4.358 1.00 80.06 327 ALA A CA 1
ATOM 2483 C C . ALA A 1 327 ? -16.977 -23.127 5.832 1.00 80.06 327 ALA A C 1
ATOM 2485 O O . ALA A 1 327 ? -17.836 -23.086 6.716 1.00 80.06 327 ALA A O 1
ATOM 2486 N N . ILE A 1 328 ? -15.703 -23.407 6.115 1.00 86.94 328 ILE A N 1
ATOM 2487 C CA . ILE A 1 328 ? -15.170 -23.506 7.481 1.00 86.94 328 ILE A CA 1
ATOM 2488 C C . ILE A 1 328 ? -14.939 -22.107 8.058 1.00 86.94 328 ILE A C 1
ATOM 2490 O O . ILE A 1 328 ? -15.435 -21.832 9.146 1.00 86.94 328 ILE A O 1
ATOM 2494 N N . GLU A 1 329 ? -14.277 -21.213 7.314 1.00 89.56 329 GLU A N 1
ATOM 2495 C CA . GLU A 1 329 ? -14.066 -19.809 7.701 1.00 89.56 329 GLU A CA 1
ATOM 2496 C C . GLU A 1 329 ? -15.402 -19.119 7.995 1.00 89.56 329 GLU A C 1
ATOM 2498 O O . GLU A 1 329 ? -15.561 -18.503 9.045 1.00 89.56 329 GLU A O 1
ATOM 2503 N N . GLY A 1 330 ? -16.401 -19.305 7.124 1.00 80.88 330 GLY A N 1
ATOM 2504 C CA . GLY A 1 330 ? -17.737 -18.753 7.335 1.00 80.88 330 GLY A CA 1
ATOM 2505 C C . GLY A 1 330 ? -18.391 -19.231 8.634 1.00 80.88 330 GLY A C 1
ATOM 2506 O O . GLY A 1 330 ? -18.918 -18.412 9.378 1.00 80.88 330 GLY A O 1
ATOM 2507 N N . ARG A 1 331 ? -18.323 -20.535 8.942 1.00 87.19 331 ARG A N 1
ATOM 2508 C CA . ARG A 1 331 ? -18.874 -21.090 10.194 1.00 87.19 331 ARG A CA 1
ATOM 2509 C C . ARG A 1 331 ? -18.109 -20.624 11.429 1.00 87.19 331 ARG A C 1
ATOM 2511 O O . ARG A 1 331 ? -18.722 -20.396 12.465 1.00 87.19 331 ARG A O 1
ATOM 2518 N N . PHE A 1 332 ? -16.790 -20.489 11.317 1.00 93.00 332 PHE A N 1
ATOM 2519 C CA . PHE A 1 332 ? -15.954 -19.998 12.402 1.00 93.00 332 PHE A CA 1
ATOM 2520 C C . PHE A 1 332 ? -16.275 -18.532 12.728 1.00 93.00 332 PHE A C 1
ATOM 2522 O O . PHE A 1 332 ? -16.548 -18.216 13.880 1.00 93.00 332 PHE A O 1
ATOM 2529 N N . HIS A 1 333 ? -16.315 -17.642 11.729 1.00 89.44 333 HIS A N 1
ATOM 2530 C CA . HIS A 1 333 ? -16.585 -16.214 11.957 1.00 89.44 333 HIS A CA 1
ATOM 2531 C C . HIS A 1 333 ? -18.037 -15.914 12.339 1.00 89.44 333 HIS A C 1
ATOM 2533 O O . HIS A 1 333 ? -18.265 -14.972 13.090 1.00 89.44 333 HIS A O 1
ATOM 2539 N N . ASP A 1 334 ? -18.996 -16.722 11.885 1.00 83.75 334 ASP A N 1
ATOM 2540 C CA . ASP A 1 334 ? -20.383 -16.670 12.367 1.00 83.75 334 ASP A CA 1
ATOM 2541 C C . ASP A 1 334 ? -20.455 -16.981 13.872 1.00 83.75 334 ASP A C 1
ATOM 2543 O O . ASP A 1 334 ? -20.976 -16.190 14.655 1.00 83.75 334 ASP A O 1
ATOM 2547 N N . ALA A 1 335 ? -19.819 -18.078 14.302 1.00 89.19 335 ALA A N 1
ATOM 2548 C CA . ALA A 1 335 ? -19.734 -18.429 15.718 1.00 89.19 335 ALA A CA 1
ATOM 2549 C C . ALA A 1 335 ? -18.955 -17.388 16.539 1.00 89.19 335 ALA A C 1
ATOM 2551 O O . ALA A 1 335 ? -19.322 -17.121 17.682 1.00 89.19 335 ALA A O 1
ATOM 2552 N N . LEU A 1 336 ? -17.906 -16.793 15.963 1.00 92.31 336 LEU A N 1
ATOM 2553 C CA . LEU A 1 336 ? -17.075 -15.782 16.620 1.00 92.31 336 LEU A CA 1
ATOM 2554 C C . LEU A 1 336 ? -17.855 -14.490 16.885 1.00 92.31 336 LEU A C 1
ATOM 2556 O O . LEU A 1 336 ? -17.659 -13.881 17.932 1.00 92.31 336 LEU A O 1
ATOM 2560 N N . GLY A 1 337 ? -18.757 -14.101 15.977 1.00 89.31 337 GLY A N 1
ATOM 2561 C CA . GLY A 1 337 ? -19.655 -12.961 16.168 1.00 89.31 337 GLY A CA 1
ATOM 2562 C C . GLY A 1 337 ? -20.557 -13.143 17.389 1.00 89.31 337 GLY A C 1
ATOM 2563 O O . GLY A 1 337 ? -20.490 -12.348 18.322 1.00 89.31 337 GLY A O 1
ATOM 2564 N N . THR A 1 338 ? -21.309 -14.248 17.451 1.00 88.31 338 THR A N 1
ATOM 2565 C CA . THR A 1 338 ? -22.156 -14.550 18.622 1.00 88.31 338 THR A CA 1
ATOM 2566 C C . THR A 1 338 ? -21.329 -14.703 19.900 1.00 88.31 338 THR A C 1
ATOM 2568 O O . THR A 1 338 ? -21.744 -14.276 20.974 1.00 88.31 338 THR A O 1
ATOM 2571 N N . TYR A 1 339 ? -20.134 -15.292 19.802 1.00 93.56 339 TYR A N 1
ATOM 2572 C CA . TYR A 1 339 ? -19.227 -15.416 20.939 1.00 93.56 339 TYR A CA 1
ATOM 2573 C C . TYR A 1 339 ? -18.792 -14.047 21.483 1.00 93.56 339 TYR A C 1
ATOM 2575 O O . TYR A 1 339 ? -18.808 -13.845 22.695 1.00 93.56 339 TYR A O 1
ATOM 2583 N N . ALA A 1 340 ? -18.471 -13.092 20.604 1.00 94.06 340 ALA A N 1
ATOM 2584 C CA . ALA A 1 340 ? -18.124 -11.723 20.979 1.00 94.06 340 ALA A CA 1
ATOM 2585 C C . ALA A 1 340 ? -19.262 -11.015 21.734 1.00 94.06 340 ALA A C 1
ATOM 2587 O O . ALA A 1 340 ? -19.014 -10.365 22.748 1.00 94.06 340 ALA A O 1
ATOM 2588 N N . GLU A 1 341 ? -20.504 -11.168 21.269 1.00 92.38 341 GLU A N 1
ATOM 2589 C CA . GLU A 1 341 ? -21.694 -10.587 21.906 1.00 92.38 341 GLU A CA 1
ATOM 2590 C C . GLU A 1 341 ? -21.911 -11.134 23.323 1.00 92.38 341 GLU A C 1
ATOM 2592 O O . GLU A 1 341 ? -22.097 -10.369 24.271 1.00 92.38 341 GLU A O 1
ATOM 2597 N N . LEU A 1 342 ? -21.842 -12.461 23.479 1.00 93.81 342 LEU A N 1
ATOM 2598 C CA . LEU A 1 342 ? -22.013 -13.128 24.770 1.00 93.81 342 LEU A CA 1
ATOM 2599 C C . LEU A 1 342 ? -20.880 -12.785 25.742 1.00 93.81 342 LEU A C 1
ATOM 2601 O O . LEU A 1 342 ? -21.129 -12.561 26.927 1.00 93.81 342 LEU A O 1
ATOM 2605 N N . LEU A 1 343 ? -19.638 -12.713 25.253 1.00 96.12 343 LEU A N 1
ATOM 2606 C CA . LEU A 1 343 ? -18.499 -12.290 26.064 1.00 96.12 343 LEU A CA 1
ATOM 2607 C C . LEU A 1 343 ? -18.652 -10.850 26.540 1.00 96.12 343 LEU A C 1
ATOM 2609 O O . LEU A 1 343 ? -18.435 -10.594 27.722 1.00 96.12 343 LEU A O 1
ATOM 2613 N N . LEU A 1 344 ? -19.054 -9.927 25.662 1.00 96.31 344 LEU A N 1
ATOM 2614 C CA . LEU A 1 344 ? -19.311 -8.544 26.053 1.00 96.31 344 LEU A CA 1
ATOM 2615 C C . LEU A 1 344 ? -20.407 -8.475 27.123 1.00 96.31 344 LEU A C 1
ATOM 2617 O O . LEU A 1 344 ? -20.219 -7.825 28.148 1.00 96.31 344 LEU A O 1
ATOM 2621 N N . ALA A 1 345 ? -21.523 -9.181 26.922 1.00 95.69 345 ALA A N 1
ATOM 2622 C CA . ALA A 1 345 ? -22.613 -9.230 27.892 1.00 95.69 345 ALA A CA 1
ATOM 2623 C C . ALA A 1 345 ? -22.143 -9.753 29.263 1.00 95.69 345 ALA A C 1
ATOM 2625 O O . ALA A 1 345 ? -22.454 -9.161 30.295 1.00 95.69 345 ALA A O 1
ATOM 2626 N N . ASN A 1 346 ? -21.334 -10.815 29.277 1.00 97.06 346 ASN A N 1
ATOM 2627 C CA . ASN A 1 346 ? -20.769 -11.378 30.504 1.00 97.06 346 ASN A CA 1
ATOM 2628 C C . ASN A 1 346 ? -19.773 -10.438 31.188 1.00 97.06 346 ASN A C 1
ATOM 2630 O O . ASN A 1 346 ? -19.788 -10.319 32.412 1.00 97.06 346 ASN A O 1
ATOM 2634 N N . GLN A 1 347 ? -18.930 -9.750 30.416 1.00 97.75 347 GLN A N 1
ATOM 2635 C CA . GLN A 1 347 ? -18.009 -8.746 30.946 1.00 97.75 347 GLN A CA 1
ATOM 2636 C C . GLN A 1 347 ? -18.768 -7.556 31.543 1.00 97.75 347 GLN A C 1
ATOM 2638 O O . GLN A 1 347 ? -18.392 -7.080 32.605 1.00 97.75 347 GLN A O 1
ATOM 2643 N N . LEU A 1 348 ? -19.880 -7.131 30.940 1.00 96.88 348 LEU A N 1
ATOM 2644 C CA . LEU A 1 348 ? -20.742 -6.078 31.486 1.00 96.88 348 LEU A CA 1
ATOM 2645 C C . LEU A 1 348 ? -21.430 -6.491 32.794 1.00 96.88 348 LEU A C 1
ATOM 2647 O O . LEU A 1 348 ? -21.495 -5.684 33.715 1.00 96.88 348 LEU A O 1
ATOM 2651 N N . ILE A 1 349 ? -21.894 -7.741 32.909 1.00 96.62 349 ILE A N 1
ATOM 2652 C CA . ILE A 1 349 ? -22.442 -8.285 34.166 1.00 96.62 349 ILE A CA 1
ATOM 2653 C C . ILE A 1 349 ? -21.366 -8.301 35.257 1.00 96.62 349 ILE A C 1
ATOM 2655 O O . ILE A 1 349 ? -21.607 -7.823 36.363 1.00 96.62 349 ILE A O 1
ATOM 2659 N N . ALA A 1 350 ? -20.180 -8.829 34.940 1.00 96.62 350 ALA A N 1
ATOM 2660 C CA . ALA A 1 350 ? -19.095 -8.990 35.902 1.00 96.62 350 ALA A CA 1
ATOM 2661 C C . ALA A 1 350 ? -18.501 -7.643 36.345 1.00 96.62 350 ALA A C 1
ATOM 2663 O O . ALA A 1 350 ? -18.413 -7.369 37.540 1.00 96.62 350 ALA A O 1
ATOM 2664 N N . GLN A 1 351 ? -18.127 -6.784 35.394 1.00 95.56 351 GLN A N 1
ATOM 2665 C CA . GLN A 1 351 ? -17.533 -5.474 35.674 1.00 95.56 351 GLN A CA 1
ATOM 2666 C C . GLN A 1 351 ? -18.559 -4.485 36.242 1.00 95.56 351 GLN A C 1
ATOM 2668 O O . GLN A 1 351 ? -18.209 -3.658 37.078 1.00 95.56 351 GLN A O 1
ATOM 2673 N N . GLY A 1 352 ? -19.828 -4.595 35.832 1.00 93.88 352 GLY A N 1
ATOM 2674 C CA . GLY A 1 352 ? -20.947 -3.835 36.393 1.00 93.88 352 GLY A CA 1
ATOM 2675 C C . GLY A 1 352 ? -21.464 -4.375 37.731 1.00 93.88 352 GLY A C 1
ATOM 2676 O O . GLY A 1 352 ? -22.389 -3.791 38.286 1.00 93.88 352 GLY A O 1
ATOM 2677 N N . GLN A 1 353 ? -20.885 -5.470 38.243 1.00 94.38 353 GLN A N 1
ATOM 2678 C CA . GLN A 1 353 ? -21.231 -6.103 39.522 1.00 94.38 353 GLN A CA 1
ATOM 2679 C C . GLN A 1 353 ? -22.726 -6.444 39.657 1.00 94.38 353 GLN A C 1
ATOM 2681 O O . GLN A 1 353 ? -23.322 -6.309 40.727 1.00 94.38 353 GLN A O 1
ATOM 2686 N N . LEU A 1 354 ? -23.354 -6.885 38.565 1.00 95.62 354 LEU A N 1
ATOM 2687 C CA . LEU A 1 354 ? -24.777 -7.213 38.570 1.00 95.62 354 LEU A CA 1
ATOM 2688 C C . LEU A 1 354 ? -25.028 -8.565 39.237 1.00 95.62 354 LEU A C 1
ATOM 2690 O O . LEU A 1 354 ? -24.337 -9.550 38.973 1.00 95.62 354 LEU A O 1
ATOM 2694 N N . VAL A 1 355 ? -26.107 -8.647 40.016 1.00 94.50 355 VAL A N 1
ATOM 2695 C CA . VAL A 1 355 ? -26.642 -9.920 40.519 1.00 94.50 355 VAL A CA 1
ATOM 2696 C C . VAL A 1 355 ? -27.463 -10.582 39.406 1.00 94.50 355 VAL A C 1
ATOM 2698 O O . VAL A 1 355 ? -28.689 -10.642 39.448 1.00 94.50 355 VAL A O 1
ATOM 2701 N N . GLN A 1 356 ? -26.774 -11.033 38.359 1.00 92.25 356 GLN A N 1
ATOM 2702 C CA . GLN A 1 356 ? -27.362 -11.697 37.200 1.00 92.25 356 GLN A CA 1
ATOM 2703 C C . GLN A 1 356 ? -26.503 -12.909 36.802 1.00 92.25 356 GLN A C 1
ATOM 2705 O O . GLN A 1 356 ? -25.278 -12.794 36.761 1.00 92.25 356 GLN A O 1
ATOM 2710 N N . PRO A 1 357 ? -27.102 -14.068 36.470 1.00 92.31 357 PRO A N 1
ATOM 2711 C CA . PRO A 1 357 ? -26.354 -15.184 35.901 1.00 92.31 357 PRO A CA 1
ATOM 2712 C C . PRO A 1 357 ? -25.661 -14.798 34.588 1.00 92.31 357 PRO A C 1
ATOM 2714 O O . PRO A 1 357 ? -26.237 -14.094 33.754 1.00 92.31 357 PRO A O 1
ATOM 2717 N N . LEU A 1 358 ? -24.445 -15.307 34.387 1.00 93.56 358 LEU A N 1
ATOM 2718 C CA . LEU A 1 358 ? -23.726 -15.160 33.122 1.00 93.56 358 LEU A CA 1
ATOM 2719 C C . LEU A 1 358 ? -24.406 -15.971 32.013 1.00 93.56 358 LEU A C 1
ATOM 2721 O O . LEU A 1 358 ? -24.915 -17.073 32.236 1.00 93.56 358 LEU A O 1
ATOM 2725 N N . PHE A 1 3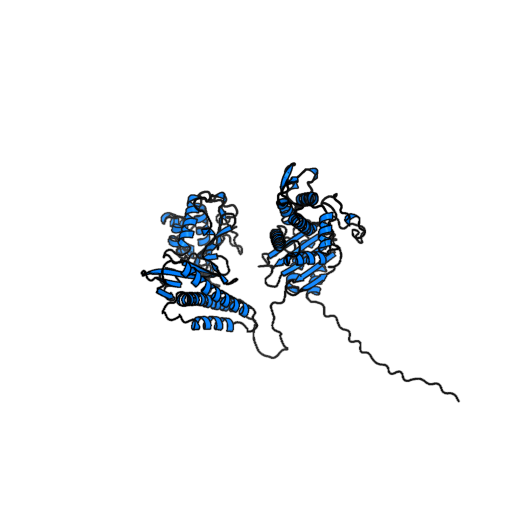59 ? -24.363 -15.446 30.793 1.00 93.38 359 PHE A N 1
ATOM 2726 C CA . PHE A 1 359 ? -24.796 -16.160 29.603 1.00 93.38 359 PHE A CA 1
ATOM 2727 C C . PHE A 1 359 ? -23.816 -17.290 29.277 1.00 93.38 359 PHE A C 1
ATOM 2729 O O . PHE A 1 359 ? -22.595 -17.105 29.275 1.00 93.38 359 PHE A O 1
ATOM 2736 N N . SER A 1 360 ? -24.348 -18.473 28.967 1.00 92.19 360 SER A N 1
ATOM 2737 C CA . SER A 1 360 ? -23.515 -19.605 28.564 1.00 92.19 360 SER A CA 1
ATOM 2738 C C . SER A 1 360 ? -22.879 -19.344 27.202 1.00 92.19 360 SER A C 1
ATOM 2740 O O . SER A 1 360 ? -23.570 -19.125 26.210 1.00 92.19 360 SER A O 1
ATOM 2742 N N . VAL A 1 361 ? -21.553 -19.449 27.148 1.00 92.31 361 VAL A N 1
ATOM 2743 C CA . VAL A 1 361 ? -20.783 -19.412 25.898 1.00 92.31 361 VAL A CA 1
ATOM 2744 C C . VAL A 1 361 ? -20.462 -20.805 25.353 1.00 92.31 361 VAL A C 1
ATOM 2746 O O . VAL A 1 361 ? -19.887 -20.933 24.272 1.00 92.31 361 VAL A O 1
ATOM 2749 N N . THR A 1 362 ? -20.852 -21.862 26.067 1.00 91.56 362 THR A N 1
ATOM 2750 C CA . THR A 1 362 ? -20.446 -23.245 25.787 1.00 91.56 362 THR A CA 1
ATOM 2751 C C . THR A 1 362 ? -20.817 -23.678 24.372 1.00 91.56 362 THR A C 1
ATOM 2753 O O . THR A 1 362 ? -20.007 -24.279 23.671 1.00 91.56 362 THR A O 1
ATOM 2756 N N . GLN A 1 363 ? -22.024 -23.336 23.908 1.00 88.69 363 GLN A N 1
ATOM 2757 C CA . GLN A 1 363 ? -22.468 -23.704 22.563 1.00 88.69 363 GLN A CA 1
ATOM 2758 C C . GLN A 1 363 ? -21.668 -22.976 21.475 1.00 88.69 363 GLN A C 1
ATOM 2760 O O . GLN A 1 363 ? -21.310 -23.577 20.462 1.00 88.69 363 GLN A O 1
ATOM 2765 N N . THR A 1 364 ? -21.382 -21.687 21.662 1.00 90.00 364 THR A N 1
ATOM 2766 C CA . THR A 1 364 ? -20.579 -20.901 20.717 1.00 90.00 364 THR A CA 1
ATOM 2767 C C . THR A 1 364 ? -19.118 -21.339 20.710 1.00 90.00 364 THR A C 1
ATOM 2769 O O . THR A 1 364 ? -18.549 -21.499 19.635 1.00 90.00 364 THR A O 1
ATOM 2772 N N . GLU A 1 365 ? -18.534 -21.649 21.870 1.00 91.56 365 GLU A N 1
ATOM 2773 C CA . GLU A 1 365 ? -17.186 -22.220 21.961 1.00 91.56 365 GLU A CA 1
ATOM 2774 C C . GLU A 1 365 ? -17.123 -23.585 21.277 1.00 91.56 365 GLU A C 1
ATOM 2776 O O . GLU A 1 365 ? -16.223 -23.827 20.477 1.00 91.56 365 GLU A O 1
ATOM 2781 N N . ALA A 1 366 ? -18.123 -24.446 21.488 1.00 92.38 366 ALA A N 1
ATOM 2782 C CA . ALA A 1 366 ? -18.220 -25.721 20.788 1.00 92.38 366 ALA A CA 1
ATOM 2783 C C . ALA A 1 366 ? -18.309 -25.538 19.264 1.00 92.38 366 ALA A C 1
ATOM 2785 O O . ALA A 1 366 ? -17.670 -26.287 18.530 1.00 92.38 366 ALA A O 1
ATOM 2786 N N . LYS A 1 367 ? -19.035 -24.526 18.763 1.00 92.31 367 LYS A N 1
ATOM 2787 C CA . LYS A 1 367 ? -19.075 -24.201 17.324 1.00 92.31 367 LYS A CA 1
ATOM 2788 C C . LYS A 1 367 ? -17.719 -23.719 16.798 1.00 92.31 367 LYS A C 1
ATOM 2790 O O . LYS A 1 367 ? -17.305 -24.171 15.730 1.00 92.31 367 LYS A O 1
ATOM 2795 N N . LEU A 1 368 ? -17.019 -22.854 17.538 1.00 93.50 368 LEU A N 1
ATOM 2796 C CA . LEU A 1 368 ? -15.662 -22.403 17.196 1.00 93.50 368 LEU A CA 1
ATOM 2797 C C . LEU A 1 368 ? -14.699 -23.594 17.124 1.00 93.50 368 LEU A C 1
ATOM 2799 O O . LEU A 1 368 ? -14.009 -23.769 16.119 1.00 93.50 368 LEU A O 1
ATOM 2803 N N . GLN A 1 369 ? -14.717 -24.463 18.138 1.00 92.94 369 GLN A N 1
ATOM 2804 C CA . GLN A 1 369 ? -13.897 -25.674 18.178 1.00 92.94 369 GLN A CA 1
ATOM 2805 C C . GLN A 1 369 ? -14.285 -26.674 17.086 1.00 92.94 369 GLN A C 1
ATOM 2807 O O . GLN A 1 369 ? -13.408 -27.249 16.453 1.00 92.94 369 GLN A O 1
ATOM 2812 N N . ALA A 1 370 ? -15.574 -26.845 16.785 1.00 91.94 370 ALA A N 1
ATOM 2813 C CA . ALA A 1 370 ? -16.037 -27.717 15.707 1.00 91.94 370 ALA A CA 1
ATOM 2814 C C . ALA A 1 370 ? -15.641 -27.195 14.317 1.00 91.94 370 ALA A C 1
ATOM 2816 O O . ALA A 1 370 ? -15.382 -27.985 13.408 1.00 91.94 370 ALA A O 1
ATOM 2817 N N . ALA A 1 371 ? -15.587 -25.875 14.117 1.00 89.00 371 ALA A N 1
ATOM 2818 C CA . ALA A 1 371 ? -15.060 -25.288 12.888 1.00 89.00 371 ALA A CA 1
ATOM 2819 C C . ALA A 1 371 ? -13.534 -25.468 12.799 1.00 89.00 371 ALA A C 1
ATOM 2821 O O . ALA A 1 371 ? -13.031 -25.885 11.756 1.00 89.00 371 ALA A O 1
ATOM 2822 N N . LEU A 1 372 ? -12.808 -25.252 13.901 1.00 89.69 372 LEU A N 1
ATOM 2823 C CA . LEU A 1 372 ? -11.366 -25.511 13.998 1.00 89.69 372 LEU A CA 1
ATOM 2824 C C . LEU A 1 372 ? -11.017 -26.985 13.760 1.00 89.69 372 LEU A C 1
ATOM 2826 O O . LEU A 1 372 ? -10.064 -27.277 13.045 1.00 89.69 372 LEU A O 1
ATOM 2830 N N . ALA A 1 373 ? -11.805 -27.914 14.302 1.00 90.25 373 ALA A N 1
ATOM 2831 C CA . ALA A 1 373 ? -11.618 -29.355 14.152 1.00 90.25 373 ALA A CA 1
ATOM 2832 C C . ALA A 1 373 ? -11.812 -29.837 12.706 1.00 90.25 373 ALA A C 1
ATOM 2834 O O . ALA A 1 373 ? -11.282 -30.877 12.330 1.00 90.25 373 ALA A O 1
ATOM 2835 N N . GLN A 1 374 ? -12.538 -29.075 11.880 1.00 87.44 374 GLN A N 1
ATOM 2836 C CA . GLN A 1 374 ? -12.678 -29.362 10.450 1.00 87.44 374 GLN A CA 1
ATOM 2837 C C . GLN A 1 374 ? -11.462 -28.934 9.623 1.00 87.44 374 GLN A C 1
ATOM 2839 O O . GLN A 1 374 ? -11.349 -29.343 8.464 1.00 87.44 374 GLN A O 1
ATOM 2844 N N . LEU A 1 375 ? -10.567 -28.118 10.186 1.00 83.81 375 LEU A N 1
ATOM 2845 C CA . LEU A 1 375 ? -9.264 -27.852 9.593 1.00 83.81 375 LEU A CA 1
ATOM 2846 C C . LEU A 1 375 ? -8.298 -28.983 9.969 1.00 83.81 375 LEU A C 1
ATOM 2848 O O . LEU A 1 375 ? -8.298 -29.411 11.127 1.00 83.81 375 LEU A O 1
ATOM 2852 N N . PRO A 1 376 ? -7.435 -29.440 9.045 1.00 82.81 376 PRO A N 1
ATOM 2853 C CA . PRO A 1 376 ? -6.354 -30.361 9.380 1.00 82.81 376 PRO A CA 1
ATOM 2854 C C . PRO A 1 376 ? -5.536 -29.847 10.569 1.00 82.81 376 PRO A C 1
ATOM 2856 O O . PRO A 1 376 ? -5.315 -28.649 10.698 1.00 82.81 376 PRO A O 1
ATOM 2859 N N . GLU A 1 377 ? -5.072 -30.739 11.440 1.00 76.50 377 GLU A N 1
ATOM 2860 C CA . GLU A 1 377 ? -4.406 -30.350 12.693 1.00 76.50 377 GLU A CA 1
ATOM 2861 C C . GLU A 1 377 ? -3.173 -29.449 12.487 1.00 76.50 377 GLU A C 1
ATOM 2863 O O . GLU A 1 377 ? -2.979 -28.502 13.238 1.00 76.50 377 GLU A O 1
ATOM 2868 N N . ALA A 1 378 ? -2.408 -29.670 11.412 1.00 75.81 378 ALA A N 1
ATOM 2869 C CA . ALA A 1 378 ? -1.247 -28.851 11.042 1.00 75.81 378 ALA A CA 1
ATOM 2870 C C . ALA A 1 378 ? -1.589 -27.639 10.152 1.00 75.81 378 ALA A C 1
ATOM 2872 O O . ALA A 1 378 ? -0.710 -27.046 9.535 1.00 75.81 378 ALA A O 1
ATOM 2873 N N . ASP A 1 379 ? -2.866 -27.284 10.013 1.00 77.25 379 ASP A N 1
ATOM 2874 C CA . ASP A 1 379 ? -3.270 -26.122 9.231 1.00 77.25 379 ASP A CA 1
ATOM 2875 C C . ASP A 1 379 ? -3.003 -24.830 10.018 1.00 77.25 379 ASP A C 1
ATOM 2877 O O . ASP A 1 379 ? -3.692 -24.533 10.997 1.00 77.25 379 ASP A O 1
ATOM 2881 N N . ALA A 1 380 ? -2.039 -24.024 9.561 1.00 75.75 380 ALA A N 1
ATOM 2882 C CA . ALA A 1 380 ? -1.643 -22.759 10.192 1.00 75.75 380 ALA A CA 1
ATOM 2883 C C . ALA A 1 380 ? -2.807 -21.761 10.402 1.00 75.75 380 ALA A C 1
ATOM 2885 O O . ALA A 1 380 ? -2.728 -20.846 11.232 1.00 75.75 380 ALA A O 1
ATOM 2886 N N . ARG A 1 381 ? -3.929 -21.929 9.687 1.00 85.06 381 ARG A N 1
ATOM 2887 C CA . ARG A 1 381 ? -5.141 -21.115 9.870 1.00 85.06 381 ARG A CA 1
ATOM 2888 C C . ARG A 1 381 ? -5.842 -21.409 11.199 1.00 85.06 381 ARG A C 1
ATOM 2890 O O . ARG A 1 381 ? -6.488 -20.505 11.722 1.00 85.06 381 ARG A O 1
ATOM 2897 N N . ARG A 1 382 ? -5.646 -22.594 11.801 1.00 86.56 382 ARG A N 1
ATOM 2898 C CA . ARG A 1 382 ? -6.111 -22.905 13.169 1.00 86.56 382 ARG A CA 1
ATOM 2899 C C . ARG A 1 382 ? -5.526 -21.926 14.182 1.00 86.56 382 ARG A C 1
ATOM 2901 O O . ARG A 1 382 ? -6.284 -21.328 14.938 1.00 86.56 382 ARG A O 1
ATOM 2908 N N . ALA A 1 383 ? -4.215 -21.683 14.122 1.00 82.50 383 ALA A N 1
ATOM 2909 C CA . ALA A 1 383 ? -3.540 -20.719 14.992 1.00 82.50 383 ALA A CA 1
ATOM 2910 C C . ALA A 1 383 ? -4.037 -19.281 14.767 1.00 82.50 383 ALA A C 1
ATOM 2912 O O . ALA A 1 383 ? -4.153 -18.503 15.709 1.00 82.50 383 ALA A O 1
ATOM 2913 N N . THR A 1 384 ? -4.378 -18.922 13.525 1.00 86.88 384 THR A N 1
ATOM 2914 C CA . THR A 1 384 ? -4.963 -17.605 13.216 1.00 86.88 384 THR A CA 1
ATOM 2915 C C . THR A 1 384 ? -6.339 -17.449 13.856 1.00 86.88 384 THR A C 1
ATOM 2917 O O . THR A 1 384 ? -6.569 -16.483 14.569 1.00 86.88 384 THR A O 1
ATOM 2920 N N . PHE A 1 385 ? -7.226 -18.425 13.674 1.00 91.81 385 PHE A N 1
ATOM 2921 C CA . PHE A 1 385 ? -8.559 -18.437 14.280 1.00 91.81 385 PHE A CA 1
ATOM 2922 C C . PHE A 1 385 ? -8.506 -18.457 15.816 1.00 91.81 385 PHE A C 1
ATOM 2924 O O . PHE A 1 385 ? -9.280 -17.768 16.479 1.00 91.81 385 PHE A O 1
ATOM 2931 N N . GLN A 1 386 ? -7.547 -19.175 16.401 1.00 91.31 386 GLN A N 1
ATOM 2932 C CA . GLN A 1 386 ? -7.297 -19.135 17.843 1.00 91.31 386 GLN A CA 1
ATOM 2933 C C . GLN A 1 386 ? -6.871 -17.736 18.315 1.00 91.31 386 GLN A C 1
ATOM 2935 O O . GLN A 1 386 ? -7.439 -17.239 19.283 1.00 91.31 386 GLN A O 1
ATOM 2940 N N . ARG A 1 387 ? -5.952 -17.062 17.606 1.00 91.69 387 ARG A N 1
ATOM 2941 C CA . ARG A 1 387 ? -5.576 -15.668 17.913 1.00 91.69 387 ARG A CA 1
ATOM 2942 C C . ARG A 1 387 ? -6.745 -14.698 17.769 1.00 91.69 387 ARG A C 1
ATOM 2944 O O . ARG A 1 387 ? -6.942 -13.877 18.652 1.00 91.69 387 ARG A O 1
ATOM 2951 N N . GLU A 1 388 ? -7.543 -14.818 16.706 1.00 93.44 388 GLU A N 1
ATOM 2952 C CA . GLU A 1 388 ? -8.756 -14.003 16.544 1.00 93.44 388 GLU A CA 1
ATOM 2953 C C . GLU A 1 388 ? -9.704 -14.192 17.740 1.00 93.44 388 GLU A C 1
ATOM 2955 O O . GLU A 1 388 ? -10.264 -13.223 18.238 1.00 93.44 388 GLU A O 1
ATOM 2960 N N . THR A 1 389 ? -9.846 -15.422 18.247 1.00 94.19 389 THR A N 1
ATOM 2961 C CA . THR A 1 389 ? -10.664 -15.705 19.440 1.00 94.19 389 THR A CA 1
ATOM 2962 C C . THR A 1 389 ? -10.122 -14.995 20.680 1.00 94.19 389 THR A C 1
ATOM 2964 O O . THR A 1 389 ? -10.902 -14.453 21.459 1.00 94.19 389 THR A O 1
ATOM 2967 N N . GLU A 1 390 ? -8.801 -14.978 20.860 1.00 93.81 390 GLU A N 1
ATOM 2968 C CA . GLU A 1 390 ? -8.153 -14.312 21.992 1.00 93.81 390 GLU A CA 1
ATOM 2969 C C . GLU A 1 390 ? -8.293 -12.786 21.923 1.00 93.81 390 GLU A C 1
ATOM 2971 O O . GLU A 1 390 ? -8.689 -12.158 22.902 1.00 93.81 390 GLU A O 1
ATOM 2976 N N . PHE A 1 391 ? -8.089 -12.188 20.748 1.00 93.94 391 PHE A N 1
ATOM 2977 C CA . PHE A 1 391 ? -8.319 -10.755 20.557 1.00 93.94 391 PHE A CA 1
ATOM 2978 C C . PHE A 1 391 ? -9.772 -10.359 20.826 1.00 93.94 391 PHE A C 1
ATOM 2980 O O . PHE A 1 391 ? -10.018 -9.338 21.460 1.00 93.94 391 PHE A O 1
ATOM 2987 N N . ILE A 1 392 ? -10.744 -11.195 20.444 1.00 94.69 392 ILE A N 1
ATOM 2988 C CA . ILE A 1 392 ? -12.154 -10.963 20.784 1.00 94.69 392 ILE A CA 1
ATOM 2989 C C . ILE A 1 392 ? -12.407 -11.033 22.297 1.00 94.69 392 ILE A C 1
ATOM 2991 O O . ILE A 1 392 ? -13.196 -10.236 22.806 1.00 94.69 392 ILE A O 1
ATOM 2995 N N . ARG A 1 393 ? -11.738 -11.926 23.042 1.00 94.44 393 ARG A N 1
ATOM 2996 C CA . ARG A 1 393 ? -11.840 -11.955 24.516 1.00 94.44 393 ARG A CA 1
ATOM 2997 C C . ARG A 1 393 ? -11.341 -10.652 25.136 1.00 94.44 393 ARG A C 1
ATOM 2999 O O . ARG A 1 393 ? -12.019 -10.091 25.997 1.00 94.44 393 ARG A O 1
ATOM 3006 N N . GLN A 1 394 ? -10.192 -10.163 24.678 1.00 94.25 394 GLN A N 1
ATOM 3007 C CA . GLN A 1 394 ? -9.591 -8.918 25.162 1.00 94.25 394 GLN A CA 1
ATOM 3008 C C . GLN A 1 394 ? -10.466 -7.706 24.821 1.00 94.25 394 GLN A C 1
ATOM 3010 O O . GLN A 1 394 ? -10.808 -6.923 25.709 1.00 94.25 394 GLN A O 1
ATOM 3015 N N . ALA A 1 395 ? -10.918 -7.615 23.569 1.00 95.75 395 ALA A N 1
ATOM 3016 C CA . ALA A 1 395 ? -11.792 -6.549 23.096 1.00 95.75 395 ALA A CA 1
ATOM 3017 C C . ALA A 1 395 ? -13.138 -6.525 23.840 1.00 95.75 395 ALA A C 1
ATOM 3019 O O . ALA A 1 395 ? -13.639 -5.455 24.171 1.00 95.75 395 ALA A O 1
ATOM 3020 N N . ALA A 1 396 ? -13.713 -7.685 24.179 1.00 96.62 396 ALA A N 1
ATOM 3021 C CA . ALA A 1 396 ? -14.946 -7.754 24.965 1.00 96.62 396 ALA A CA 1
ATOM 3022 C C . ALA A 1 396 ? -14.779 -7.175 26.380 1.00 96.62 396 ALA A C 1
ATOM 3024 O O . ALA A 1 396 ? -15.657 -6.453 26.855 1.00 96.62 396 ALA A O 1
ATOM 3025 N N . ALA A 1 397 ? -13.653 -7.457 27.042 1.00 95.69 397 ALA A N 1
ATOM 3026 C CA . ALA A 1 397 ? -13.360 -6.915 28.367 1.00 95.69 397 ALA A CA 1
ATOM 3027 C C . ALA A 1 397 ? -13.150 -5.394 28.325 1.00 95.69 397 ALA A C 1
ATOM 3029 O O . ALA A 1 397 ? -13.757 -4.670 29.115 1.00 95.69 397 ALA A O 1
ATOM 3030 N N . GLN A 1 398 ? -12.348 -4.914 27.371 1.00 95.81 398 GLN A N 1
ATOM 3031 C CA . GLN A 1 398 ? -12.129 -3.482 27.151 1.00 95.81 398 GLN A CA 1
ATOM 3032 C C . GLN A 1 398 ? -13.430 -2.768 26.763 1.00 95.81 398 GLN A C 1
ATOM 3034 O O . GLN A 1 398 ? -13.741 -1.699 27.281 1.00 95.81 398 GLN A O 1
ATOM 3039 N N . GLY A 1 399 ? -14.230 -3.374 25.887 1.00 94.94 399 GLY A N 1
ATOM 3040 C CA . GLY A 1 399 ? -15.493 -2.819 25.421 1.00 94.94 399 GLY A CA 1
ATOM 3041 C C . GLY A 1 399 ? -16.501 -2.662 26.552 1.00 94.94 399 GLY A C 1
ATOM 3042 O O . GLY A 1 399 ? -17.143 -1.619 26.649 1.00 94.94 399 GLY A O 1
ATOM 3043 N N . ALA A 1 400 ? -16.597 -3.646 27.450 1.00 95.56 400 ALA A N 1
ATOM 3044 C CA . ALA A 1 400 ? -17.427 -3.537 28.647 1.00 95.56 400 ALA A CA 1
ATOM 3045 C C . ALA A 1 400 ? -16.988 -2.365 29.535 1.00 95.56 400 ALA A C 1
ATOM 3047 O O . ALA A 1 400 ? -17.822 -1.540 29.911 1.00 95.56 400 ALA A O 1
ATOM 3048 N N . GLN A 1 401 ? -15.683 -2.252 29.794 1.00 94.31 401 GLN A N 1
ATOM 3049 C CA . GLN A 1 401 ? -15.114 -1.179 30.606 1.00 94.31 401 GLN A CA 1
ATOM 3050 C C . GLN A 1 401 ? -15.461 0.194 30.024 1.00 94.31 401 GLN A C 1
ATOM 3052 O O . GLN A 1 401 ? -15.951 1.071 30.736 1.00 94.31 401 GLN A O 1
ATOM 3057 N N . GLN A 1 402 ? -15.237 0.382 28.723 1.00 93.62 402 GLN A N 1
ATOM 3058 C CA . GLN A 1 402 ? -15.483 1.664 28.077 1.00 93.62 402 GLN A CA 1
ATOM 3059 C C . GLN A 1 402 ? -16.996 1.982 27.980 1.00 93.62 402 GLN A C 1
ATOM 3061 O O . GLN A 1 402 ? -17.388 3.139 28.135 1.00 93.62 402 GLN A O 1
ATOM 3066 N N . LEU A 1 403 ? -17.872 0.983 27.783 1.00 92.19 403 LEU A N 1
ATOM 3067 C CA . LEU A 1 403 ? -19.332 1.175 27.797 1.00 92.19 403 LEU A CA 1
ATOM 3068 C C . LEU A 1 403 ? -19.839 1.599 29.181 1.00 92.19 403 LEU A C 1
ATOM 3070 O O . LEU A 1 403 ? -20.633 2.538 29.258 1.00 92.19 403 LEU A O 1
ATOM 3074 N N . LEU A 1 404 ? -19.374 0.946 30.251 1.00 91.50 404 LEU A N 1
ATOM 3075 C CA . LEU A 1 404 ? -19.723 1.301 31.630 1.00 91.50 404 LEU A CA 1
ATOM 3076 C C . LEU A 1 404 ? -19.226 2.706 31.981 1.00 91.50 404 LEU A C 1
ATOM 3078 O O . LEU A 1 404 ? -19.995 3.504 32.501 1.00 91.50 404 LEU A O 1
ATOM 3082 N N . ALA A 1 405 ? -17.984 3.037 31.618 1.00 89.62 405 ALA A N 1
ATOM 3083 C CA . ALA A 1 405 ? -17.405 4.359 31.861 1.00 89.62 405 ALA A CA 1
ATOM 3084 C C . ALA A 1 405 ? -18.112 5.489 31.093 1.00 89.62 405 ALA A C 1
ATOM 3086 O O . ALA A 1 405 ? -18.075 6.639 31.511 1.00 89.62 405 ALA A O 1
ATOM 3087 N N . SER A 1 406 ? -18.750 5.178 29.961 1.00 84.06 406 SER A N 1
ATOM 3088 C CA . SER A 1 406 ? -19.459 6.170 29.143 1.00 84.06 406 SER A CA 1
ATOM 3089 C C . SER A 1 406 ? -20.869 6.521 29.634 1.00 84.06 406 SER A C 1
ATOM 3091 O O . SER A 1 406 ? -21.534 7.344 29.007 1.00 84.06 406 SER A O 1
ATOM 3093 N N . SER A 1 407 ? -21.356 5.863 30.689 1.00 79.31 407 SER A N 1
ATOM 3094 C CA . SER A 1 407 ? -22.686 6.084 31.249 1.00 79.31 407 SER A CA 1
ATOM 3095 C C . SER A 1 407 ? -22.563 6.541 32.696 1.00 79.31 407 SER A C 1
ATOM 3097 O O . SER A 1 407 ? -22.119 5.777 33.545 1.00 79.31 407 SER A O 1
ATOM 3099 N N . ASP A 1 408 ? -23.074 7.731 33.007 1.00 83.81 408 ASP A N 1
ATOM 3100 C CA . ASP A 1 408 ? -23.207 8.202 34.396 1.00 83.81 408 ASP A CA 1
ATOM 3101 C C . ASP A 1 408 ? -24.275 7.417 35.188 1.00 83.81 408 ASP A C 1
ATOM 3103 O O . ASP A 1 408 ? -24.527 7.674 36.365 1.00 83.81 408 ASP A O 1
ATOM 3107 N N . LYS A 1 409 ? -24.948 6.464 34.534 1.00 89.00 409 LYS A N 1
ATOM 3108 C CA . LYS A 1 409 ? -26.037 5.666 35.093 1.00 89.00 409 LYS A CA 1
ATOM 3109 C C . LYS A 1 409 ? -25.545 4.295 35.517 1.00 89.00 409 LYS A C 1
ATOM 3111 O O . LYS A 1 409 ? -24.852 3.612 34.763 1.00 89.00 409 LYS A O 1
ATOM 3116 N N . GLN A 1 410 ? -26.018 3.851 36.676 1.00 91.06 410 GLN A N 1
ATOM 3117 C CA . GLN A 1 410 ? -25.766 2.505 37.168 1.00 91.06 410 GLN A CA 1
ATOM 3118 C C . GLN A 1 410 ? -26.505 1.474 36.308 1.00 91.06 410 GLN A C 1
ATOM 3120 O O . GLN A 1 410 ? -27.727 1.534 36.151 1.00 91.06 410 GLN A O 1
ATOM 3125 N N . LEU A 1 411 ? -25.755 0.528 35.744 1.00 95.00 411 LEU A N 1
ATOM 3126 C CA . LEU A 1 411 ? -26.308 -0.609 35.016 1.00 95.00 411 LEU A CA 1
ATOM 3127 C C . LEU A 1 411 ? -27.106 -1.495 35.988 1.00 95.00 411 LEU A C 1
ATOM 3129 O O . LEU A 1 411 ? -26.658 -1.738 37.104 1.00 95.00 411 LEU A O 1
ATOM 3133 N N . SER A 1 412 ? -28.284 -1.965 35.579 1.00 95.00 412 SER A N 1
ATOM 3134 C CA . SER A 1 412 ? -29.156 -2.821 36.397 1.00 95.00 412 SER A CA 1
ATOM 3135 C C . SER A 1 412 ? -29.418 -4.185 35.759 1.00 95.00 412 SER A C 1
ATOM 3137 O O . SER A 1 412 ? -29.602 -5.169 36.474 1.00 95.00 412 SER A O 1
ATOM 3139 N N . GLN A 1 413 ? -29.406 -4.274 34.425 1.00 94.19 413 GLN A N 1
ATOM 3140 C CA . GLN A 1 413 ? -29.643 -5.523 33.703 1.00 94.19 413 GLN A CA 1
ATOM 3141 C C . GLN A 1 413 ? -28.900 -5.553 32.362 1.00 94.19 413 GLN A C 1
ATOM 3143 O O . GLN A 1 413 ? -28.790 -4.535 31.678 1.00 94.19 413 GLN A O 1
ATOM 3148 N N . VAL A 1 414 ? -28.450 -6.743 31.950 1.00 93.56 414 VAL A N 1
ATOM 3149 C CA . VAL A 1 414 ? -27.915 -7.000 30.603 1.00 93.56 414 VAL A CA 1
ATOM 3150 C C . VAL A 1 414 ? -28.739 -8.095 29.939 1.00 93.56 414 VAL A C 1
ATOM 3152 O O . VAL A 1 414 ? -28.932 -9.164 30.513 1.00 93.56 414 VAL A O 1
ATOM 3155 N N . ARG A 1 415 ? -29.203 -7.868 28.712 1.00 89.19 415 ARG A N 1
ATOM 3156 C CA . ARG A 1 415 ? -29.918 -8.861 27.898 1.00 89.19 415 ARG A CA 1
ATOM 3157 C C . ARG A 1 415 ? -29.134 -9.135 26.615 1.00 89.19 415 ARG A C 1
ATOM 3159 O O . ARG A 1 415 ? -28.605 -8.207 26.019 1.00 89.19 415 ARG A O 1
ATOM 3166 N N . HIS A 1 416 ? -29.077 -10.390 26.178 1.00 82.69 416 HIS A N 1
ATOM 3167 C CA . HIS A 1 416 ? -28.557 -10.778 24.859 1.00 82.69 416 HIS A CA 1
ATOM 3168 C C . HIS A 1 416 ? -29.737 -11.151 23.958 1.00 82.69 416 HIS A C 1
ATOM 3170 O O . HIS A 1 416 ? -30.596 -11.944 24.354 1.00 82.69 416 HIS A O 1
ATOM 3176 N N . THR A 1 417 ? -29.831 -10.541 22.779 1.00 64.62 417 THR A N 1
ATOM 3177 C CA . THR A 1 417 ? -31.034 -10.566 21.932 1.00 64.62 417 THR A CA 1
ATOM 3178 C C . THR A 1 417 ? -30.845 -11.471 20.717 1.00 64.62 417 THR A C 1
ATOM 3180 O O . THR A 1 417 ? -31.064 -11.072 19.579 1.00 64.62 417 THR A O 1
ATOM 3183 N N . ALA A 1 418 ? -30.544 -12.756 20.928 1.00 53.88 418 ALA A N 1
ATOM 3184 C CA . ALA A 1 418 ? -30.464 -13.730 19.827 1.00 53.88 418 ALA A CA 1
ATOM 3185 C C . ALA A 1 418 ? -31.790 -13.934 19.038 1.00 53.88 418 ALA A C 1
ATOM 3187 O O . ALA A 1 418 ? -31.831 -14.735 18.106 1.00 53.88 418 ALA A O 1
ATOM 3188 N N . ARG A 1 419 ? -32.895 -13.257 19.397 1.00 42.28 419 ARG A N 1
ATOM 3189 C CA . ARG A 1 419 ? -34.255 -13.527 18.890 1.00 42.28 419 ARG A CA 1
ATOM 3190 C C . ARG A 1 419 ? -34.920 -12.383 18.102 1.00 42.28 419 ARG A C 1
ATOM 3192 O O . ARG A 1 419 ? -35.986 -12.615 17.544 1.00 42.28 419 ARG A O 1
ATOM 3199 N N . GLU A 1 420 ? -34.318 -11.198 17.969 1.00 40.22 420 GLU A N 1
ATOM 3200 C CA . GLU A 1 420 ? -34.975 -10.025 17.345 1.00 40.22 420 GLU A CA 1
ATOM 3201 C C . GLU A 1 420 ? -34.393 -9.608 15.982 1.00 40.22 420 GLU A C 1
ATOM 3203 O O . GLU A 1 420 ? -34.313 -8.434 15.638 1.00 40.22 420 GLU A O 1
ATOM 3208 N N . PHE A 1 421 ? -34.097 -10.582 15.118 1.00 45.69 421 PHE A N 1
ATOM 3209 C CA . PHE A 1 421 ? -33.934 -10.321 13.678 1.00 45.69 421 PHE A CA 1
ATOM 3210 C C . PHE A 1 421 ? -35.271 -10.146 12.927 1.00 45.69 421 PHE A C 1
ATOM 3212 O O . PHE A 1 421 ? -35.287 -10.138 11.697 1.00 45.69 421 PHE A O 1
ATOM 3219 N N . ALA A 1 422 ? -36.402 -10.025 13.631 1.00 42.16 422 ALA A N 1
ATOM 3220 C CA . ALA A 1 422 ? -37.713 -9.989 12.990 1.00 42.16 422 ALA A CA 1
ATOM 3221 C C . ALA A 1 422 ? -38.079 -8.609 12.422 1.00 42.16 422 ALA A C 1
ATOM 3223 O O . ALA A 1 422 ? -38.662 -8.562 11.346 1.00 42.16 422 ALA A O 1
ATOM 3224 N N . GLU A 1 423 ? -37.717 -7.489 13.061 1.00 44.91 423 GLU A N 1
ATOM 3225 C CA . GLU A 1 423 ? -38.223 -6.171 12.632 1.00 44.91 423 GLU A CA 1
ATOM 3226 C C . GLU A 1 423 ? -37.233 -5.016 12.897 1.00 44.91 423 GLU A C 1
ATOM 3228 O O . GLU A 1 423 ? -37.554 -4.023 13.535 1.00 44.91 423 GLU A O 1
ATOM 3233 N N . ALA A 1 424 ? -36.008 -5.126 12.375 1.00 50.06 424 ALA A N 1
ATOM 3234 C CA . ALA A 1 424 ? -35.132 -3.978 12.085 1.00 50.06 424 ALA A CA 1
ATOM 3235 C C . ALA A 1 424 ? -34.845 -2.957 13.225 1.00 50.06 424 ALA A C 1
ATOM 3237 O O . ALA A 1 424 ? -34.832 -1.754 12.953 1.00 50.06 424 ALA A O 1
ATOM 3238 N N . LYS A 1 425 ? -34.544 -3.401 14.457 1.00 51.75 425 LYS A N 1
ATOM 3239 C CA . LYS A 1 425 ? -34.033 -2.533 15.545 1.00 51.75 425 LYS A CA 1
ATOM 3240 C C . LYS A 1 425 ? -32.747 -3.128 16.141 1.00 51.75 425 LYS A C 1
ATOM 3242 O O . LYS A 1 425 ? -32.769 -4.193 16.743 1.00 51.75 425 LYS A O 1
ATOM 3247 N N . ALA A 1 426 ? -31.613 -2.516 15.816 1.00 59.84 426 ALA A N 1
ATOM 3248 C CA . ALA A 1 426 ? -30.282 -3.102 15.709 1.00 59.84 426 ALA A CA 1
ATOM 3249 C C . ALA A 1 426 ? -29.436 -3.025 16.999 1.00 59.84 426 ALA A C 1
ATOM 3251 O O . ALA A 1 426 ? -28.486 -2.250 17.090 1.00 59.84 426 ALA A O 1
ATOM 3252 N N . GLY A 1 427 ? -29.692 -3.916 17.957 1.00 66.75 427 GLY A N 1
ATOM 3253 C CA . GLY A 1 427 ? -28.771 -4.209 19.062 1.00 66.75 427 GLY A CA 1
ATOM 3254 C C . GLY A 1 427 ? -28.620 -5.715 19.275 1.00 66.75 427 GLY A C 1
ATOM 3255 O O . GLY A 1 427 ? -29.618 -6.430 19.287 1.00 66.75 427 GLY A O 1
ATOM 3256 N N . ASP A 1 428 ? -27.383 -6.182 19.457 1.00 79.81 428 ASP A N 1
ATOM 3257 C CA . ASP A 1 428 ? -27.054 -7.584 19.763 1.00 79.81 428 ASP A CA 1
ATOM 3258 C C . ASP A 1 428 ? -27.052 -7.833 21.296 1.00 79.81 428 ASP A C 1
ATOM 3260 O O . ASP A 1 428 ? -27.285 -8.941 21.787 1.00 79.81 428 ASP A O 1
ATOM 3264 N N . VAL A 1 429 ? -26.825 -6.766 22.073 1.00 88.75 429 VAL A N 1
ATOM 3265 C CA . VAL A 1 429 ? -26.890 -6.707 23.539 1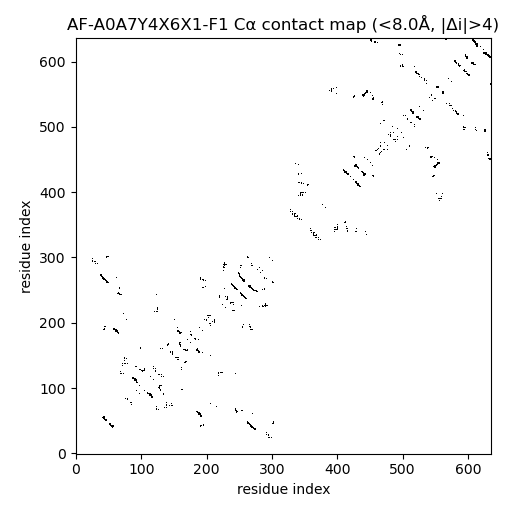.00 88.75 429 VAL A CA 1
ATOM 3266 C C . VAL A 1 429 ? -27.749 -5.505 23.938 1.00 88.75 429 VAL A C 1
ATOM 3268 O O . VAL A 1 429 ? -27.627 -4.439 23.348 1.00 88.75 429 VAL A O 1
ATOM 3271 N N . GLN A 1 430 ? -28.600 -5.631 24.951 1.00 89.19 430 GLN A N 1
ATOM 3272 C CA . GLN A 1 430 ? -29.384 -4.526 25.503 1.00 89.19 430 GLN A CA 1
ATOM 3273 C C . GLN A 1 430 ? -29.007 -4.294 26.963 1.00 89.19 430 GLN A C 1
ATOM 3275 O O . GLN A 1 430 ? -29.092 -5.197 27.796 1.00 89.19 430 GLN A O 1
ATOM 3280 N N . LEU A 1 431 ? -28.606 -3.064 27.267 1.00 92.12 431 LEU A N 1
ATOM 3281 C CA . LEU A 1 431 ? -28.291 -2.607 28.614 1.00 92.12 431 LEU A CA 1
ATOM 3282 C C . LEU A 1 431 ? -29.510 -1.899 29.182 1.00 92.12 431 LEU A C 1
ATOM 3284 O O . LEU A 1 431 ? -30.082 -1.055 28.501 1.00 92.12 431 LEU A O 1
ATOM 3288 N N . THR A 1 432 ? -29.908 -2.221 30.406 1.00 92.69 432 THR A N 1
ATOM 3289 C CA . THR A 1 432 ? -30.926 -1.475 31.152 1.00 92.69 432 THR A CA 1
ATOM 3290 C C . THR A 1 432 ? -30.270 -0.862 32.375 1.00 92.69 432 THR A C 1
ATOM 3292 O O . THR A 1 432 ? -29.520 -1.536 33.080 1.00 92.69 432 THR A O 1
ATOM 3295 N N . PHE A 1 433 ? -30.536 0.416 32.610 1.00 93.94 433 PHE A N 1
ATOM 3296 C CA . PHE A 1 433 ? -30.001 1.173 33.733 1.00 93.94 433 PHE A CA 1
ATOM 3297 C C . PHE A 1 433 ? -31.032 1.286 34.861 1.00 93.94 433 PHE A C 1
ATOM 3299 O O . PHE A 1 433 ? -32.222 1.025 34.673 1.00 93.94 433 PHE A O 1
ATOM 3306 N N . ALA A 1 434 ? -30.580 1.650 36.060 1.00 92.81 434 ALA A N 1
ATOM 3307 C CA . ALA A 1 434 ? -31.423 1.747 37.254 1.00 92.81 434 ALA A CA 1
ATOM 3308 C C . ALA A 1 434 ? -32.573 2.765 37.120 1.00 92.81 434 ALA A C 1
ATOM 3310 O O . ALA A 1 434 ? -33.610 2.605 37.756 1.00 92.81 434 ALA A O 1
ATOM 3311 N N . ASP A 1 435 ? -32.422 3.772 36.257 1.00 92.44 435 ASP A N 1
ATOM 3312 C CA . ASP A 1 435 ? -33.456 4.767 35.946 1.00 92.44 435 ASP A CA 1
ATOM 3313 C C . ASP A 1 435 ? -34.494 4.282 34.912 1.00 92.44 435 ASP A C 1
ATOM 3315 O O . ASP A 1 435 ? -35.350 5.050 34.478 1.00 92.44 435 ASP A O 1
ATOM 3319 N N . GLY A 1 436 ? -34.409 3.016 34.489 1.00 89.00 436 GLY A N 1
ATOM 3320 C CA . GLY A 1 436 ? -35.296 2.407 33.501 1.00 89.00 436 GLY A CA 1
ATOM 3321 C C . GLY A 1 436 ? -34.910 2.678 32.046 1.00 89.00 436 GLY A C 1
ATOM 3322 O O . GLY A 1 436 ? -35.563 2.152 31.143 1.00 89.00 436 GLY A O 1
ATOM 3323 N N . THR A 1 437 ? -33.854 3.456 31.779 1.00 90.62 437 THR A N 1
ATOM 3324 C CA . THR A 1 437 ? -33.397 3.676 30.400 1.00 90.62 437 THR A CA 1
ATOM 3325 C C . THR A 1 437 ? -32.710 2.444 29.824 1.00 90.62 437 THR A C 1
ATOM 3327 O O . THR A 1 437 ? -32.089 1.663 30.546 1.00 90.62 437 THR A O 1
ATOM 3330 N N . ALA A 1 438 ? -32.827 2.264 28.506 1.00 88.25 438 ALA A N 1
ATOM 3331 C CA . ALA A 1 438 ? -32.218 1.154 27.788 1.00 88.25 438 ALA A CA 1
ATOM 3332 C C . ALA A 1 438 ? -31.260 1.653 26.700 1.00 88.25 438 ALA A C 1
ATOM 3334 O O . ALA A 1 438 ? -31.568 2.614 25.998 1.00 88.25 438 ALA A O 1
ATOM 3335 N N . LEU A 1 439 ? -30.124 0.973 26.544 1.00 88.12 439 LEU A N 1
ATOM 3336 C CA . LEU A 1 439 ? -29.158 1.203 25.474 1.00 88.12 439 LEU A CA 1
ATOM 3337 C C . LEU A 1 439 ? -28.943 -0.104 24.697 1.00 88.12 439 LEU A C 1
ATOM 3339 O O . LEU A 1 439 ? -28.343 -1.038 25.240 1.00 88.12 439 LEU A O 1
ATOM 3343 N N . PRO A 1 440 ? -29.407 -0.197 23.442 1.00 86.88 440 PRO A N 1
ATOM 3344 C CA . PRO A 1 440 ? -29.016 -1.286 22.566 1.00 86.88 440 PRO A CA 1
ATOM 3345 C C . PRO A 1 440 ? -27.553 -1.113 22.136 1.00 86.88 440 PRO A C 1
ATOM 3347 O O . PRO A 1 440 ? -27.080 -0.010 21.881 1.00 86.88 440 PRO A O 1
ATOM 3350 N N . VAL A 1 441 ? -26.815 -2.210 22.039 1.00 87.44 441 VAL A N 1
ATOM 3351 C CA . VAL A 1 441 ? -25.408 -2.254 21.641 1.00 87.44 441 VAL A CA 1
ATOM 3352 C C . VAL A 1 441 ? -25.262 -3.322 20.571 1.00 87.44 441 VAL A C 1
ATOM 3354 O O . VAL A 1 441 ? -25.591 -4.482 20.802 1.00 87.44 441 VAL A O 1
ATOM 3357 N N . SER A 1 442 ? -24.769 -2.947 19.396 1.00 84.75 442 SER A N 1
ATOM 3358 C CA . SER A 1 442 ? -24.465 -3.895 18.330 1.00 84.75 442 SER A CA 1
ATOM 3359 C C . SER A 1 442 ? -22.969 -4.158 18.274 1.00 84.75 442 SER A C 1
ATOM 3361 O O . SER A 1 442 ? -22.174 -3.230 18.145 1.00 84.75 442 SER A O 1
ATOM 3363 N N . VAL A 1 443 ? -22.588 -5.427 18.351 1.00 87.06 443 VAL A N 1
ATOM 3364 C CA . VAL A 1 443 ? -21.198 -5.869 18.316 1.00 87.06 443 VAL A CA 1
ATOM 3365 C C . VAL A 1 443 ? -20.848 -6.265 16.888 1.00 87.06 443 VAL A C 1
ATOM 3367 O O . VAL A 1 443 ? -21.586 -6.981 16.205 1.00 87.06 443 VAL A O 1
ATOM 3370 N N . LYS A 1 444 ? -19.709 -5.782 16.398 1.00 86.12 444 LYS A N 1
ATOM 3371 C CA . LYS A 1 444 ? -19.175 -6.161 15.090 1.00 86.12 444 LYS A CA 1
ATOM 3372 C C . LYS A 1 444 ? -17.741 -6.624 15.236 1.00 86.12 444 LYS A C 1
ATOM 3374 O O . LYS A 1 444 ? -16.904 -5.917 15.777 1.00 86.12 444 LYS A O 1
ATOM 3379 N N . THR A 1 445 ? -17.440 -7.795 14.693 1.00 85.56 445 THR A N 1
ATOM 3380 C CA . THR A 1 445 ? -16.064 -8.275 14.568 1.00 85.56 445 THR A CA 1
ATOM 3381 C C . THR A 1 445 ? -15.566 -7.956 13.160 1.00 85.56 445 THR A C 1
ATOM 3383 O O . THR A 1 445 ? -16.046 -8.551 12.188 1.00 85.56 445 THR A O 1
ATOM 3386 N N . ASP A 1 446 ? -14.631 -7.021 13.011 1.00 79.94 446 ASP A N 1
ATOM 3387 C CA . ASP A 1 446 ? -14.161 -6.573 11.692 1.00 79.94 446 ASP A CA 1
ATOM 3388 C C . ASP A 1 446 ? -12.657 -6.815 11.491 1.00 79.94 446 ASP A C 1
ATOM 3390 O O . ASP A 1 446 ? -11.916 -7.104 12.424 1.00 79.94 446 ASP A O 1
ATOM 3394 N N . LYS A 1 447 ? -12.234 -6.794 10.223 1.00 75.44 447 LYS A N 1
ATOM 3395 C CA . LYS A 1 447 ? -10.821 -6.778 9.799 1.00 75.44 447 LYS A CA 1
ATOM 3396 C C . LYS A 1 447 ? -10.543 -5.749 8.698 1.00 75.44 447 LYS A C 1
ATOM 3398 O O . LYS A 1 447 ? -9.457 -5.713 8.129 1.00 75.44 447 LYS A O 1
ATOM 3403 N N . SER A 1 448 ? -11.568 -5.008 8.277 1.00 63.44 448 SER A N 1
ATOM 3404 C CA . SER A 1 448 ? -11.564 -4.199 7.059 1.00 63.44 448 SER A CA 1
ATOM 3405 C C . SER A 1 448 ? -11.467 -2.695 7.316 1.00 63.44 448 SER A C 1
ATOM 3407 O O . SER A 1 448 ? -11.423 -1.932 6.346 1.00 63.44 448 SER A O 1
ATOM 3409 N N . ASN A 1 449 ? -11.405 -2.274 8.589 1.00 73.25 449 ASN A N 1
ATOM 3410 C CA . ASN A 1 449 ? -11.533 -0.880 9.031 1.00 73.25 449 ASN A CA 1
ATOM 3411 C C . ASN A 1 449 ? -12.761 -0.198 8.405 1.00 73.25 449 ASN A C 1
ATOM 3413 O O . ASN A 1 449 ? -12.743 0.988 8.061 1.00 73.25 449 ASN A O 1
ATOM 3417 N N . LYS A 1 450 ? -13.818 -0.985 8.178 1.00 79.06 450 LYS A N 1
ATOM 3418 C CA . LYS A 1 450 ? -15.079 -0.525 7.612 1.00 79.06 450 LYS A CA 1
ATOM 3419 C C . LYS A 1 450 ? -16.221 -1.202 8.338 1.00 79.06 450 LYS A C 1
ATOM 3421 O O . LYS A 1 450 ? -16.315 -2.426 8.353 1.00 79.06 450 LYS A O 1
ATOM 3426 N N . VAL A 1 451 ? -17.153 -0.404 8.826 1.00 77.81 451 VAL A N 1
ATOM 3427 C CA . VAL A 1 451 ? -18.347 -0.895 9.501 1.00 77.81 451 VAL A CA 1
ATOM 3428 C C . VAL A 1 451 ? -19.573 -0.571 8.666 1.00 77.81 451 VAL A C 1
ATOM 3430 O O . VAL A 1 451 ? -19.694 0.524 8.116 1.00 77.81 451 VAL A O 1
ATOM 3433 N N . ALA A 1 452 ? -20.465 -1.544 8.501 1.00 75.19 452 ALA A N 1
ATOM 3434 C CA . ALA A 1 452 ? -21.783 -1.246 7.958 1.00 75.19 452 ALA A CA 1
ATOM 3435 C C . ALA A 1 452 ? -22.531 -0.361 8.960 1.00 75.19 452 ALA A C 1
ATOM 3437 O O . ALA A 1 452 ? -22.442 -0.602 10.161 1.00 75.19 452 ALA A O 1
ATOM 3438 N N . VAL A 1 453 ? -23.264 0.640 8.476 1.00 75.50 453 VAL A N 1
ATOM 3439 C CA . VAL A 1 453 ? -24.179 1.395 9.347 1.00 75.50 453 VAL A CA 1
ATOM 3440 C C . VAL A 1 453 ? -25.169 0.424 10.010 1.00 75.50 453 VAL A C 1
ATOM 3442 O O . VAL A 1 453 ? -25.561 -0.568 9.385 1.00 75.50 453 VAL A O 1
ATOM 3445 N N . ALA A 1 454 ? -25.518 0.662 11.280 1.00 59.81 454 ALA A N 1
ATOM 3446 C CA . ALA A 1 454 ? -26.121 -0.355 12.157 1.00 59.81 454 ALA A CA 1
ATOM 3447 C C . ALA A 1 454 ? -27.426 -0.981 11.632 1.00 59.81 454 ALA A C 1
ATOM 3449 O O . ALA A 1 454 ? -27.752 -2.110 11.975 1.00 59.81 454 ALA A O 1
ATOM 3450 N N . GLU A 1 455 ? -28.152 -0.302 10.746 1.00 60.56 455 GLU A N 1
ATOM 3451 C CA . GLU A 1 455 ? -29.443 -0.763 10.219 1.00 60.56 455 GLU A CA 1
ATOM 3452 C C . GLU A 1 455 ? -29.369 -1.957 9.239 1.00 60.56 455 GLU A C 1
ATOM 3454 O O . GLU A 1 455 ? -30.391 -2.362 8.674 1.00 60.56 455 GLU A O 1
ATOM 3459 N N . GLY A 1 456 ? -28.188 -2.558 9.058 1.00 54.72 456 GLY A N 1
ATOM 3460 C CA . GLY A 1 456 ? -28.019 -3.818 8.339 1.00 54.72 456 GLY A CA 1
ATOM 3461 C C . GLY A 1 456 ? -28.239 -3.705 6.828 1.00 54.72 456 GLY A C 1
ATOM 3462 O O . GLY A 1 456 ? -28.108 -2.640 6.233 1.00 54.72 456 GLY A O 1
ATOM 3463 N N . GLN A 1 457 ? -28.497 -4.843 6.179 1.00 58.41 457 GLN A N 1
ATOM 3464 C CA . GLN A 1 457 ? -28.683 -4.927 4.727 1.00 58.41 457 GLN A CA 1
ATOM 3465 C C . GLN A 1 457 ? -29.843 -4.018 4.274 1.00 58.41 457 GLN A C 1
ATOM 3467 O O . GLN A 1 457 ? -30.902 -3.982 4.904 1.00 58.41 457 GLN A O 1
ATOM 3472 N N . THR A 1 458 ? -29.655 -3.316 3.157 1.00 61.66 458 THR A N 1
ATOM 3473 C CA . THR A 1 458 ? -30.571 -2.342 2.554 1.00 61.66 458 THR A CA 1
ATOM 3474 C C . THR A 1 458 ? -31.206 -2.910 1.274 1.00 61.66 458 THR A C 1
ATOM 3476 O O . THR A 1 458 ? -30.931 -2.427 0.171 1.00 61.66 458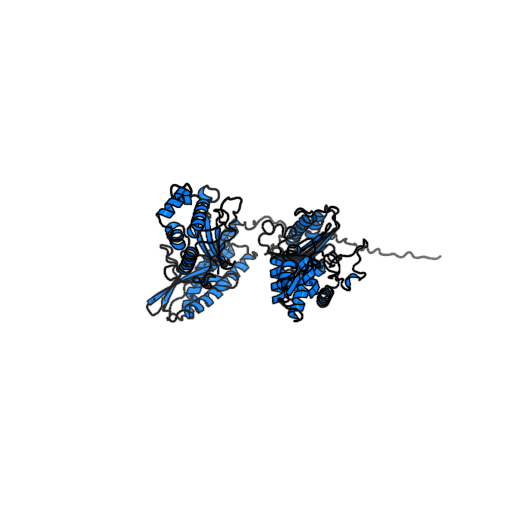 THR A O 1
ATOM 3479 N N . PRO A 1 459 ? -32.053 -3.958 1.351 1.00 69.00 459 PRO A N 1
ATOM 3480 C CA . PRO A 1 459 ? -32.793 -4.411 0.183 1.00 69.00 459 PRO A CA 1
ATOM 3481 C C . PRO A 1 459 ? -33.875 -3.398 -0.217 1.00 69.00 459 PRO A C 1
ATOM 3483 O O . PRO A 1 459 ? -34.258 -3.380 -1.381 1.00 69.00 459 PRO A O 1
ATOM 3486 N N . ASP A 1 460 ? -34.357 -2.560 0.708 1.00 85.94 460 ASP A N 1
ATOM 3487 C CA . ASP A 1 460 ? -35.233 -1.414 0.427 1.00 85.94 460 ASP A CA 1
ATOM 3488 C C . ASP A 1 460 ? -34.394 -0.227 -0.069 1.00 85.94 460 ASP A C 1
ATOM 3490 O O . ASP A 1 460 ? -33.783 0.498 0.716 1.00 85.94 460 ASP A O 1
ATOM 3494 N N . LEU A 1 461 ? -34.341 -0.052 -1.388 1.00 90.88 461 LEU A N 1
ATOM 3495 C CA . LEU A 1 461 ? -33.522 0.975 -2.026 1.00 90.88 461 LEU A CA 1
ATOM 3496 C C . LEU A 1 461 ? -34.109 2.382 -1.856 1.00 90.88 461 LEU A C 1
ATOM 3498 O O . LEU A 1 461 ? -33.353 3.356 -1.839 1.00 90.88 461 LEU A O 1
ATOM 3502 N N . PHE A 1 462 ? -35.432 2.502 -1.735 1.00 93.56 462 PHE A N 1
ATOM 3503 C CA . PHE A 1 462 ? -36.096 3.796 -1.666 1.00 93.56 462 PHE A CA 1
ATOM 3504 C C . PHE A 1 462 ? -36.016 4.389 -0.259 1.00 93.56 462 PHE A C 1
ATOM 3506 O O . PHE A 1 462 ? -35.339 5.402 -0.067 1.00 93.56 462 PHE A O 1
ATOM 3513 N N . ASN A 1 463 ? -36.651 3.759 0.736 1.00 88.12 463 ASN A N 1
ATOM 3514 C CA . ASN A 1 463 ? -36.797 4.379 2.057 1.00 88.12 463 ASN A CA 1
ATOM 3515 C C . ASN A 1 463 ? -35.470 4.405 2.810 1.00 88.12 463 ASN A C 1
ATOM 3517 O O . ASN A 1 463 ? -35.094 5.421 3.394 1.00 88.12 463 ASN A O 1
ATOM 3521 N N . LYS A 1 464 ? -34.737 3.286 2.782 1.00 85.56 464 LYS A N 1
ATOM 3522 C CA . LYS A 1 464 ? -33.529 3.131 3.595 1.00 85.56 464 LYS A CA 1
ATOM 3523 C C . LYS A 1 464 ? -32.269 3.716 2.952 1.00 85.56 464 LYS A C 1
ATOM 3525 O O . LYS A 1 464 ? -31.267 3.860 3.652 1.00 85.56 464 LYS A O 1
ATOM 3530 N N . TRP A 1 465 ? -32.305 4.081 1.665 1.00 91.75 465 TRP A N 1
ATOM 3531 C CA . TRP A 1 465 ? -31.142 4.643 0.968 1.00 91.75 465 TRP A CA 1
ATOM 3532 C C . TRP A 1 465 ? -31.436 5.937 0.195 1.00 91.75 465 TRP A C 1
ATOM 3534 O O . TRP A 1 465 ? -30.932 6.993 0.581 1.00 91.75 465 TRP A O 1
ATOM 3544 N N . ALA A 1 466 ? -32.246 5.893 -0.868 1.00 95.56 466 ALA A N 1
ATOM 3545 C CA . ALA A 1 466 ? -32.430 7.030 -1.776 1.00 95.56 466 ALA A CA 1
ATOM 3546 C C . ALA A 1 466 ? -33.108 8.240 -1.103 1.00 95.56 466 ALA A C 1
ATOM 3548 O O . ALA A 1 466 ? -32.587 9.357 -1.147 1.00 95.56 466 ALA A O 1
ATOM 3549 N N . ALA A 1 467 ? -34.249 8.028 -0.445 1.00 94.56 467 ALA A N 1
ATOM 3550 C CA . ALA A 1 467 ? -34.983 9.090 0.239 1.00 94.56 467 ALA A CA 1
ATOM 3551 C C . ALA A 1 467 ? -34.179 9.646 1.421 1.00 94.56 467 ALA A C 1
ATOM 3553 O O . ALA A 1 467 ? -34.000 10.855 1.558 1.00 94.56 467 ALA A O 1
ATOM 3554 N N . ARG A 1 468 ? -33.621 8.750 2.234 1.00 91.12 468 ARG A N 1
ATOM 3555 C CA . ARG A 1 468 ? -32.881 9.082 3.452 1.00 91.12 468 ARG A CA 1
ATOM 3556 C C . ARG A 1 468 ? -31.614 9.892 3.186 1.00 91.12 468 ARG A C 1
ATOM 3558 O O . ARG A 1 468 ? -31.463 11.010 3.680 1.00 91.12 468 ARG A O 1
ATOM 3565 N N . TYR A 1 469 ? -30.698 9.336 2.399 1.00 93.88 469 TYR A N 1
ATOM 3566 C CA . TYR A 1 469 ? -29.363 9.909 2.235 1.00 93.88 469 TYR A CA 1
ATOM 3567 C C . TYR A 1 469 ? -29.302 10.996 1.163 1.00 93.88 469 TYR A C 1
ATOM 3569 O O . TYR A 1 469 ? -28.427 11.856 1.224 1.00 93.88 469 TYR A O 1
ATOM 3577 N N . PHE A 1 470 ? -30.238 10.988 0.210 1.00 96.94 470 PHE A N 1
ATOM 3578 C CA . PHE A 1 470 ? -30.185 11.872 -0.955 1.00 96.94 470 PHE A CA 1
ATOM 3579 C C . PHE A 1 470 ? -31.443 12.719 -1.157 1.00 96.94 470 PHE A C 1
ATOM 3581 O O . PHE A 1 470 ? -31.497 13.469 -2.130 1.00 96.94 470 PHE A O 1
ATOM 3588 N N . LYS A 1 471 ? -32.443 12.643 -0.264 1.00 96.88 471 LYS A N 1
ATOM 3589 C CA . LYS A 1 471 ? -33.732 13.351 -0.403 1.00 96.88 471 LYS A CA 1
ATOM 3590 C C . LYS A 1 471 ? -34.396 13.098 -1.762 1.00 96.88 471 LYS A C 1
ATOM 3592 O O . LYS A 1 471 ? -34.895 14.024 -2.400 1.00 96.88 471 LYS A O 1
ATOM 3597 N N . VAL A 1 472 ? -34.341 11.857 -2.244 1.00 97.31 472 VAL A N 1
ATOM 3598 C CA . VAL A 1 472 ? -35.065 11.448 -3.455 1.00 97.31 472 VAL A CA 1
ATOM 3599 C C . VAL A 1 472 ? -36.537 11.249 -3.097 1.00 97.31 472 VAL A C 1
ATOM 3601 O O . VAL A 1 472 ? -36.851 10.487 -2.184 1.00 97.31 472 VAL A O 1
ATOM 3604 N N . THR A 1 473 ? -37.445 11.935 -3.791 1.00 97.75 473 THR A N 1
ATOM 3605 C CA . THR A 1 473 ? -38.893 11.732 -3.591 1.00 97.75 473 THR A CA 1
ATOM 3606 C C . THR A 1 473 ? -39.367 10.447 -4.269 1.00 97.75 473 THR A C 1
ATOM 3608 O O . THR A 1 473 ? -38.686 9.917 -5.147 1.00 97.75 473 THR A O 1
ATOM 3611 N N . ARG A 1 474 ? -40.552 9.936 -3.903 1.00 96.38 474 ARG A N 1
ATOM 3612 C CA . ARG A 1 474 ? -41.086 8.719 -4.536 1.00 96.38 474 ARG A CA 1
ATOM 3613 C C . ARG A 1 474 ? -41.249 8.890 -6.049 1.00 96.38 474 ARG A C 1
ATOM 3615 O O . ARG A 1 474 ? -40.790 8.048 -6.811 1.00 96.38 474 ARG A O 1
ATOM 3622 N N . THR A 1 475 ? -41.795 10.028 -6.468 1.00 97.62 475 THR A N 1
ATOM 3623 C CA . THR A 1 475 ? -41.960 10.383 -7.881 1.00 97.62 475 THR A CA 1
ATOM 3624 C C . THR A 1 475 ? -40.622 10.473 -8.621 1.00 97.62 475 THR A C 1
ATOM 3626 O O . THR A 1 475 ? -40.504 9.960 -9.730 1.00 97.62 475 THR A O 1
ATOM 3629 N N . GLU A 1 476 ? -39.593 11.085 -8.019 1.00 97.75 476 GLU A N 1
ATOM 3630 C CA . GLU A 1 476 ? -38.241 11.124 -8.603 1.00 97.75 476 GLU A CA 1
ATOM 3631 C C . GLU A 1 476 ? -37.646 9.716 -8.753 1.00 97.75 476 GLU A C 1
ATOM 3633 O O . GLU A 1 476 ? -37.034 9.411 -9.775 1.00 97.75 476 GLU A O 1
ATOM 3638 N N . TYR A 1 477 ? -37.828 8.862 -7.743 1.00 97.69 477 TYR A N 1
ATOM 3639 C CA . TYR A 1 477 ? -37.311 7.497 -7.728 1.00 97.69 477 TYR A CA 1
ATOM 3640 C C . TYR A 1 477 ? -37.933 6.634 -8.831 1.00 97.69 477 TYR A C 1
ATOM 3642 O O . TYR A 1 477 ? -37.206 6.034 -9.623 1.00 97.69 477 TYR A O 1
ATOM 3650 N N . ASP A 1 478 ? -39.265 6.627 -8.931 1.00 96.38 478 ASP A N 1
ATOM 3651 C CA . ASP A 1 478 ? -39.982 5.870 -9.961 1.00 96.38 478 ASP A CA 1
ATOM 3652 C C . ASP A 1 478 ? -39.633 6.394 -11.373 1.00 96.38 478 ASP A C 1
ATOM 3654 O O . ASP A 1 478 ? -39.415 5.608 -12.299 1.00 96.38 478 ASP A O 1
ATOM 3658 N N . LYS A 1 479 ? -39.453 7.717 -11.529 1.00 97.06 479 LYS A N 1
ATOM 3659 C CA . LYS A 1 479 ? -38.985 8.317 -12.788 1.00 97.06 479 LYS A CA 1
ATOM 3660 C C . LYS A 1 479 ? -37.582 7.835 -13.172 1.00 97.06 479 LYS A C 1
ATOM 3662 O O . LYS A 1 479 ? -37.380 7.440 -14.318 1.00 97.06 479 LYS A O 1
ATOM 3667 N N . LEU A 1 480 ? -36.627 7.815 -12.239 1.00 97.38 480 LEU A N 1
ATOM 3668 C CA . LEU A 1 480 ? -35.265 7.324 -12.495 1.00 97.38 480 LEU A CA 1
ATOM 3669 C C . LEU A 1 480 ? -35.247 5.862 -12.954 1.00 97.38 480 LEU A C 1
ATOM 3671 O O . LEU A 1 480 ? -34.480 5.509 -13.848 1.00 97.38 480 LEU A O 1
ATOM 3675 N N . ILE A 1 481 ? -36.099 5.017 -12.368 1.00 96.75 481 ILE A N 1
ATOM 3676 C CA . ILE A 1 481 ? -36.251 3.618 -12.788 1.00 96.75 481 ILE A CA 1
ATOM 3677 C C . ILE A 1 481 ? -36.720 3.552 -14.248 1.00 96.75 481 ILE A C 1
ATOM 3679 O O . ILE A 1 481 ? -36.116 2.831 -15.047 1.00 96.75 481 ILE A O 1
ATOM 3683 N N . SER A 1 482 ? -37.728 4.353 -14.610 1.00 96.12 482 SER A N 1
ATOM 3684 C CA . SER A 1 482 ? -38.251 4.400 -15.981 1.00 96.12 482 SER A CA 1
ATOM 3685 C C . SER A 1 482 ? -37.232 4.935 -16.999 1.00 96.12 482 SER A C 1
ATOM 3687 O O . SER A 1 482 ? -37.063 4.342 -18.060 1.00 96.12 482 SER A O 1
ATOM 3689 N N . GLU A 1 483 ? -36.477 5.989 -16.661 1.00 95.94 483 GLU A N 1
ATOM 3690 C CA . GLU A 1 483 ? -35.422 6.561 -17.517 1.00 95.94 483 GLU A CA 1
ATOM 3691 C C . GLU A 1 483 ? -34.273 5.570 -17.762 1.00 95.94 483 GLU A C 1
ATOM 3693 O O . GLU A 1 483 ? -33.632 5.597 -18.812 1.00 95.94 483 GLU A O 1
ATOM 3698 N N . LEU A 1 484 ? -34.019 4.664 -16.811 1.00 94.12 484 LEU A N 1
ATOM 3699 C CA . LEU A 1 484 ? -33.035 3.591 -16.961 1.00 94.12 484 LEU A CA 1
ATOM 3700 C C . LEU A 1 484 ? -33.533 2.410 -17.812 1.00 94.12 484 LEU A C 1
ATOM 3702 O O . LEU A 1 484 ? -32.726 1.524 -18.121 1.00 94.12 484 LEU A O 1
ATOM 3706 N N . GLY A 1 485 ? -34.809 2.425 -18.213 1.00 95.88 485 GLY A N 1
ATOM 3707 C CA . GLY A 1 485 ? -35.436 1.440 -19.092 1.00 95.88 485 GLY A CA 1
ATOM 3708 C C . GLY A 1 485 ? -36.121 0.282 -18.369 1.00 95.88 485 GLY A C 1
ATOM 3709 O O . GLY A 1 485 ? -36.259 -0.781 -18.965 1.00 95.88 485 GLY A O 1
ATOM 3710 N N . PHE A 1 486 ? -36.519 0.453 -17.104 1.00 96.25 486 PHE A N 1
ATOM 3711 C CA . PHE A 1 486 ? -37.186 -0.591 -16.317 1.00 96.25 486 PHE A CA 1
ATOM 3712 C C . PHE A 1 486 ? -38.623 -0.188 -15.969 1.00 96.25 486 PHE A C 1
ATOM 3714 O O . PHE A 1 486 ? -38.885 0.964 -15.624 1.00 96.25 486 PHE A O 1
ATOM 3721 N N . ALA A 1 487 ? -39.555 -1.139 -16.009 1.00 92.75 487 ALA A N 1
ATOM 3722 C CA . ALA A 1 487 ? -40.961 -0.919 -15.669 1.00 92.75 487 ALA A CA 1
ATOM 3723 C C . ALA A 1 487 ? -41.217 -0.925 -14.152 1.00 92.75 487 ALA A C 1
ATOM 3725 O O . ALA A 1 487 ? -42.236 -0.416 -13.691 1.00 92.75 487 ALA A O 1
ATOM 3726 N N . SER A 1 488 ? -40.318 -1.520 -13.357 1.00 94.25 488 SER A N 1
ATOM 3727 C CA . SER A 1 488 ? -40.449 -1.580 -11.896 1.00 94.25 488 SER A CA 1
ATOM 3728 C C . SER A 1 488 ? -39.111 -1.760 -11.170 1.00 94.25 488 SER A C 1
ATOM 3730 O O . SER A 1 488 ? -38.122 -2.227 -11.737 1.00 94.25 488 SER A O 1
ATOM 3732 N N . GLU A 1 489 ? -39.093 -1.470 -9.865 1.00 92.88 489 GLU A N 1
ATOM 3733 C CA . GLU A 1 489 ? -37.940 -1.758 -8.997 1.00 92.88 489 GLU A CA 1
ATOM 3734 C C . GLU A 1 489 ? -37.627 -3.263 -8.931 1.00 92.88 489 GLU A C 1
ATOM 3736 O O . GLU A 1 489 ? -36.463 -3.653 -8.828 1.00 92.88 489 GLU A O 1
ATOM 3741 N N . ALA A 1 490 ? -38.648 -4.123 -9.021 1.00 92.50 490 ALA A N 1
ATOM 3742 C CA . ALA A 1 490 ? -38.472 -5.574 -9.030 1.00 92.50 490 ALA A CA 1
ATOM 3743 C C . ALA A 1 490 ? -37.687 -6.041 -10.265 1.00 92.50 490 ALA A C 1
ATOM 3745 O O . ALA A 1 490 ? -36.755 -6.837 -10.139 1.00 92.50 490 ALA A O 1
ATOM 3746 N N . GLU A 1 491 ? -38.016 -5.496 -11.438 1.00 93.38 491 GLU A N 1
ATOM 3747 C CA . GLU A 1 491 ? -37.293 -5.757 -12.684 1.00 93.38 491 GLU A CA 1
ATOM 3748 C C . GLU A 1 491 ? -35.850 -5.244 -12.612 1.00 93.38 491 GLU A C 1
ATOM 3750 O O . GLU A 1 491 ? -34.904 -5.966 -12.931 1.00 93.38 491 GLU A O 1
ATOM 3755 N N . LEU A 1 492 ? -35.656 -4.028 -12.096 1.00 93.56 492 LEU A N 1
ATOM 3756 C CA . LEU A 1 492 ? -34.329 -3.461 -11.882 1.00 93.56 492 LEU A CA 1
ATOM 3757 C C . LEU A 1 492 ? -33.484 -4.351 -10.947 1.00 93.56 492 LEU A C 1
ATOM 3759 O O . LEU A 1 492 ? -32.321 -4.626 -11.236 1.00 93.56 492 LEU A O 1
ATOM 3763 N N . LYS A 1 493 ? -34.063 -4.882 -9.864 1.00 92.38 493 LYS A N 1
ATOM 3764 C CA . LYS A 1 493 ? -33.378 -5.779 -8.912 1.00 92.38 493 LYS A CA 1
ATOM 3765 C C . LYS A 1 493 ? -33.069 -7.177 -9.457 1.00 92.38 493 LYS A C 1
ATOM 3767 O O . LYS A 1 493 ? -32.272 -7.890 -8.840 1.00 92.38 493 LYS A O 1
ATOM 3772 N N . ALA A 1 494 ? -33.616 -7.572 -10.607 1.00 89.94 494 ALA A N 1
ATOM 3773 C CA . ALA A 1 494 ? -33.275 -8.849 -11.238 1.00 89.94 494 ALA A CA 1
ATOM 3774 C C . ALA A 1 494 ? -31.778 -8.945 -11.596 1.00 89.94 494 ALA A C 1
ATOM 3776 O O . ALA A 1 494 ? -31.230 -10.045 -11.673 1.00 89.94 494 ALA A O 1
ATOM 3777 N N . ASN A 1 495 ? -31.093 -7.803 -11.745 1.00 89.31 495 ASN A N 1
ATOM 3778 C CA . ASN A 1 495 ? -29.644 -7.744 -11.896 1.00 89.31 495 ASN A CA 1
ATOM 3779 C C . ASN A 1 495 ? -29.033 -6.634 -11.026 1.00 89.31 495 ASN A C 1
ATOM 3781 O O . ASN A 1 495 ? -29.335 -5.453 -11.183 1.00 89.31 495 ASN A O 1
ATOM 3785 N N . TYR A 1 496 ? -28.104 -6.991 -10.143 1.00 90.19 496 TYR A N 1
ATOM 3786 C CA . TYR A 1 496 ? -27.426 -6.049 -9.252 1.00 90.19 496 TYR A CA 1
ATOM 3787 C C . TYR A 1 496 ? -26.676 -4.931 -10.002 1.00 90.19 496 TYR A C 1
ATOM 3789 O O . TYR A 1 496 ? -26.509 -3.838 -9.467 1.00 90.19 496 TYR A O 1
ATOM 3797 N N . LEU A 1 497 ? -26.248 -5.153 -11.249 1.00 89.19 497 LEU A N 1
ATOM 3798 C CA . LEU A 1 497 ? -25.611 -4.108 -12.059 1.00 89.19 497 LEU A CA 1
ATOM 3799 C C . LEU A 1 497 ? -26.599 -3.012 -12.488 1.00 89.19 497 LEU A C 1
ATOM 3801 O O . LEU A 1 497 ? -26.196 -1.859 -12.634 1.00 89.19 497 LEU A O 1
ATOM 3805 N N . ASN A 1 498 ? -27.890 -3.325 -12.615 1.00 92.62 498 ASN A N 1
ATOM 3806 C CA . ASN A 1 498 ? -28.924 -2.319 -12.869 1.00 92.62 498 ASN A CA 1
ATOM 3807 C C . ASN A 1 498 ? -29.133 -1.438 -11.631 1.00 92.62 498 ASN A C 1
ATOM 3809 O O . ASN A 1 498 ? -29.217 -0.216 -11.743 1.00 92.62 498 ASN A O 1
ATOM 3813 N N . VAL A 1 499 ? -29.106 -2.042 -10.438 1.00 94.00 499 VAL A N 1
ATOM 3814 C CA . VAL A 1 499 ? -29.084 -1.295 -9.169 1.00 94.00 499 VAL A CA 1
ATOM 3815 C C . VAL A 1 499 ? -27.864 -0.385 -9.092 1.00 94.00 499 VAL A C 1
ATOM 3817 O O . VAL A 1 499 ? -27.978 0.760 -8.668 1.00 94.00 499 VAL A O 1
ATOM 3820 N N . ALA A 1 500 ? -26.700 -0.843 -9.554 1.00 92.50 500 ALA A N 1
ATOM 3821 C CA . ALA A 1 500 ? -25.515 0.002 -9.580 1.00 92.50 500 ALA A CA 1
ATOM 3822 C C . ALA A 1 500 ? -25.655 1.221 -10.511 1.00 92.50 500 ALA A C 1
ATOM 3824 O O . ALA A 1 500 ? -25.168 2.296 -10.164 1.00 92.50 500 ALA A O 1
ATOM 3825 N N . ARG A 1 501 ? -26.360 1.087 -11.644 1.00 92.62 501 ARG A N 1
ATOM 3826 C CA . ARG A 1 501 ? -26.702 2.223 -12.522 1.00 92.62 501 ARG A CA 1
ATOM 3827 C C . ARG A 1 501 ? -27.616 3.226 -11.814 1.00 92.62 501 ARG A C 1
ATOM 3829 O O . ARG A 1 501 ? -27.338 4.417 -11.856 1.00 92.62 501 ARG A O 1
ATOM 3836 N N . LEU A 1 502 ? -28.640 2.751 -11.101 1.00 95.44 502 LEU A N 1
ATOM 3837 C CA . LEU A 1 502 ? -29.517 3.608 -10.293 1.00 95.44 502 LEU A CA 1
ATOM 3838 C C . LEU A 1 502 ? -28.746 4.365 -9.202 1.00 95.44 502 LEU A C 1
ATOM 3840 O O . LEU A 1 502 ? -28.935 5.567 -9.031 1.00 95.44 502 LEU A O 1
ATOM 3844 N N . VAL A 1 503 ? -27.848 3.677 -8.491 1.00 94.62 503 VAL A N 1
ATOM 3845 C CA . VAL A 1 503 ? -26.987 4.293 -7.470 1.00 94.62 503 VAL A CA 1
ATOM 3846 C C . VAL A 1 503 ? -26.111 5.389 -8.081 1.00 94.62 503 VAL A C 1
ATOM 3848 O O . VAL A 1 503 ? -26.029 6.481 -7.522 1.00 94.62 503 VAL A O 1
ATOM 3851 N N . ALA A 1 504 ? -25.490 5.124 -9.232 1.00 93.50 504 ALA A N 1
ATOM 3852 C CA . ALA A 1 504 ? -24.679 6.112 -9.936 1.00 93.50 504 ALA A CA 1
ATOM 3853 C C . ALA A 1 504 ? -25.494 7.345 -10.355 1.00 93.50 504 ALA A C 1
ATOM 3855 O O . ALA A 1 504 ? -25.053 8.463 -10.105 1.00 93.50 504 ALA A O 1
ATOM 3856 N N . GLU A 1 505 ? -26.687 7.159 -10.929 1.00 94.88 505 GLU A N 1
ATOM 3857 C CA . GLU A 1 505 ? -27.581 8.259 -11.322 1.00 94.88 505 GLU A CA 1
ATOM 3858 C C . GLU A 1 505 ? -27.999 9.127 -10.130 1.00 94.88 505 GLU A C 1
ATOM 3860 O O . GLU A 1 505 ? -27.954 10.356 -10.203 1.00 94.88 505 GLU A O 1
ATOM 3865 N N . ILE A 1 506 ? -28.351 8.505 -9.001 1.00 96.75 506 ILE A N 1
ATOM 3866 C CA . ILE A 1 506 ? -28.706 9.239 -7.782 1.00 96.75 506 ILE A CA 1
ATOM 3867 C C . ILE A 1 506 ? -27.512 10.057 -7.280 1.00 96.75 506 ILE A C 1
ATOM 3869 O O . ILE A 1 506 ? -27.679 11.232 -6.955 1.00 96.75 506 ILE A O 1
ATOM 3873 N N . LEU A 1 507 ? -26.303 9.483 -7.270 1.00 95.44 507 LEU A N 1
ATOM 3874 C CA . LEU A 1 507 ? -25.091 10.212 -6.887 1.00 95.44 507 LEU A CA 1
ATOM 3875 C C . LEU A 1 507 ? -24.825 11.396 -7.824 1.00 95.44 507 LEU A C 1
ATOM 3877 O O . LEU A 1 507 ? -24.635 12.510 -7.340 1.00 95.44 507 LEU A O 1
ATOM 3881 N N . LEU A 1 508 ? -24.852 11.171 -9.142 1.00 94.19 508 LEU A N 1
ATOM 3882 C CA . LEU A 1 508 ? -24.6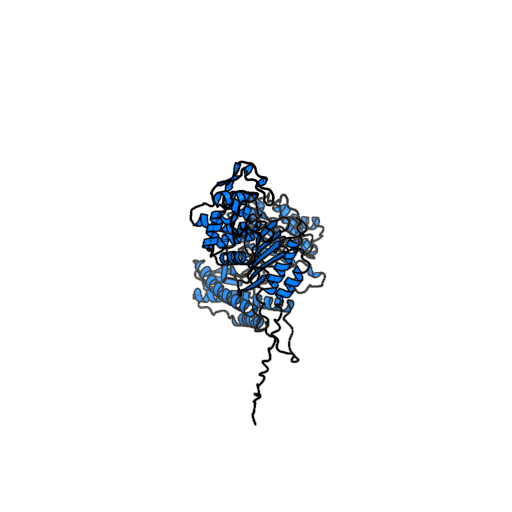15 12.201 -10.158 1.00 94.19 508 LEU A CA 1
ATOM 3883 C C . LEU A 1 508 ? -25.583 13.376 -10.010 1.00 94.19 508 LEU A C 1
ATOM 3885 O O . LEU A 1 508 ? -25.152 14.527 -9.958 1.00 94.19 508 LEU A O 1
ATOM 3889 N N . ARG A 1 509 ? -26.884 13.091 -9.900 1.00 96.12 509 ARG A N 1
ATOM 3890 C CA . ARG A 1 509 ? -27.924 14.126 -9.886 1.00 96.12 509 ARG A CA 1
ATOM 3891 C C . ARG A 1 509 ? -28.040 14.816 -8.536 1.00 96.12 509 ARG A C 1
ATOM 3893 O O . ARG A 1 509 ? -28.088 16.041 -8.482 1.00 96.12 509 ARG A O 1
ATOM 3900 N N . LYS A 1 510 ? -28.081 14.061 -7.434 1.00 97.12 510 LYS A N 1
ATOM 3901 C CA . LYS A 1 510 ? -28.372 14.642 -6.113 1.00 97.12 510 LYS A CA 1
ATOM 3902 C C . LYS A 1 510 ? -27.165 15.350 -5.507 1.00 97.12 510 LYS A C 1
ATOM 3904 O O . LYS A 1 510 ? -27.358 16.337 -4.808 1.00 97.12 510 LYS A O 1
ATOM 3909 N N . LEU A 1 511 ? -25.939 14.924 -5.824 1.00 96.62 511 LEU A N 1
ATOM 3910 C CA . LEU A 1 511 ? -24.720 15.655 -5.444 1.00 96.62 511 LEU A CA 1
ATOM 3911 C C . LEU A 1 511 ? -24.280 16.685 -6.501 1.00 96.62 511 LEU A C 1
ATOM 3913 O O . LEU A 1 511 ? -23.288 17.385 -6.288 1.00 96.62 511 LEU A O 1
ATOM 3917 N N . ALA A 1 512 ? -25.012 16.782 -7.618 1.00 95.44 512 ALA A N 1
ATOM 3918 C CA . ALA A 1 512 ? -24.699 17.614 -8.779 1.00 95.44 512 ALA A CA 1
ATOM 3919 C C . ALA A 1 512 ? -23.223 17.475 -9.189 1.00 95.44 512 ALA A C 1
ATOM 3921 O O . ALA A 1 512 ? -22.421 18.400 -9.049 1.00 95.44 512 ALA A O 1
ATOM 3922 N N . LEU A 1 513 ? -22.834 16.270 -9.603 1.00 94.00 513 LEU A N 1
ATOM 3923 C CA . LEU A 1 513 ? -21.433 15.968 -9.878 1.00 94.00 513 LEU A CA 1
ATOM 3924 C C . LEU A 1 513 ? -20.998 16.550 -11.226 1.00 94.00 513 LEU A C 1
ATOM 3926 O O . LEU A 1 513 ? -21.478 16.120 -12.272 1.00 94.00 513 LEU A O 1
ATOM 3930 N N . ALA A 1 514 ? -20.046 17.482 -11.202 1.00 90.56 514 ALA A N 1
ATOM 3931 C CA . ALA A 1 514 ? -19.318 17.916 -12.391 1.00 90.56 514 ALA A CA 1
ATOM 3932 C C . ALA A 1 514 ? -18.241 16.881 -12.751 1.00 90.56 514 ALA A C 1
ATOM 3934 O O . ALA A 1 514 ? -17.644 16.280 -11.859 1.00 90.56 514 ALA A O 1
ATOM 3935 N N . ASP A 1 515 ? -17.984 16.672 -14.046 1.00 86.69 515 ASP A N 1
ATOM 3936 C CA . ASP A 1 515 ? -16.990 15.714 -14.571 1.00 86.69 515 ASP A CA 1
ATOM 3937 C C . ASP A 1 515 ? -17.167 14.257 -14.088 1.00 86.69 515 ASP A C 1
ATOM 3939 O O . ASP A 1 515 ? -16.213 13.472 -14.063 1.00 86.69 515 ASP A O 1
ATOM 3943 N N . GLY A 1 516 ? -18.384 13.896 -13.674 1.00 80.69 516 GLY A N 1
ATOM 3944 C CA . GLY A 1 516 ? -18.769 12.533 -13.326 1.00 80.69 516 GLY A CA 1
ATOM 3945 C C . GLY A 1 516 ? -19.551 11.868 -14.454 1.00 80.69 516 GLY A C 1
ATOM 3946 O O . GLY A 1 516 ? -20.373 12.502 -15.111 1.00 80.69 516 GLY A O 1
ATOM 3947 N N . ALA A 1 517 ? -19.329 10.572 -14.646 1.00 81.56 517 ALA A N 1
ATOM 3948 C CA . ALA A 1 517 ? -20.129 9.722 -15.520 1.00 81.56 517 ALA A CA 1
ATOM 3949 C C . ALA A 1 517 ? -20.603 8.477 -14.762 1.00 81.56 517 ALA A C 1
ATOM 3951 O O . ALA A 1 517 ? -19.984 8.058 -13.784 1.00 81.56 517 ALA A O 1
ATOM 3952 N N . ILE A 1 518 ? -21.673 7.837 -15.246 1.00 79.25 518 ILE A N 1
ATOM 3953 C CA . ILE A 1 518 ? -22.320 6.684 -14.588 1.00 79.25 518 ILE A CA 1
ATOM 3954 C C . ILE A 1 518 ? -21.348 5.523 -14.290 1.00 79.25 518 ILE A C 1
ATOM 3956 O O . ILE A 1 518 ? -21.546 4.740 -13.362 1.00 79.25 518 ILE A O 1
ATOM 3960 N N . ASN A 1 519 ? -20.269 5.425 -15.066 1.00 75.94 519 ASN A N 1
ATOM 3961 C CA . ASN A 1 519 ? -19.218 4.419 -14.967 1.00 75.94 519 ASN A CA 1
ATOM 3962 C C . ASN A 1 519 ? -17.830 4.997 -14.636 1.00 75.94 519 ASN A C 1
ATOM 3964 O O . ASN A 1 519 ? -16.875 4.225 -14.565 1.00 75.94 519 ASN A O 1
ATOM 3968 N N . ASP A 1 520 ? -17.699 6.312 -14.433 1.00 81.25 520 ASP A N 1
ATOM 3969 C CA . ASP A 1 520 ? -16.420 6.954 -14.135 1.00 81.25 520 ASP A CA 1
ATOM 3970 C C . ASP A 1 520 ? -16.578 8.155 -13.197 1.00 81.25 520 ASP A C 1
ATOM 3972 O O . ASP A 1 520 ? -17.007 9.239 -13.580 1.00 81.25 520 ASP A O 1
ATOM 3976 N N . PHE A 1 521 ? -16.159 7.957 -11.950 1.00 87.62 521 PHE A N 1
ATOM 3977 C CA . PHE A 1 521 ? -16.169 8.985 -10.910 1.00 87.62 521 PHE A CA 1
ATOM 3978 C C . PHE A 1 521 ? -14.764 9.547 -10.637 1.00 87.62 521 PHE A C 1
ATOM 3980 O O . PHE A 1 521 ? -14.579 10.298 -9.684 1.00 87.62 521 PHE A O 1
ATOM 3987 N N . ARG A 1 522 ? -13.743 9.200 -11.441 1.00 84.88 522 ARG A N 1
ATOM 3988 C CA . ARG A 1 522 ? -12.339 9.588 -11.179 1.00 84.88 522 ARG A CA 1
ATOM 3989 C C . ARG A 1 522 ? -12.131 11.094 -11.076 1.00 84.88 522 ARG A C 1
ATOM 3991 O O . ARG A 1 522 ? -11.268 11.523 -10.317 1.00 84.88 522 ARG A O 1
ATOM 3998 N N . ARG A 1 523 ? -12.880 11.861 -11.867 1.00 87.25 523 ARG A N 1
ATOM 3999 C CA . ARG A 1 523 ? -12.811 13.326 -11.921 1.00 87.25 523 ARG A CA 1
ATOM 4000 C C . ARG A 1 523 ? -14.039 13.997 -11.314 1.00 87.25 523 ARG A C 1
ATOM 4002 O O . ARG A 1 523 ? -14.089 15.217 -11.326 1.00 87.25 523 ARG A O 1
ATOM 4009 N N . ALA A 1 524 ? -14.982 13.223 -10.771 1.00 90.75 524 ALA A N 1
ATOM 4010 C CA . ALA A 1 524 ? -16.236 13.750 -10.259 1.00 90.75 524 ALA A CA 1
ATOM 4011 C C . ALA A 1 524 ? -15.990 14.757 -9.124 1.00 90.75 524 ALA A C 1
ATOM 4013 O O . ALA A 1 524 ? -15.283 14.457 -8.157 1.00 90.75 524 ALA A O 1
ATOM 4014 N N . ARG A 1 525 ? -16.601 15.936 -9.242 1.00 92.44 525 ARG A N 1
ATOM 4015 C CA . ARG A 1 525 ? -16.545 17.029 -8.265 1.00 92.44 525 ARG A CA 1
ATOM 4016 C C . ARG A 1 525 ? -17.952 17.371 -7.807 1.00 92.44 525 ARG A C 1
ATOM 4018 O O . ARG A 1 525 ? -18.837 17.550 -8.636 1.00 92.44 525 ARG A O 1
ATOM 4025 N N . VAL A 1 526 ? -18.164 17.463 -6.499 1.00 96.06 526 VAL A N 1
ATOM 4026 C CA . VAL A 1 526 ? -19.450 17.906 -5.944 1.00 96.06 526 VAL A CA 1
ATOM 4027 C C . VAL A 1 526 ? -19.645 19.382 -6.271 1.00 96.06 526 VAL A C 1
ATOM 4029 O O . VAL A 1 526 ? -18.750 20.177 -6.012 1.00 96.06 526 VAL A O 1
ATOM 4032 N N . THR A 1 527 ? -20.809 19.758 -6.800 1.00 96.00 527 THR A N 1
ATOM 4033 C CA . THR A 1 527 ? -21.196 21.179 -6.908 1.00 96.00 527 THR A CA 1
ATOM 4034 C C . THR A 1 527 ? -22.370 21.534 -5.996 1.00 96.00 527 THR A C 1
ATOM 4036 O O . THR A 1 527 ? -22.547 22.698 -5.650 1.00 96.00 527 THR A O 1
ATOM 4039 N N . ASN A 1 528 ? -23.122 20.540 -5.505 1.00 97.19 528 ASN A N 1
ATOM 4040 C CA . ASN A 1 528 ? -24.153 20.736 -4.487 1.00 97.19 528 ASN A CA 1
ATOM 4041 C C . ASN A 1 528 ? -23.631 20.349 -3.093 1.00 97.19 528 ASN A C 1
ATOM 4043 O O . ASN A 1 528 ? -23.847 19.234 -2.608 1.00 97.19 528 ASN A O 1
ATOM 4047 N N . LEU A 1 529 ? -22.932 21.287 -2.446 1.00 96.69 529 LEU A N 1
ATOM 4048 C CA . LEU A 1 529 ? -22.352 21.088 -1.115 1.00 96.69 529 LEU A CA 1
ATOM 4049 C C . LEU A 1 529 ? -23.417 20.778 -0.052 1.00 96.69 529 LEU A C 1
ATOM 4051 O O . LEU A 1 529 ? -23.221 19.870 0.752 1.00 96.69 529 LEU A O 1
ATOM 4055 N N . ALA A 1 530 ? -24.566 21.457 -0.087 1.00 97.38 530 ALA A N 1
ATOM 4056 C CA . ALA A 1 530 ? -25.644 21.247 0.880 1.00 97.38 530 ALA A CA 1
ATOM 4057 C C . ALA A 1 530 ? -26.194 19.809 0.836 1.00 97.38 530 ALA A C 1
ATOM 4059 O O . ALA A 1 530 ? -26.473 19.209 1.878 1.00 97.38 530 ALA A O 1
ATOM 4060 N N . ALA A 1 531 ? -26.311 19.218 -0.358 1.00 97.12 531 ALA A N 1
ATOM 4061 C CA . ALA A 1 531 ? -26.710 17.820 -0.505 1.00 97.12 531 ALA A CA 1
ATOM 4062 C C . ALA A 1 531 ? -25.647 16.850 0.033 1.00 97.12 531 ALA A C 1
ATOM 4064 O O . ALA A 1 531 ? -25.993 15.867 0.689 1.00 97.12 531 ALA A O 1
ATOM 4065 N N . ALA A 1 532 ? -24.360 17.134 -0.188 1.00 97.19 532 ALA A N 1
ATOM 4066 C CA . ALA A 1 532 ? -23.280 16.325 0.370 1.00 97.19 532 ALA A CA 1
ATOM 4067 C C . ALA A 1 532 ? -23.211 16.426 1.904 1.00 97.19 532 ALA A C 1
ATOM 4069 O O . ALA A 1 532 ? -23.089 15.408 2.582 1.00 97.19 532 ALA A O 1
ATOM 4070 N N . GLN A 1 533 ? -23.365 17.628 2.467 1.00 97.12 533 GLN A N 1
ATOM 4071 C CA . GLN A 1 533 ? -23.462 17.831 3.914 1.00 97.12 533 GLN A CA 1
ATOM 4072 C C . GLN A 1 533 ? -24.662 17.082 4.500 1.00 97.12 533 GLN A C 1
ATOM 4074 O O . GLN A 1 533 ? -24.517 16.415 5.521 1.00 97.12 533 GLN A O 1
ATOM 4079 N N . HIS A 1 534 ? -25.829 17.125 3.842 1.00 97.12 534 HIS A N 1
ATOM 4080 C CA . HIS A 1 534 ? -26.995 16.330 4.245 1.00 97.12 534 HIS A CA 1
ATOM 4081 C C . HIS A 1 534 ? -26.675 14.833 4.265 1.00 97.12 534 HIS A C 1
ATOM 4083 O O . HIS A 1 534 ? -26.914 14.184 5.281 1.00 97.12 534 HIS A O 1
ATOM 4089 N N . LEU A 1 535 ? -26.082 14.299 3.191 1.00 96.50 535 LEU A N 1
ATOM 4090 C CA . LEU A 1 535 ? -25.654 12.900 3.116 1.00 96.50 535 LEU A CA 1
ATOM 4091 C C . LEU A 1 535 ? -24.774 12.524 4.314 1.00 96.50 535 LEU A C 1
ATOM 4093 O O . LEU A 1 535 ? -25.060 11.550 5.007 1.00 96.50 535 LEU A O 1
ATOM 4097 N N . PHE A 1 536 ? -23.719 13.294 4.575 1.00 96.38 536 PHE A N 1
ATOM 4098 C CA . PHE A 1 536 ? -22.785 13.009 5.660 1.00 96.38 536 PHE A CA 1
ATOM 4099 C C . PHE A 1 536 ? -23.430 13.147 7.045 1.00 96.38 536 PHE A C 1
ATOM 4101 O O . PHE A 1 536 ? -23.210 12.297 7.904 1.00 96.38 536 PHE A O 1
ATOM 4108 N N . LYS A 1 537 ? -24.301 14.137 7.258 1.00 94.94 537 LYS A N 1
ATOM 4109 C CA . LYS A 1 537 ? -25.060 14.272 8.512 1.00 94.94 537 LYS A CA 1
ATOM 4110 C C . LYS A 1 537 ? -25.987 13.080 8.741 1.00 94.94 537 LYS A C 1
ATOM 4112 O O . LYS A 1 537 ? -26.042 12.553 9.847 1.00 94.94 537 LYS A O 1
ATOM 4117 N N . GLN A 1 538 ? -26.673 12.611 7.698 1.00 92.44 538 GLN A N 1
ATOM 4118 C CA . GLN A 1 538 ? -27.502 11.407 7.781 1.00 92.44 538 GLN A CA 1
ATOM 4119 C C . GLN A 1 538 ? -26.654 10.159 8.038 1.00 92.44 538 GLN A C 1
ATOM 4121 O O . GLN A 1 538 ? -27.014 9.341 8.874 1.00 92.44 538 GLN A O 1
ATOM 4126 N N . LEU A 1 539 ? -25.510 10.006 7.368 1.00 91.94 539 LEU A N 1
ATOM 4127 C CA . LEU A 1 539 ? -24.601 8.886 7.613 1.00 91.94 539 LEU A CA 1
ATOM 4128 C C . LEU A 1 539 ? -24.131 8.838 9.068 1.00 91.94 539 LEU A C 1
ATOM 4130 O O . LEU A 1 539 ? -24.175 7.766 9.661 1.00 91.94 539 LEU A O 1
ATOM 4134 N N . ARG A 1 540 ? -23.756 9.986 9.647 1.00 89.62 540 ARG A N 1
ATOM 4135 C CA . ARG A 1 540 ? -23.402 10.094 11.068 1.00 89.62 540 ARG A CA 1
ATOM 4136 C C . ARG A 1 540 ? -24.587 9.753 11.969 1.00 89.62 540 ARG A C 1
ATOM 4138 O O . ARG A 1 540 ? -24.432 8.992 12.911 1.00 89.62 540 ARG A O 1
ATOM 4145 N N . HIS A 1 541 ? -25.777 10.261 11.652 1.00 86.88 541 HIS A N 1
ATOM 4146 C CA . HIS A 1 541 ? -26.987 9.977 12.423 1.00 86.88 541 HIS A CA 1
ATOM 4147 C C . HIS A 1 541 ? -27.323 8.477 12.463 1.00 86.88 541 HIS A C 1
ATOM 4149 O O . HIS A 1 541 ? -27.626 7.951 13.525 1.00 86.88 541 HIS A O 1
ATOM 4155 N N . TYR A 1 542 ? -27.218 7.777 11.330 1.00 82.75 542 TYR A N 1
ATOM 4156 C CA . TYR A 1 542 ? -27.567 6.355 11.227 1.00 82.75 542 TYR A CA 1
ATOM 4157 C C . TYR A 1 542 ? -26.392 5.397 11.485 1.00 82.75 542 TYR A C 1
ATOM 4159 O O . TYR A 1 542 ? -26.578 4.180 11.405 1.00 82.75 542 TYR A O 1
ATOM 4167 N N . GLN A 1 543 ? -25.183 5.890 11.788 1.00 83.25 543 GLN A N 1
ATOM 4168 C CA . GLN A 1 543 ? -24.010 5.021 11.963 1.00 83.25 543 GLN A CA 1
ATOM 4169 C C . GLN A 1 543 ? -24.192 4.023 13.105 1.00 83.25 543 GLN A C 1
ATOM 4171 O O . GLN A 1 543 ? -23.808 2.861 12.973 1.00 83.25 543 GLN A O 1
ATOM 4176 N N . HIS A 1 544 ? -24.855 4.465 14.174 1.00 78.25 544 HIS A N 1
ATOM 4177 C CA . HIS A 1 544 ? -25.212 3.649 15.320 1.00 78.25 544 HIS A CA 1
ATOM 4178 C C . HIS A 1 544 ? -26.703 3.287 15.342 1.00 78.25 544 HIS A C 1
ATOM 4180 O O . HIS A 1 544 ? -27.236 3.029 16.400 1.00 78.25 544 HIS A O 1
ATOM 4186 N N . GLY A 1 545 ? -27.392 3.269 14.197 1.00 71.88 545 GLY A N 1
ATOM 4187 C CA . GLY A 1 545 ? -28.810 2.904 14.141 1.00 71.88 545 GLY A CA 1
ATOM 4188 C C . GLY A 1 545 ? -29.755 4.053 14.489 1.00 71.88 545 GLY A C 1
ATOM 4189 O O . GLY A 1 545 ? -29.358 5.085 15.020 1.00 71.88 545 GLY A O 1
ATOM 4190 N N . ASN A 1 546 ? -31.024 3.896 14.117 1.00 69.69 546 ASN A N 1
ATOM 4191 C CA . ASN A 1 546 ? -32.069 4.907 14.324 1.00 69.69 546 ASN A CA 1
ATOM 4192 C C . ASN A 1 546 ? -32.842 4.726 15.641 1.00 69.69 546 ASN A C 1
ATOM 4194 O O . ASN A 1 546 ? -33.683 5.547 15.995 1.00 69.69 546 ASN A O 1
ATOM 4198 N N . ASP A 1 547 ? -32.553 3.634 16.339 1.00 67.31 547 ASP A N 1
ATOM 4199 C CA . ASP A 1 547 ? -33.174 3.176 17.574 1.00 67.31 547 ASP A CA 1
ATOM 4200 C C . ASP A 1 547 ? -32.343 3.546 18.810 1.00 67.31 547 ASP A C 1
ATOM 4202 O O . ASP A 1 547 ? -32.615 3.068 19.910 1.00 67.31 547 ASP A O 1
ATOM 4206 N N . GLY A 1 548 ? -31.324 4.393 18.626 1.00 72.44 548 GLY A N 1
ATOM 4207 C CA . GLY A 1 548 ? -30.389 4.780 19.676 1.00 72.44 548 GLY A CA 1
ATOM 4208 C C . GLY A 1 548 ? -29.399 3.677 20.040 1.00 72.44 548 GLY A C 1
ATOM 4209 O O . GLY A 1 548 ? -28.819 3.734 21.124 1.00 72.44 548 GLY A O 1
ATOM 4210 N N . SER A 1 549 ? -29.213 2.671 19.175 1.00 78.56 549 SER A N 1
ATOM 4211 C CA . SER A 1 549 ? -28.185 1.660 19.393 1.00 78.56 549 SER A CA 1
ATOM 4212 C C . SER A 1 549 ? -26.779 2.270 19.401 1.00 78.56 549 SER A C 1
ATOM 4214 O O . SER A 1 549 ? -26.549 3.421 19.034 1.00 78.56 549 SER A O 1
ATOM 4216 N N . ARG A 1 550 ? -25.805 1.511 19.904 1.00 85.06 550 ARG A N 1
ATOM 4217 C CA . ARG A 1 550 ? -24.384 1.854 19.846 1.00 85.06 550 ARG A CA 1
ATOM 4218 C C . ARG A 1 550 ? -23.620 0.724 19.189 1.00 85.06 550 ARG A C 1
ATOM 4220 O O . ARG A 1 550 ? -23.594 -0.391 19.696 1.00 85.06 550 ARG A O 1
ATOM 4227 N N . VAL A 1 551 ? -22.991 1.009 18.055 1.00 85.50 551 VAL A N 1
ATOM 4228 C CA . VAL A 1 551 ? -22.151 0.023 17.361 1.00 85.50 551 VAL A CA 1
ATOM 4229 C C . VAL A 1 551 ? -20.754 0.039 17.964 1.00 85.50 551 VAL A C 1
ATOM 4231 O O . VAL A 1 551 ? -20.066 1.056 17.896 1.00 85.50 551 VAL A O 1
ATOM 4234 N N . ILE A 1 552 ? -20.349 -1.094 18.525 1.00 88.75 552 ILE A N 1
ATOM 4235 C CA . ILE A 1 552 ? -19.009 -1.363 19.037 1.00 88.75 552 ILE A CA 1
ATOM 4236 C C . ILE A 1 552 ? -18.315 -2.373 18.130 1.00 88.75 552 ILE A C 1
ATOM 4238 O O . ILE A 1 552 ? -18.922 -3.332 17.646 1.00 88.75 552 ILE A O 1
ATOM 4242 N N . ILE A 1 553 ? -17.036 -2.141 17.866 1.00 90.00 553 ILE A N 1
ATOM 4243 C CA . ILE A 1 553 ? -16.273 -2.894 16.882 1.00 90.00 553 ILE A CA 1
ATOM 4244 C C . ILE A 1 553 ? -15.068 -3.491 17.576 1.00 90.00 553 ILE A C 1
ATOM 4246 O O . ILE A 1 553 ? -14.255 -2.766 18.139 1.00 90.00 553 ILE A O 1
ATOM 4250 N N . PHE A 1 554 ? -14.959 -4.809 17.503 1.00 92.75 554 PHE A N 1
ATOM 4251 C CA . PHE A 1 554 ? -13.800 -5.550 17.968 1.00 92.75 554 PHE A CA 1
ATOM 4252 C C . PHE A 1 554 ? -12.944 -5.901 16.761 1.00 92.75 554 PHE A C 1
ATOM 4254 O O . PHE A 1 554 ? -13.372 -6.641 15.862 1.00 92.75 554 PHE A O 1
ATOM 4261 N N . ASP A 1 555 ? -11.750 -5.323 16.712 1.00 87.62 555 ASP A N 1
ATOM 4262 C CA . ASP A 1 555 ? -10.794 -5.607 15.657 1.00 87.62 555 ASP A CA 1
ATOM 4263 C C . ASP A 1 555 ? -10.151 -6.978 15.892 1.00 87.62 555 ASP A C 1
ATOM 4265 O O . ASP A 1 555 ? -9.599 -7.277 16.949 1.00 87.62 555 ASP A O 1
ATOM 4269 N N . ARG A 1 556 ? -10.240 -7.849 14.888 1.00 88.81 556 ARG A N 1
ATOM 4270 C CA . ARG A 1 556 ? -9.705 -9.214 14.969 1.00 88.81 556 ARG A CA 1
ATOM 4271 C C . ARG A 1 556 ? -8.201 -9.301 14.721 1.00 88.81 556 ARG A C 1
ATOM 4273 O O . ARG A 1 556 ? -7.655 -10.401 14.780 1.00 88.81 556 ARG A O 1
ATOM 4280 N N . VAL A 1 557 ? -7.551 -8.195 14.365 1.00 83.25 557 VAL A N 1
ATOM 4281 C CA . VAL A 1 557 ? -6.118 -8.145 14.049 1.00 83.25 557 VAL A CA 1
ATOM 4282 C C . VAL A 1 557 ? -5.293 -7.749 15.266 1.00 83.25 557 VAL A C 1
ATOM 4284 O O . VAL A 1 557 ? -4.235 -8.338 15.479 1.00 83.25 557 VAL A O 1
ATOM 4287 N N . ASP A 1 558 ? -5.760 -6.767 16.031 1.00 84.50 558 ASP A N 1
ATOM 4288 C CA . ASP A 1 558 ? -5.032 -6.181 17.161 1.00 84.50 558 ASP A CA 1
ATOM 4289 C C . ASP A 1 558 ? -5.829 -6.177 18.477 1.00 84.50 558 ASP A C 1
ATOM 4291 O O . ASP A 1 558 ? -5.255 -5.892 19.523 1.00 84.50 558 ASP A O 1
ATOM 4295 N N . GLY A 1 559 ? -7.114 -6.555 18.460 1.00 86.88 559 GLY A N 1
ATOM 4296 C CA . GLY A 1 559 ? -7.962 -6.580 19.654 1.00 86.88 559 GLY A CA 1
ATOM 4297 C C . GLY A 1 559 ? -8.471 -5.206 20.089 1.00 86.88 559 GLY A C 1
ATOM 4298 O O . GLY A 1 559 ? -9.092 -5.106 21.145 1.00 86.88 559 GLY A O 1
ATOM 4299 N N . GLU A 1 560 ? -8.245 -4.159 19.291 1.00 89.88 560 GLU A N 1
ATOM 4300 C CA . GLU A 1 560 ? -8.699 -2.805 19.604 1.00 89.88 560 GLU A CA 1
ATOM 4301 C C . GLU A 1 560 ? -10.231 -2.691 19.568 1.00 89.88 560 GLU A C 1
ATOM 4303 O O . GLU A 1 560 ? -10.914 -3.257 18.702 1.00 89.88 560 GLU A O 1
ATOM 4308 N N . VAL A 1 561 ? -10.770 -1.884 20.486 1.00 90.81 561 VAL A N 1
ATOM 4309 C CA . VAL A 1 561 ? -12.188 -1.515 20.531 1.00 90.81 561 VAL A CA 1
ATOM 4310 C C . VAL A 1 561 ? -12.388 -0.185 19.817 1.00 90.81 561 VAL A C 1
ATOM 4312 O O . VAL A 1 561 ? -11.841 0.842 20.212 1.00 90.81 561 VAL A O 1
ATOM 4315 N N . LYS A 1 562 ? -13.198 -0.195 18.758 1.00 89.25 562 LYS A N 1
ATOM 4316 C CA . LYS A 1 562 ? -13.487 0.976 17.922 1.00 89.25 562 LYS A CA 1
ATOM 4317 C C . LYS A 1 562 ? -14.987 1.263 17.904 1.00 89.25 562 LYS A C 1
ATOM 4319 O O . LYS A 1 562 ? -15.814 0.358 17.980 1.00 89.25 562 LYS A O 1
ATOM 4324 N N . TRP A 1 563 ? -15.344 2.529 17.743 1.00 84.31 563 TRP A N 1
ATOM 4325 C CA . TRP A 1 563 ? -16.737 2.966 17.553 1.00 84.31 563 TRP A CA 1
ATOM 4326 C C . TRP A 1 563 ? -16.864 4.275 16.785 1.00 84.31 563 TRP A C 1
ATOM 4328 O O . TRP A 1 563 ? -17.868 4.469 16.108 1.00 84.31 563 TRP A O 1
ATOM 4338 N N . ALA A 1 564 ? -15.856 5.146 16.850 1.00 85.06 564 ALA A N 1
ATOM 4339 C CA . ALA A 1 564 ? -15.822 6.348 16.036 1.00 85.06 564 ALA A CA 1
ATOM 4340 C C . ALA A 1 564 ? -15.518 5.970 14.585 1.00 85.06 564 ALA A C 1
ATOM 4342 O O . ALA A 1 564 ? -14.604 5.191 14.306 1.00 85.06 564 ALA A O 1
ATOM 4343 N N . SER A 1 565 ? -16.286 6.533 13.663 1.00 88.25 565 SER A N 1
ATOM 4344 C CA . SER A 1 565 ? -15.932 6.534 12.255 1.00 88.25 565 SER A CA 1
ATOM 4345 C C . SER A 1 565 ? -15.061 7.750 11.946 1.00 88.25 565 SER A C 1
ATOM 4347 O O . SER A 1 565 ? -15.118 8.776 12.625 1.00 88.25 565 SER A O 1
ATOM 4349 N N . ARG A 1 566 ? -14.311 7.710 10.844 1.00 89.94 566 ARG A N 1
ATOM 4350 C CA . ARG A 1 566 ? -13.594 8.898 10.338 1.00 89.94 566 ARG A CA 1
ATOM 4351 C C . ARG A 1 566 ? -14.515 10.082 10.114 1.00 89.94 566 ARG A C 1
ATOM 4353 O O . ARG A 1 566 ? -14.066 11.220 10.153 1.00 89.94 566 ARG A O 1
ATOM 4360 N N . LEU A 1 567 ? -15.787 9.804 9.836 1.00 91.50 567 LEU A N 1
ATOM 4361 C CA . LEU A 1 567 ? -16.790 10.831 9.664 1.00 91.50 567 LEU A CA 1
ATOM 4362 C C . LEU A 1 567 ? -16.990 11.634 10.952 1.00 91.50 567 LEU A C 1
ATOM 4364 O O . LEU A 1 567 ? -17.253 12.824 10.845 1.00 91.50 567 LEU A O 1
ATOM 4368 N N . ASP A 1 568 ? -16.840 11.044 12.138 1.00 90.25 568 ASP A N 1
ATOM 4369 C CA . ASP A 1 568 ? -17.040 11.730 13.423 1.00 90.25 568 ASP A CA 1
ATOM 4370 C C . ASP A 1 568 ? -16.018 12.839 13.676 1.00 90.25 568 ASP A C 1
ATOM 4372 O O . ASP A 1 568 ? -16.353 13.858 14.271 1.00 90.25 568 ASP A O 1
ATOM 4376 N N . ALA A 1 569 ? -14.802 12.693 13.147 1.00 90.00 569 ALA A N 1
ATOM 4377 C CA . ALA A 1 569 ? -13.732 13.680 13.282 1.00 90.00 569 ALA A CA 1
ATOM 4378 C C . ALA A 1 569 ? -13.868 14.889 12.331 1.00 90.00 569 ALA A C 1
ATOM 4380 O O . ALA A 1 569 ? -13.014 15.774 12.330 1.00 90.00 569 ALA A O 1
ATOM 4381 N N . ILE A 1 570 ? -14.900 14.923 11.483 1.00 92.00 570 ILE A N 1
ATOM 4382 C CA . ILE A 1 570 ? -15.060 15.945 10.443 1.00 92.00 570 ILE A CA 1
ATOM 4383 C C . ILE A 1 570 ? -16.092 16.979 10.883 1.00 92.00 570 ILE A C 1
ATOM 4385 O O . ILE A 1 570 ? -17.252 16.650 11.131 1.00 92.00 570 ILE A O 1
ATOM 4389 N N . ASP A 1 571 ? -15.712 18.252 10.886 1.00 93.94 571 ASP A N 1
ATOM 4390 C CA . ASP A 1 571 ? -16.684 19.339 10.946 1.00 93.94 571 ASP A CA 1
ATOM 4391 C C . ASP A 1 571 ? -17.444 19.418 9.610 1.00 93.94 571 ASP A C 1
ATOM 4393 O O . ASP A 1 571 ? -16.885 19.772 8.569 1.00 93.94 571 ASP A O 1
ATOM 4397 N N . LEU A 1 572 ? -18.718 19.017 9.633 1.00 93.88 572 LEU A N 1
ATOM 4398 C CA . LEU A 1 572 ? -19.567 18.983 8.442 1.00 93.88 572 LEU A CA 1
ATOM 4399 C C . LEU A 1 572 ? -20.121 20.355 8.079 1.00 93.88 572 LEU A C 1
ATOM 4401 O O . LEU A 1 572 ? -20.478 20.554 6.918 1.00 93.88 572 LEU A O 1
ATOM 4405 N N . ASP A 1 573 ? -20.193 21.283 9.030 1.00 93.06 573 ASP A N 1
ATOM 4406 C CA . ASP A 1 573 ? -20.677 22.639 8.785 1.00 93.06 573 ASP A CA 1
ATOM 4407 C C . ASP A 1 573 ? -19.581 23.498 8.139 1.00 93.06 573 ASP A C 1
ATOM 4409 O O . ASP A 1 573 ? -19.878 24.301 7.256 1.00 93.06 573 ASP A O 1
ATOM 4413 N N . ALA A 1 574 ? -18.311 23.227 8.459 1.00 93.75 574 ALA A N 1
ATOM 4414 C CA . ALA A 1 574 ? -17.139 23.823 7.809 1.00 93.75 574 ALA A CA 1
ATOM 4415 C C . ALA A 1 574 ? -16.628 23.054 6.564 1.00 93.75 574 ALA A C 1
ATOM 4417 O O . ALA A 1 574 ? -15.535 23.326 6.052 1.00 93.75 574 ALA A O 1
ATOM 4418 N N . LEU A 1 575 ? -17.368 22.053 6.074 1.00 94.31 575 LEU A N 1
ATOM 4419 C CA . LEU A 1 575 ? -16.968 21.266 4.904 1.00 94.31 575 LEU A CA 1
ATOM 4420 C C . LEU A 1 575 ? -17.095 22.093 3.615 1.00 94.31 575 LEU A C 1
ATOM 4422 O O . LEU A 1 575 ? -18.128 22.710 3.386 1.00 94.31 575 LEU A O 1
ATOM 4426 N N . THR A 1 576 ? -16.090 22.040 2.736 1.00 95.56 576 THR A N 1
ATOM 4427 C CA . THR A 1 576 ? -16.149 22.643 1.392 1.00 95.56 576 THR A CA 1
ATOM 4428 C C . THR A 1 576 ? -16.192 21.569 0.303 1.00 95.56 576 THR A C 1
ATOM 4430 O O . THR A 1 576 ? -15.816 20.414 0.530 1.00 95.56 576 THR A O 1
ATOM 4433 N N . ALA A 1 577 ? -16.660 21.930 -0.894 1.00 94.50 577 ALA A N 1
ATOM 4434 C CA . ALA A 1 577 ? -16.846 20.983 -1.993 1.00 94.50 577 ALA A CA 1
ATOM 4435 C C . ALA A 1 577 ? -15.520 20.384 -2.498 1.00 94.50 577 ALA A C 1
ATOM 4437 O O . ALA A 1 577 ? -15.465 19.207 -2.849 1.00 94.50 577 ALA A O 1
ATOM 4438 N N . GLU A 1 578 ? -14.436 21.161 -2.470 1.00 93.31 578 GLU A N 1
ATOM 4439 C CA . GLU A 1 578 ? -13.097 20.789 -2.954 1.00 93.31 578 GLU A CA 1
ATOM 4440 C C . GLU A 1 578 ? -12.452 19.697 -2.098 1.00 93.31 578 GLU A C 1
ATOM 4442 O O . GLU A 1 578 ? -11.606 18.934 -2.571 1.00 93.31 578 GLU A O 1
ATOM 4447 N N . ARG A 1 579 ? -12.866 19.601 -0.831 1.00 95.38 579 ARG A N 1
ATOM 4448 C CA . ARG A 1 579 ? -12.424 18.550 0.088 1.00 95.38 579 ARG A CA 1
ATOM 4449 C C . ARG A 1 579 ? -13.064 17.205 -0.243 1.00 95.38 579 ARG A C 1
ATOM 4451 O O . ARG A 1 579 ? -12.529 16.170 0.158 1.00 95.38 579 ARG A O 1
ATOM 4458 N N . ILE A 1 580 ? -14.172 17.199 -0.988 1.00 96.19 580 ILE A N 1
ATOM 4459 C CA . ILE A 1 580 ? -14.913 15.993 -1.348 1.00 96.19 580 ILE A CA 1
ATOM 4460 C C . ILE A 1 580 ? -14.414 15.452 -2.689 1.00 96.19 580 ILE A C 1
ATOM 4462 O O . ILE A 1 580 ? -14.419 16.129 -3.713 1.00 96.19 580 ILE A O 1
ATOM 4466 N N . SER A 1 581 ? -14.015 14.185 -2.699 1.00 93.56 581 SER A N 1
ATOM 4467 C CA . SER A 1 581 ? -13.633 13.464 -3.919 1.00 93.56 581 SER A CA 1
ATOM 4468 C C . SER A 1 581 ? -14.196 12.045 -3.909 1.00 93.56 581 SER A C 1
ATOM 4470 O O . SER A 1 581 ? -14.797 11.614 -2.927 1.00 93.56 581 SER A O 1
ATOM 4472 N N . PHE A 1 582 ? -14.018 11.292 -4.993 1.00 92.38 582 PHE A N 1
ATOM 4473 C CA . PHE A 1 582 ? -14.581 9.949 -5.128 1.00 92.38 582 PHE A CA 1
ATOM 4474 C C . PHE A 1 582 ? -13.489 8.886 -5.283 1.00 92.38 582 PHE A C 1
ATOM 4476 O O . PHE A 1 582 ? -12.360 9.148 -5.709 1.00 92.38 582 PHE A O 1
ATOM 4483 N N . LEU A 1 583 ? -13.805 7.644 -4.909 1.00 84.38 583 LEU A N 1
ATOM 4484 C CA . LEU A 1 583 ? -12.999 6.503 -5.327 1.00 84.38 583 LEU A CA 1
ATOM 4485 C C . LEU A 1 583 ? -13.045 6.386 -6.858 1.00 84.38 583 LEU A C 1
ATOM 4487 O O . LEU A 1 583 ? -14.108 6.594 -7.442 1.00 84.38 583 LEU A O 1
ATOM 4491 N N . PRO A 1 584 ? -11.935 5.983 -7.509 1.00 69.94 584 PRO A N 1
ATOM 4492 C CA . PRO A 1 584 ? -11.959 5.566 -8.901 1.00 69.94 584 PRO A CA 1
ATOM 4493 C C . PRO A 1 584 ? -12.933 4.397 -9.046 1.00 69.94 584 PRO A C 1
ATOM 4495 O O . PRO A 1 584 ? -12.596 3.246 -8.759 1.00 69.94 584 PRO A O 1
ATOM 4498 N N . ALA A 1 585 ? -14.155 4.698 -9.460 1.00 65.50 585 ALA A N 1
ATOM 4499 C CA . ALA A 1 585 ? -15.150 3.708 -9.803 1.00 65.50 585 ALA A CA 1
ATOM 4500 C C . ALA A 1 585 ? -14.685 3.002 -11.089 1.00 65.50 585 ALA A C 1
ATOM 4502 O O . ALA A 1 585 ? -15.047 3.403 -12.185 1.00 65.50 585 ALA A O 1
ATOM 4503 N N . ARG A 1 586 ? -13.839 1.968 -10.967 1.00 61.16 586 ARG A N 1
ATOM 4504 C CA . ARG A 1 586 ? -13.387 1.150 -12.103 1.00 61.16 586 ARG A CA 1
ATOM 4505 C C . ARG A 1 586 ? -14.143 -0.175 -12.156 1.00 61.16 586 ARG A C 1
ATOM 4507 O O . ARG A 1 586 ? -14.054 -0.943 -11.189 1.00 61.16 586 ARG A O 1
ATOM 4514 N N . PRO A 1 587 ? -14.858 -0.473 -13.253 1.00 64.06 587 PRO A N 1
ATOM 4515 C CA . PRO A 1 587 ? -15.491 -1.770 -13.422 1.00 64.06 587 PRO A CA 1
ATOM 4516 C C . PRO A 1 587 ? -14.469 -2.909 -13.306 1.00 64.06 587 PRO A C 1
ATOM 4518 O O . PRO A 1 587 ? -13.315 -2.781 -13.717 1.00 64.06 587 PRO A O 1
ATOM 4521 N N . ARG A 1 588 ? -14.877 -4.030 -12.708 1.00 55.72 588 ARG A N 1
ATOM 4522 C CA . ARG A 1 588 ? -14.046 -5.240 -12.579 1.00 55.72 588 ARG A CA 1
ATOM 4523 C C . ARG A 1 588 ? -14.553 -6.311 -13.541 1.00 55.72 588 ARG A C 1
ATOM 4525 O O . ARG A 1 588 ? -15.720 -6.292 -13.909 1.00 55.72 588 ARG A O 1
ATOM 4532 N N . ASN A 1 589 ? -13.692 -7.259 -13.912 1.00 56.84 589 ASN A N 1
ATOM 4533 C CA . ASN A 1 589 ? -14.055 -8.440 -14.711 1.00 56.84 589 ASN A CA 1
ATOM 4534 C C . ASN A 1 589 ? -14.726 -8.129 -16.069 1.00 56.84 589 ASN A C 1
ATOM 4536 O O . ASN A 1 589 ? -15.573 -8.892 -16.517 1.00 56.84 589 ASN A O 1
ATOM 4540 N N . GLY A 1 590 ? -14.373 -7.011 -16.714 1.00 55.53 590 GLY A N 1
ATOM 4541 C CA . GLY A 1 590 ? -14.904 -6.646 -18.036 1.00 55.53 590 GLY A CA 1
ATOM 4542 C C . GLY A 1 590 ? -16.335 -6.094 -18.043 1.00 55.53 590 GLY A C 1
ATOM 4543 O O . GLY A 1 590 ? -16.899 -5.902 -19.113 1.00 55.53 590 GLY A O 1
ATOM 4544 N N . HIS A 1 591 ? -16.937 -5.826 -16.880 1.00 62.47 591 HIS A N 1
ATOM 4545 C CA . HIS A 1 591 ? -18.251 -5.181 -16.816 1.00 62.47 591 HIS A CA 1
ATOM 4546 C C . HIS A 1 591 ? -18.179 -3.698 -17.220 1.00 62.47 591 HIS A C 1
ATOM 4548 O O . HIS A 1 591 ? -17.137 -3.067 -17.089 1.00 62.47 591 HIS A O 1
ATOM 4554 N N . ALA A 1 592 ? -19.295 -3.126 -17.676 1.00 61.91 592 ALA A N 1
ATOM 4555 C CA . ALA A 1 592 ? -19.396 -1.704 -18.031 1.00 61.91 592 ALA A CA 1
ATOM 4556 C C . ALA A 1 592 ? -19.699 -0.781 -16.832 1.00 61.91 592 ALA A C 1
ATOM 4558 O O . ALA A 1 592 ? -19.557 0.435 -16.940 1.00 61.91 592 ALA A O 1
ATOM 4559 N N . THR A 1 593 ? -20.095 -1.336 -15.681 1.00 67.81 593 THR A N 1
ATOM 4560 C CA . THR A 1 593 ? -20.525 -0.574 -14.495 1.00 67.81 593 THR A CA 1
ATOM 4561 C C . THR A 1 593 ? -19.837 -1.104 -13.239 1.00 67.81 593 THR A C 1
ATOM 4563 O O . THR A 1 593 ? -19.611 -2.308 -13.094 1.00 67.81 593 THR A O 1
ATOM 4566 N N . VAL A 1 594 ? -19.478 -0.206 -12.320 1.00 79.25 594 VAL A N 1
ATOM 4567 C CA . VAL A 1 594 ? -18.964 -0.579 -10.996 1.00 79.25 594 VAL A CA 1
ATOM 4568 C C . VAL A 1 594 ? -20.055 -1.096 -10.077 1.00 79.25 594 VAL A C 1
ATOM 4570 O O . VAL A 1 594 ? -21.213 -0.762 -10.240 1.00 79.25 594 VAL A O 1
ATOM 4573 N N . SER A 1 595 ? -19.676 -1.860 -9.057 1.00 86.38 595 SER A N 1
ATOM 4574 C CA . SER A 1 595 ? -20.589 -2.315 -8.003 1.00 86.38 595 SER A CA 1
ATOM 4575 C C . SER A 1 595 ? -20.245 -1.746 -6.626 1.00 86.38 595 SER A C 1
ATOM 4577 O O . SER A 1 595 ? -20.734 -2.236 -5.611 1.00 86.38 595 SER A O 1
ATOM 4579 N N . GLU A 1 596 ? -19.344 -0.767 -6.566 1.00 89.75 596 GLU A N 1
ATOM 4580 C CA . GLU A 1 596 ? -18.973 -0.077 -5.336 1.00 89.75 596 GLU A CA 1
ATOM 4581 C C . GLU A 1 596 ? -18.608 1.372 -5.657 1.00 89.75 596 GLU A C 1
ATOM 4583 O O . GLU A 1 596 ? -17.748 1.627 -6.502 1.00 89.75 596 GLU A O 1
ATOM 4588 N N . PHE A 1 597 ? -19.253 2.305 -4.963 1.00 91.00 597 PHE A N 1
ATOM 4589 C CA . PHE A 1 597 ? -18.993 3.740 -5.049 1.00 91.00 597 PHE A CA 1
ATOM 4590 C C . PHE A 1 597 ? -18.461 4.208 -3.701 1.00 91.00 597 PHE A C 1
ATOM 4592 O O . PHE A 1 597 ? -18.938 3.746 -2.668 1.00 91.00 597 PHE A O 1
ATOM 4599 N N . GLY A 1 598 ? -17.480 5.105 -3.677 1.00 92.19 598 GLY A N 1
ATOM 4600 C CA . GLY A 1 598 ? -16.959 5.629 -2.417 1.00 92.19 598 GLY A CA 1
ATOM 4601 C C . GLY A 1 598 ? -16.716 7.114 -2.467 1.00 92.19 598 GLY A C 1
ATOM 4602 O O . GLY A 1 598 ? -16.246 7.623 -3.482 1.00 92.19 598 GLY A O 1
ATOM 4603 N N . LEU A 1 599 ? -17.021 7.774 -1.356 1.00 94.88 599 LEU A N 1
ATOM 4604 C CA . LEU A 1 599 ? -16.775 9.190 -1.157 1.00 94.88 599 LEU A CA 1
ATOM 4605 C C . LEU A 1 599 ? -15.606 9.359 -0.198 1.00 94.88 599 LEU A C 1
ATOM 4607 O O . LEU A 1 599 ? -15.428 8.602 0.766 1.00 94.88 599 LEU A O 1
ATOM 4611 N N . LYS A 1 600 ? -14.812 10.377 -0.492 1.00 94.81 600 LYS A N 1
ATOM 4612 C CA . LYS A 1 600 ? -13.648 10.778 0.267 1.00 94.81 600 LYS A CA 1
ATOM 4613 C C . LYS A 1 600 ? -13.806 12.204 0.747 1.00 94.81 600 LYS A C 1
ATOM 4615 O O . LYS A 1 600 ? -14.316 13.034 0.003 1.00 94.81 600 LYS A O 1
ATOM 4620 N N . ILE A 1 601 ? -13.280 12.474 1.931 1.00 94.75 601 ILE A N 1
ATOM 4621 C CA . ILE A 1 601 ? -13.033 13.823 2.434 1.00 94.75 601 ILE A CA 1
ATOM 4622 C C . ILE A 1 601 ? -11.533 13.907 2.715 1.00 94.75 601 ILE A C 1
ATOM 4624 O O . ILE A 1 601 ? -10.953 12.955 3.240 1.00 94.75 601 ILE A O 1
ATOM 4628 N N . ASP A 1 602 ? -10.879 14.973 2.256 1.00 92.25 602 ASP A N 1
ATOM 4629 C CA . ASP A 1 602 ? -9.429 15.183 2.396 1.00 92.25 602 ASP A CA 1
ATOM 4630 C C . ASP A 1 602 ? -8.602 13.977 1.919 1.00 92.25 602 ASP A C 1
ATOM 4632 O O . ASP A 1 602 ? -7.644 13.527 2.547 1.00 92.25 602 ASP A O 1
ATOM 4636 N N . LYS A 1 603 ? -9.009 13.414 0.772 1.00 88.69 603 LYS A N 1
ATOM 4637 C CA . LYS A 1 603 ? -8.409 12.232 0.117 1.00 88.69 603 LYS A CA 1
ATOM 4638 C C . LYS A 1 603 ? -8.535 10.917 0.902 1.00 88.69 603 LYS A C 1
ATOM 4640 O O . LYS A 1 603 ? -8.110 9.874 0.392 1.00 88.69 603 LYS A O 1
ATOM 4645 N N . GLN A 1 604 ? -9.176 10.912 2.067 1.00 89.31 604 GLN A N 1
ATOM 4646 C CA . GLN A 1 604 ? -9.458 9.707 2.841 1.00 89.31 604 GLN A CA 1
ATOM 4647 C C . GLN A 1 604 ? -10.858 9.181 2.550 1.00 89.31 604 GLN A C 1
ATOM 4649 O O . GLN A 1 604 ? -11.798 9.954 2.456 1.00 89.31 604 GLN A O 1
ATOM 4654 N N . THR A 1 605 ? -11.017 7.862 2.411 1.00 92.75 605 THR A N 1
ATOM 4655 C CA . THR A 1 605 ? -12.355 7.273 2.216 1.00 92.75 605 THR A CA 1
ATOM 4656 C C . THR A 1 605 ? -13.142 7.383 3.510 1.00 92.75 605 THR A C 1
ATOM 4658 O O . THR A 1 605 ? -12.640 6.975 4.552 1.00 92.75 605 THR A O 1
ATOM 4661 N N . VAL A 1 606 ? -14.356 7.920 3.422 1.00 94.31 606 VAL A N 1
ATOM 4662 C CA . VAL A 1 606 ? -15.250 8.107 4.572 1.00 94.31 606 VAL A CA 1
ATOM 4663 C C . VAL A 1 606 ? -16.423 7.137 4.498 1.00 94.31 606 VAL A C 1
ATOM 4665 O O . VAL A 1 606 ? -16.774 6.515 5.494 1.00 94.31 606 VAL A O 1
ATOM 4668 N N . VAL A 1 607 ? -16.990 6.945 3.304 1.00 94.31 607 VAL A N 1
ATOM 4669 C CA . VAL A 1 607 ? -18.116 6.032 3.084 1.00 94.31 607 VAL A CA 1
ATOM 4670 C C . VAL A 1 607 ? -17.971 5.284 1.764 1.00 94.31 607 VAL A C 1
ATOM 4672 O O . VAL A 1 607 ? -17.454 5.814 0.779 1.00 94.31 607 VAL A O 1
ATOM 4675 N N . THR A 1 608 ? -18.453 4.042 1.734 1.00 93.00 608 THR A N 1
ATOM 4676 C CA . THR A 1 608 ? -18.638 3.260 0.508 1.00 93.00 608 THR A CA 1
ATOM 4677 C C . THR A 1 608 ? -20.037 2.660 0.426 1.00 93.00 608 THR A C 1
ATOM 4679 O O . THR A 1 608 ? -20.541 2.134 1.415 1.00 93.00 608 THR A O 1
ATOM 4682 N N . PHE A 1 609 ? -20.632 2.689 -0.763 1.00 92.38 609 PHE A N 1
ATOM 4683 C CA . PHE A 1 609 ? -21.895 2.046 -1.115 1.00 92.38 609 PHE A CA 1
ATOM 4684 C C . PHE A 1 609 ? -21.592 0.819 -1.971 1.00 92.38 609 PHE A C 1
ATOM 4686 O O . PHE A 1 609 ? -21.163 0.954 -3.118 1.00 92.38 609 PHE A O 1
ATOM 4693 N N . GLN A 1 610 ? -21.757 -0.378 -1.411 1.00 90.00 610 GLN A N 1
ATOM 4694 C CA . GLN A 1 610 ? -21.436 -1.638 -2.077 1.00 90.00 610 GLN A CA 1
ATOM 4695 C C . GLN A 1 610 ? -22.706 -2.376 -2.497 1.00 90.00 610 GLN A C 1
ATOM 4697 O O . GLN A 1 610 ? -23.474 -2.823 -1.651 1.00 90.00 610 GLN A O 1
ATOM 4702 N N . ILE A 1 611 ? -22.876 -2.576 -3.800 1.00 90.75 611 ILE A N 1
ATOM 4703 C CA . ILE A 1 611 ? -23.981 -3.332 -4.379 1.00 90.75 611 ILE A CA 1
ATOM 4704 C C . ILE A 1 611 ? -23.565 -4.807 -4.465 1.00 90.75 611 ILE A C 1
ATOM 4706 O O . ILE A 1 611 ? -22.530 -5.147 -5.048 1.00 90.75 611 ILE A O 1
ATOM 4710 N N . LYS A 1 612 ? -24.370 -5.696 -3.886 1.00 86.19 612 LYS A N 1
ATOM 4711 C CA . LYS A 1 612 ? -24.112 -7.135 -3.787 1.00 86.19 612 LYS A CA 1
ATOM 4712 C C . LYS A 1 612 ? -25.140 -7.946 -4.577 1.00 86.19 612 LYS A C 1
ATOM 4714 O O . LYS A 1 612 ? -26.300 -7.559 -4.713 1.00 86.19 612 LYS A O 1
ATOM 4719 N N . HIS A 1 613 ? -24.688 -9.100 -5.056 1.00 84.62 613 HIS A N 1
ATOM 4720 C CA . HIS A 1 613 ? -25.519 -10.141 -5.654 1.00 84.62 613 HIS A CA 1
ATOM 4721 C C . HIS A 1 613 ? -25.770 -11.278 -4.655 1.00 84.62 613 HIS A C 1
ATOM 4723 O O . HIS A 1 613 ? -24.987 -11.483 -3.717 1.00 84.62 613 HIS A O 1
ATOM 4729 N N . ARG A 1 614 ? -26.820 -12.074 -4.886 1.00 76.81 614 ARG A N 1
ATOM 4730 C CA . ARG A 1 614 ? -27.142 -13.247 -4.056 1.00 76.81 614 ARG A CA 1
ATOM 4731 C C . ARG A 1 614 ? -26.018 -14.297 -4.100 1.00 76.81 614 ARG A C 1
ATOM 4733 O O . ARG A 1 614 ? -25.721 -14.874 -5.143 1.00 76.81 614 ARG A O 1
ATOM 4740 N N . ARG A 1 615 ? -25.396 -14.580 -2.947 1.00 59.59 615 ARG A N 1
ATOM 4741 C CA . ARG A 1 615 ? -24.338 -15.603 -2.797 1.00 59.59 615 ARG A CA 1
ATOM 4742 C C . ARG A 1 615 ? -24.903 -17.002 -2.505 1.00 59.59 615 ARG A C 1
ATOM 4744 O O . ARG A 1 615 ? -25.991 -17.161 -1.963 1.00 59.59 615 ARG A O 1
ATOM 4751 N N . GLY A 1 616 ? -24.117 -18.036 -2.815 1.00 52.91 616 GLY A N 1
ATOM 4752 C CA . GLY A 1 616 ? -24.256 -19.385 -2.243 1.00 52.91 616 GLY A CA 1
ATOM 4753 C C . GLY A 1 616 ? -25.228 -20.337 -2.950 1.00 52.91 616 GLY A C 1
ATOM 4754 O O . GLY A 1 616 ? -24.811 -21.435 -3.304 1.00 52.91 616 GLY A O 1
ATOM 4755 N N . LYS A 1 617 ? -26.486 -19.939 -3.194 1.00 43.84 617 LYS A N 1
ATOM 4756 C CA . LYS A 1 617 ? -27.529 -20.839 -3.752 1.00 43.84 617 LYS A CA 1
ATOM 4757 C C . LYS A 1 617 ? -27.793 -20.701 -5.259 1.00 43.84 617 LYS A C 1
ATOM 4759 O O . LYS A 1 617 ? -28.448 -21.557 -5.833 1.00 43.84 617 LYS A O 1
ATOM 4764 N N . ALA A 1 618 ? -27.292 -19.642 -5.895 1.00 51.56 618 ALA A N 1
ATOM 4765 C CA . ALA A 1 618 ? -27.613 -19.297 -7.285 1.00 51.56 618 ALA A CA 1
ATOM 4766 C C . ALA A 1 618 ? -26.449 -19.487 -8.277 1.00 51.56 618 ALA A C 1
ATOM 4768 O O . ALA A 1 618 ? -26.599 -19.201 -9.463 1.00 51.56 618 ALA A O 1
ATOM 4769 N N . LYS A 1 619 ? -25.278 -19.936 -7.810 1.00 48.00 619 LYS A N 1
ATOM 4770 C CA . LYS A 1 619 ? -24.063 -20.039 -8.632 1.00 48.00 619 LYS A CA 1
ATOM 4771 C C . LYS A 1 619 ? -24.281 -21.039 -9.779 1.00 48.00 619 LYS A C 1
ATOM 4773 O O . LYS A 1 619 ? -24.555 -22.202 -9.508 1.00 48.00 619 LYS A O 1
ATOM 4778 N N . GLY A 1 620 ? -24.149 -20.585 -11.029 1.00 56.88 620 GLY A N 1
ATOM 4779 C CA . GLY A 1 620 ? -24.431 -21.397 -12.224 1.00 56.88 620 GLY A CA 1
ATOM 4780 C C . GLY A 1 620 ? -25.881 -21.332 -12.726 1.00 56.88 620 GLY A C 1
ATOM 4781 O O . GLY A 1 620 ? -26.227 -22.045 -13.659 1.00 56.88 620 GLY A O 1
ATOM 4782 N N . THR A 1 621 ? -26.721 -20.471 -12.143 1.00 66.88 621 THR A N 1
ATOM 4783 C CA . THR A 1 621 ? -28.096 -20.194 -12.605 1.00 66.88 621 THR A CA 1
ATOM 4784 C C . THR A 1 621 ? -28.237 -18.731 -13.031 1.00 66.88 621 THR A C 1
ATOM 4786 O O . THR A 1 621 ? -27.439 -17.888 -12.615 1.00 66.88 621 THR A O 1
ATOM 4789 N N . ALA A 1 622 ? -29.297 -18.392 -13.775 1.00 62.03 622 ALA A N 1
ATOM 4790 C CA . ALA A 1 622 ? -29.627 -17.002 -14.121 1.00 62.03 622 ALA A CA 1
ATOM 4791 C C . ALA A 1 622 ? -29.761 -16.082 -12.885 1.00 62.03 622 ALA A C 1
ATOM 4793 O O . ALA A 1 622 ? -29.473 -14.889 -12.958 1.00 62.03 622 ALA A O 1
ATOM 4794 N N . ARG A 1 623 ? -30.096 -16.651 -11.716 1.00 66.88 623 ARG A N 1
ATOM 4795 C CA . ARG A 1 623 ? -30.284 -15.929 -10.448 1.00 66.88 623 ARG A CA 1
ATOM 4796 C C . ARG A 1 623 ? -28.981 -15.440 -9.805 1.00 66.88 623 ARG A C 1
ATOM 4798 O O . ARG A 1 623 ? -29.025 -14.730 -8.804 1.00 66.88 623 ARG A O 1
ATOM 4805 N N . GLN A 1 624 ? -27.810 -15.808 -10.337 1.00 72.31 624 GLN A N 1
ATOM 4806 C CA . GLN A 1 624 ? -26.515 -15.404 -9.764 1.00 72.31 624 GLN A CA 1
ATOM 4807 C C . GLN A 1 624 ? -26.258 -13.893 -9.829 1.00 72.31 624 GLN A C 1
ATOM 4809 O O . GLN A 1 624 ? -25.415 -13.385 -9.092 1.00 72.31 624 GLN A O 1
ATOM 4814 N N . TYR A 1 625 ? -26.979 -13.191 -10.705 1.00 80.69 625 TYR A N 1
ATOM 4815 C CA . TYR A 1 625 ? -26.905 -11.743 -10.853 1.00 80.69 625 TYR A CA 1
ATOM 4816 C C . TYR A 1 625 ? -27.987 -11.006 -10.061 1.00 80.69 625 TYR A C 1
ATOM 4818 O O . TYR A 1 625 ? -27.927 -9.783 -9.997 1.00 80.69 625 TYR A O 1
ATOM 4826 N N . GLU A 1 626 ? -28.936 -11.699 -9.423 1.00 86.44 626 GLU A N 1
ATOM 4827 C CA . GLU A 1 626 ? -29.988 -11.041 -8.643 1.00 86.44 626 GLU A CA 1
ATOM 4828 C C . GLU A 1 626 ? -29.382 -10.164 -7.551 1.00 86.44 626 GLU A C 1
ATOM 4830 O O . GLU A 1 626 ? -28.497 -10.595 -6.799 1.00 86.44 626 GLU A O 1
ATOM 4835 N N . PHE A 1 627 ? -29.889 -8.937 -7.449 1.00 89.62 627 PHE A N 1
ATOM 4836 C CA . PHE A 1 627 ? -29.553 -8.037 -6.361 1.00 89.62 627 PHE A CA 1
ATOM 4837 C C . PHE A 1 627 ? -29.889 -8.690 -5.019 1.00 89.62 627 PHE A C 1
ATOM 4839 O O . PHE A 1 627 ? -30.971 -9.251 -4.820 1.00 89.62 627 PHE A O 1
ATOM 4846 N N . SER A 1 628 ? -28.943 -8.618 -4.089 1.00 85.88 628 SER A N 1
ATOM 4847 C CA . SER A 1 628 ? -29.176 -9.020 -2.706 1.00 85.88 628 SER A CA 1
ATOM 4848 C C . SER A 1 628 ? -29.282 -7.824 -1.779 1.00 85.88 628 SER A C 1
ATOM 4850 O O . SER A 1 628 ? -30.141 -7.816 -0.907 1.00 85.88 628 SER A O 1
ATOM 4852 N N . ASP A 1 629 ? -28.361 -6.868 -1.916 1.00 87.38 629 ASP A N 1
ATOM 4853 C CA . ASP A 1 629 ? -28.136 -5.854 -0.892 1.00 87.38 629 ASP A CA 1
ATOM 4854 C C . ASP A 1 629 ? -27.332 -4.655 -1.421 1.00 87.38 629 ASP A C 1
ATOM 4856 O O . ASP A 1 629 ? -26.435 -4.817 -2.252 1.00 87.38 629 ASP A O 1
ATOM 4860 N N . LEU A 1 630 ? -27.629 -3.467 -0.894 1.00 89.88 630 LEU A N 1
ATOM 4861 C CA . LEU A 1 630 ? -26.834 -2.251 -1.008 1.00 89.88 630 LEU A CA 1
ATOM 4862 C C . LEU A 1 630 ? -26.267 -1.916 0.376 1.00 89.88 630 LEU A C 1
ATOM 4864 O O . LEU A 1 630 ? -26.939 -1.320 1.210 1.00 89.88 630 LEU A O 1
ATOM 4868 N N . THR A 1 631 ? -25.019 -2.295 0.637 1.00 87.12 631 THR A N 1
ATOM 4869 C CA . THR A 1 631 ? -24.392 -2.057 1.941 1.00 87.12 631 THR A CA 1
ATOM 4870 C C . THR A 1 631 ? -23.713 -0.688 1.981 1.00 87.12 631 THR A C 1
ATOM 4872 O O . THR A 1 631 ? -22.726 -0.464 1.273 1.00 87.12 631 THR A O 1
ATOM 4875 N N . THR A 1 632 ? -24.174 0.196 2.864 1.00 89.25 632 THR A N 1
ATOM 4876 C CA . THR A 1 632 ? -23.484 1.447 3.214 1.00 89.25 632 THR A CA 1
ATOM 4877 C C . THR A 1 632 ? -22.469 1.178 4.322 1.00 89.25 632 THR A C 1
ATOM 4879 O O . THR A 1 632 ? -22.832 0.690 5.390 1.00 89.25 632 THR A O 1
ATOM 4882 N N . ARG A 1 633 ? -21.188 1.467 4.073 1.00 88.38 633 ARG A N 1
ATOM 4883 C CA . ARG A 1 633 ? -20.094 1.215 5.021 1.00 88.38 633 ARG A CA 1
ATOM 4884 C C . ARG A 1 633 ? -19.298 2.474 5.300 1.00 88.38 633 ARG A C 1
ATOM 4886 O O . ARG A 1 633 ? -18.773 3.062 4.353 1.00 88.38 633 ARG A O 1
ATOM 4893 N N . LEU A 1 634 ? -19.162 2.819 6.571 1.00 90.25 634 LEU A N 1
ATOM 4894 C CA . LEU A 1 634 ? -18.299 3.889 7.051 1.00 90.25 634 LEU A CA 1
ATOM 4895 C C . LEU A 1 634 ? -16.898 3.359 7.316 1.00 90.25 634 LEU A C 1
ATOM 4897 O O . LEU A 1 634 ? -16.729 2.220 7.745 1.00 90.25 634 LEU A O 1
ATOM 4901 N N . SER A 1 635 ? -15.898 4.180 7.030 1.00 89.50 635 SER A N 1
ATOM 4902 C CA . SER A 1 635 ? -14.517 3.895 7.403 1.00 89.50 635 SER A CA 1
ATOM 4903 C C . SER A 1 635 ? -14.261 4.306 8.846 1.00 89.50 635 SER A C 1
ATOM 4905 O O . SER A 1 635 ? -14.694 5.381 9.259 1.00 89.50 635 SER A O 1
ATOM 4907 N N . LEU A 1 636 ? -13.552 3.443 9.570 1.00 83.94 636 LEU A N 1
ATOM 4908 C CA . LEU A 1 636 ? -13.079 3.680 10.933 1.00 83.94 636 LEU A CA 1
ATOM 4909 C C . LEU A 1 636 ? -11.785 4.492 10.935 1.00 83.94 636 LEU A C 1
ATOM 4911 O O . LEU A 1 636 ? -10.966 4.339 9.982 1.00 83.94 636 LEU A O 1
#